Protein 7O9Q (pdb70)

Solvent-accessible surface area: 23296 Å² total; per-residue (Å²): 115,49,75,9,118,89,107,36,88,50,95,21,85,34,70,8,102,64,64,0,22,0,62,24,39,1,33,0,43,75,0,35,71,0,34,1,32,54,54,0,65,0,36,77,85,99,1,26,0,32,0,46,11,59,62,64,50,83,58,2,26,0,16,0,29,92,79,1,33,1,46,2,35,2,44,0,56,0,21,0,64,13,35,4,122,104,11,53,0,41,1,35,3,20,0,72,53,1,24,0,73,12,45,3,16,8,12,0,5,0,11,16,11,8,98,51,5,48,2,54,10,26,3,68,56,2,92,0,51,12,41,9,18,4,73,38,90,32,41,28,18,52,43,66,100,80,80,9,3,14,5,21,6,5,28,88,57,89,60,2,44,0,61,12,33,5,24,2,61,0,6,23,11,0,14,2,32,0,11,0,18,61,132,82,2,22,3,26,0,64,54,0,53,1,17,0,49,9,111,44,2,72,28,2,16,0,49,10,42,52,13,4,8,0,5,2,14,41,56,12,106,44,77,2,100,0,35,18,3,36,112,10,4,35,2,6,0,19,8,58,96,16,82,58,74,15,67,77,136,63,0,47,0,45,0,55,18,135,17,86,6,24,1,33,0,1,6,53,8,65,59,91,93,16,49,30,81,68,80,89,20,58,3,91,48,86,134,68,61,3,12,25,2,45,1,62,15,87,78,23,127,88,51,103,57,97,157,104,67,51,75,8,117,92,109,40,90,46,98,23,80,39,67,10,108,72,60,0,22,0,66,24,34,1,35,0,45,81,0,31,71,0,38,1,36,51,57,0,65,0,29,73,87,94,1,25,0,34,0,44,11,59,62,56,69,77,55,2,31,0,18,0,30,91,80,0,34,2,47,3,34,2,41,0,52,0,20,0,64,18,40,6,128,101,14,49,0,41,2,39,5,20,0,72,58,2,24,0,73,12,44,8,12,10,7,0,5,1,12,17,12,7,95,50,4,49,1,52,12,27,2,68,60,1,92,0,53,11,42,11,34,3,68,38,83,32,42,27,19,53,43,65,100,83,83,8,2,16,4,20,6,5,30,87,54,87,62,2,45,0,60,11,33,4,23,2,66,1,6,25,13,0,14,2,32,0,10,0,19,59,131,82,2,26,4,28,0,62,55,0,56,1,16,0,48,10,109,46,2,70,28,1,15,0,46,9,42,48,14,2,8,0,5,2,14,42,57,10,106,46,73,3,100,0,38,19,3,37,98,10,4,29,2,6,0,19,8,60,99,16,83,66,73,22,70,72,134,66,0,45,0,42,0,51,19,136,16,85,6,23,2,33,0,1,9,53,9,68,60,91,88,15,41,29,81,71,81,94,24,58,4,89,50,88,133,70,57,0,15,31,3,40,1,64,14,88,79,22,128,85,47,110,55,98,151

Foldseek 3Di:
DAEAPDEEEDEEAEAAPDAYAWAAEYEYEHYQHYHDQAEDHADDANYEYAYEHRPPDQEHEDDHAQNYEYHENYEYEYEYEYEDQRHAYEYAAAYQYAAYNYEYEYEYQHAAFHAHHAAEAEYQYAHYAYEYYYAYPHDDDDHPPYQHNAHEYYAEPGEHAALEEYEYYHYQEHEYHEEYEDQNYEYEDAHHEYEYEYAAYYRYEYEYHFQYEYEYADAYPDAHEYEQAAQRYKYKYFAPPKDWDADQQQCWIWIDHPDIHIYNHFHDQDQVQKDKDWDWDADNHDITIMIIIHSHHGGGPHRHHDD/DEAEAPEEEEAEEEEAAPHAYAWAAEYEYPQYQEYHDQAEDAADDQRYEYAYEHHPDDAEHEYDHDQNYEYHDNYEYEYEYAYEDQRHAYEYEAAYQYYAYNYEYEYEYQHQAFHAHHAAEHEYQEAHYAYEYEYYYPHDDDDRPPYQHNAHEYYAEPGEHEALEEYEYYHYQEHEYHEEYEDQNYEYEDAHHEYEYEYAAYYRYEYEYHFQYEYEYADAYPDAHEYEPAAQRYKYKYFAPPKDWDADQQQCWIWIDHPHIHIYNYFHDQDQVQKDKDWDWDDDSHDITTMIMIRSHHGHGPHRDHDD

Sequence (615 aa):
SLDILTPTTLTGDQTFNEDVSVVSSLTLNDGSQYLFNNLLQIAPSSASVTANALAAVSVFTFSLPPSSSLSNSGTLIISNSNTGPSSTEQHIVITPNVMMANTGTITLSLAHTNTDSSSTLIIDPVTFYNTGTINYEESIGSETNDPSLTGNILSIGSSGRTLQNLGTINLNAANSYYLLGTITENSGSINVQKGFLYVNALDFIGNTINLSTTTALAFISPVSQVVRVRGVFFFGNIIASVGSSGTFSYNTQTGILTVTTNGVYSYDIGCGYNPALMSGQQETLSFQGNLYDTFLVLVNQPIPSDLTCAAGSLDILTPTTLTGDQTFNEDVSVVSSLTLNDGSQYLFNNLLQIAPSSASVTANALAAVSVFTFSLPPSSSLSNSGTLIISNSNTGPSTEQHIVITPNVMANTGTITLSLAHTNTDSSSTLIIDPVTFYNTGTINYEESIGSETNDPSLTGNILSIGSSGRTLQNLGTINLNAANSYYLLGTITENSGSINVQKGFLYVNALDFIGNTINLSTTTALAFISPVSQVVRVRGVFFGNIIASVGSSGTFSYNTQTGILTVTTNGVYSYDIGCGYNPALMSGQQETLSFQGNLYDTFLVLVNQPIPSDLTCAA

Radius of gyration: 26.79 Å; Cα contacts (8 Å, |Δi|>4): 2055; chains: 2; bounding box: 49×60×66 Å

Structure (mmCIF, N/CA/C/O backbone):
data_7O9Q
#
_entry.id   7O9Q
#
_cell.length_a   83.280
_cell.length_b   83.280
_cell.length_c   274.240
_cell.angle_alpha   90.000
_cell.angle_beta   90.000
_cell.angle_gamma   90.000
#
_symmetry.space_group_name_H-M   'P 43 21 2'
#
loop_
_entity.id
_entity.type
_entity.pdbx_description
1 polymer Awp1A
2 non-polymer pentane-1,5-diol
3 water water
#
loop_
_atom_site.group_PDB
_atom_site.id
_atom_site.type_symbol
_atom_site.label_atom_id
_atom_site.label_alt_id
_atom_site.label_comp_id
_atom_site.label_asym_id
_atom_site.label_entity_id
_atom_site.label_seq_id
_atom_site.pdbx_PDB_ins_code
_atom_site.Cartn_x
_atom_site.Cartn_y
_atom_site.Cartn_z
_atom_site.occupancy
_atom_site.B_iso_or_equiv
_atom_site.auth_seq_id
_atom_site.auth_comp_id
_atom_site.auth_asym_id
_atom_site.auth_atom_id
_atom_site.pdbx_PDB_model_num
ATOM 1 N N . SER A 1 34 ? 15.34498 69.07972 28.33895 1.000 111.89392 18 SER A N 1
ATOM 2 C CA . SER A 1 34 ? 15.31626 70.44548 28.84786 1.000 114.61084 18 SER A CA 1
ATOM 3 C C . SER A 1 34 ? 15.97153 70.52640 30.22870 1.000 110.73231 18 SER A C 1
ATOM 4 O O . SER A 1 34 ? 16.97820 71.21331 30.40106 1.000 116.72255 18 SER A O 1
ATOM 11 N N . LEU A 1 35 ? 15.39929 69.82569 31.20796 1.000 100.51947 19 LEU A N 1
ATOM 12 C CA . LEU A 1 35 ? 15.96459 69.75970 32.55357 1.000 94.72612 19 LEU A CA 1
ATOM 13 C C . LEU A 1 35 ? 16.86760 68.53467 32.64683 1.000 93.39010 19 LEU A C 1
ATOM 14 O O . LEU A 1 35 ? 16.38977 67.39599 32.59462 1.000 87.94793 19 LEU A O 1
ATOM 30 N N . ASP A 1 36 ? 18.16656 68.76971 32.81084 1.000 100.33864 20 ASP A N 1
ATOM 31 C CA . ASP A 1 36 ? 19.16716 67.71240 32.84802 1.000 101.09171 20 ASP A CA 1
ATOM 32 C C . ASP A 1 36 ? 19.80356 67.65864 34.22942 1.000 95.13098 20 ASP A C 1
ATOM 33 O O . ASP A 1 36 ? 20.27753 68.67905 34.73940 1.000 99.11392 20 ASP A O 1
ATOM 42 N N . ILE A 1 37 ? 19.81649 66.46862 34.82351 1.000 86.89553 21 ILE A N 1
ATOM 43 C CA . ILE A 1 37 ? 20.39903 66.24044 36.14129 1.000 82.33711 21 ILE A CA 1
ATOM 4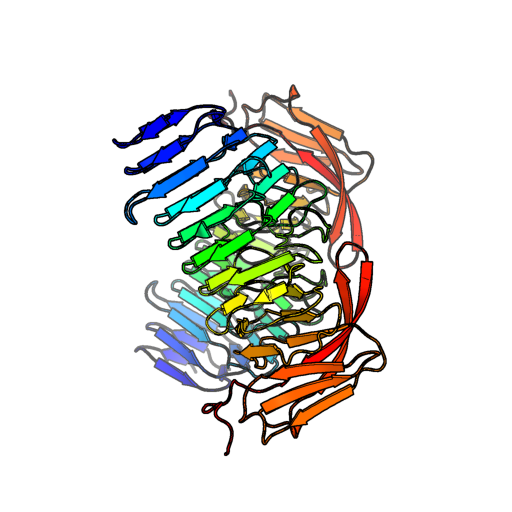4 C C . ILE A 1 37 ? 21.73006 65.53370 35.91220 1.000 82.89447 21 ILE A C 1
ATOM 45 O O . ILE A 1 37 ? 21.77393 64.31084 35.74346 1.000 80.70006 21 ILE A O 1
ATOM 61 N N . LEU A 1 38 ? 22.82149 66.30035 35.90656 1.000 86.87702 22 LEU A N 1
ATOM 62 C CA . LEU A 1 38 ? 24.14980 65.76000 35.64425 1.000 88.50657 22 LEU A CA 1
ATOM 63 C C . LEU A 1 38 ? 24.98169 65.57806 36.90562 1.000 93.75957 22 LEU A C 1
ATOM 64 O O . LEU A 1 38 ? 26.04556 64.95255 36.84144 1.000 93.45992 22 LEU A O 1
ATOM 80 N N . THR A 1 39 ? 24.53128 66.11020 38.03606 1.000 85.07442 23 THR A N 1
ATOM 81 C CA . THR A 1 39 ? 25.22472 65.99668 39.30741 1.000 89.78413 23 THR A CA 1
ATOM 82 C C . THR A 1 39 ? 24.22563 65.59841 40.38288 1.000 84.49106 23 THR A C 1
ATOM 83 O O . THR A 1 39 ? 23.04252 65.94235 40.28745 1.000 83.57404 23 THR A O 1
ATOM 94 N N . PRO A 1 40 ? 24.66694 64.85526 41.41555 1.000 85.08258 24 PRO A N 1
ATOM 95 C CA . PRO A 1 40 ? 23.73002 64.43412 42.46829 1.000 77.36203 24 PRO A CA 1
ATOM 96 C C . PRO A 1 40 ? 22.88876 65.58802 42.98611 1.000 74.38943 24 PRO A C 1
ATOM 97 O O . PRO A 1 40 ? 23.42167 66.56489 43.52187 1.000 75.78106 24 PRO A O 1
ATOM 108 N N . THR A 1 41 ? 21.57320 65.48548 42.82405 1.000 74.88346 25 THR A N 1
ATOM 109 C CA . THR A 1 41 ? 20.65690 66.56736 43.14777 1.000 75.25184 25 THR A CA 1
ATOM 110 C C . THR A 1 41 ? 19.60153 66.08594 44.13190 1.000 72.72584 25 THR A C 1
ATOM 111 O O . THR A 1 41 ? 19.14200 64.94127 44.05699 1.000 69.71835 25 THR A O 1
ATOM 122 N N . THR A 1 42 ? 19.22772 66.97179 45.05419 1.000 73.57549 26 THR A N 1
ATOM 123 C CA . THR A 1 42 ? 18.15018 66.72977 46.00656 1.000 68.62509 26 THR A CA 1
ATOM 124 C C . THR A 1 42 ? 17.21875 67.93052 45.97900 1.000 67.41241 26 THR A C 1
ATOM 125 O O . THR A 1 42 ? 17.65523 69.05972 46.22070 1.000 70.22235 26 THR A O 1
ATOM 136 N N . LEU A 1 43 ? 15.94557 67.68945 45.68232 1.000 67.55898 27 LEU A N 1
ATOM 137 C CA . LEU A 1 43 ? 14.94578 68.74323 45.61275 1.000 69.49297 27 LEU A CA 1
ATOM 138 C C . LEU A 1 43 ? 13.90422 68.54239 46.70446 1.000 71.76880 27 LEU A C 1
ATOM 139 O O . LEU A 1 43 ? 13.63068 67.41514 47.12501 1.000 67.59148 27 LEU A O 1
ATOM 155 N N . THR A 1 44 ? 13.31344 69.65155 47.14057 1.000 79.41692 28 THR A N 1
ATOM 156 C CA . THR A 1 44 ? 12.41543 69.68221 48.28510 1.000 79.58562 28 THR A CA 1
ATOM 157 C C . THR A 1 44 ? 11.06666 70.26378 47.88731 1.000 75.40562 28 THR A C 1
ATOM 158 O O . THR A 1 44 ? 10.99497 71.21011 47.09655 1.000 80.89193 28 THR A O 1
ATOM 169 N N . GLY A 1 45 ? 9.99963 69.69586 48.44924 1.000 64.47307 29 GLY A N 1
ATOM 170 C CA . GLY A 1 45 ? 8.65896 70.19306 48.21982 1.000 61.71538 29 GLY A CA 1
ATOM 171 C C . GLY A 1 45 ? 7.98462 69.52338 47.04170 1.000 58.83102 29 GLY A C 1
ATOM 172 O O . GLY A 1 45 ? 8.52717 68.63433 46.38002 1.000 56.45444 29 GLY A O 1
ATOM 176 N N . ASP A 1 46 ? 6.75686 69.96529 46.77944 1.000 64.74173 30 ASP A N 1
ATOM 177 C CA . ASP A 1 46 ? 6.02050 69.46345 45.62766 1.000 66.71483 30 ASP A CA 1
ATOM 178 C C . ASP A 1 46 ? 6.75841 69.81972 44.34321 1.000 66.58329 30 ASP A C 1
ATOM 179 O O . ASP A 1 46 ? 7.39524 70.87102 44.23616 1.000 69.16409 30 ASP A O 1
ATOM 188 N N . GLN A 1 47 ? 6.67461 68.92487 43.36217 1.000 64.95365 31 GLN A N 1
ATOM 189 C CA . GLN A 1 47 ? 7.36115 69.10131 42.09076 1.000 66.57374 31 GLN A CA 1
ATOM 190 C C . GLN A 1 47 ? 6.40483 68.77097 40.95470 1.000 67.85128 31 GLN A C 1
ATOM 191 O O . GLN A 1 47 ? 5.75407 67.72138 40.97263 1.000 66.63804 31 GLN A O 1
ATOM 205 N N . THR A 1 48 ? 6.31449 69.67301 39.97810 1.000 72.01846 32 THR A N 1
ATOM 206 C CA . THR A 1 48 ? 5.55022 69.44609 38.75520 1.000 69.03018 32 THR A CA 1
ATOM 207 C C . THR A 1 48 ? 6.47418 69.74326 37.58205 1.000 72.27934 32 THR A C 1
ATOM 208 O O . THR A 1 48 ? 6.85184 70.89871 37.36221 1.000 76.08832 32 THR A O 1
ATOM 219 N N . PHE A 1 49 ? 6.84022 68.70652 36.83620 1.000 70.41926 33 PHE A N 1
ATOM 220 C CA . PHE A 1 49 ? 7.78856 68.82832 35.73281 1.000 72.74616 33 PHE A CA 1
ATOM 221 C C . PHE A 1 49 ? 7.00556 68.87346 34.42595 1.000 73.87892 33 PHE A C 1
ATOM 222 O O . PHE A 1 49 ? 6.54746 67.84198 33.92787 1.000 72.23314 33 PHE A O 1
ATOM 239 N N . ASN A 1 50 ? 6.84056 70.07738 33.88101 1.000 81.59367 34 ASN A N 1
ATOM 240 C CA . ASN A 1 50 ? 6.30933 70.24599 32.53593 1.000 85.38254 34 ASN A CA 1
ATOM 241 C C . ASN A 1 50 ? 7.40003 70.22349 31.47714 1.000 87.02657 34 ASN A C 1
ATOM 242 O O . ASN A 1 50 ? 7.08855 70.26786 30.28218 1.000 90.69842 34 ASN A O 1
ATOM 253 N N . GLU A 1 51 ? 8.65914 70.17028 31.88881 1.000 85.55156 35 GLU A N 1
ATOM 254 C CA . GLU A 1 51 ? 9.78626 70.02520 30.98530 1.000 88.73511 35 GLU A CA 1
ATOM 255 C C . GLU A 1 51 ? 10.19130 68.55674 30.89277 1.000 82.66237 35 GLU A C 1
ATOM 256 O O . GLU A 1 51 ? 9.90207 67.74958 31.78041 1.000 77.43965 35 GLU A O 1
ATOM 268 N N . ASP A 1 52 ? 10.85700 68.21388 29.79263 1.000 86.32168 36 ASP A N 1
ATOM 269 C CA . ASP A 1 52 ? 11.48652 66.90522 29.68311 1.000 82.95279 36 ASP A CA 1
ATOM 270 C C . ASP A 1 52 ? 12.61170 66.80558 30.70588 1.000 82.31157 36 ASP A C 1
ATOM 271 O O . ASP A 1 52 ? 13.42088 67.72751 30.84356 1.000 87.27546 36 ASP A O 1
ATOM 280 N N . VAL A 1 53 ? 12.66385 65.69123 31.42745 1.000 79.63299 37 VAL A N 1
ATOM 281 C CA . VAL A 1 53 ? 13.63677 65.49656 32.49634 1.000 76.23884 37 VAL A CA 1
ATOM 282 C C . VAL A 1 53 ? 14.54045 64.33395 32.11642 1.000 77.34241 37 VAL A C 1
ATOM 283 O O . VAL A 1 53 ? 14.06427 63.21112 31.90677 1.000 74.91997 37 VAL A O 1
ATOM 296 N N . SER A 1 54 ? 15.83975 64.60637 32.02245 1.000 76.65602 38 SER A N 1
ATOM 297 C CA . SER A 1 54 ? 16.84760 63.58915 31.75410 1.000 78.01601 38 SER A CA 1
ATOM 298 C C . SER A 1 54 ? 17.77949 63.51606 32.95436 1.000 75.48261 38 SER A C 1
ATOM 299 O O . SER A 1 54 ? 18.39155 64.52177 33.33031 1.000 76.03834 38 SER A O 1
ATOM 307 N N . VAL A 1 55 ? 17.88240 62.33228 33.55147 1.000 72.60344 39 VAL A N 1
ATOM 308 C CA . VAL A 1 55 ? 18.68730 62.11229 34.74589 1.000 71.52689 39 VAL A CA 1
ATOM 309 C C . VAL A 1 55 ? 19.81239 61.15595 34.37705 1.000 73.63896 39 VAL A C 1
ATOM 310 O O . VAL A 1 55 ? 19.55929 59.98824 34.05309 1.000 72.28660 39 VAL A O 1
ATOM 323 N N . VAL A 1 56 ? 21.05195 61.64287 34.42512 1.000 80.64135 40 VAL A N 1
ATOM 324 C CA . VAL A 1 56 ? 22.21820 60.78349 34.26338 1.000 82.87106 40 VAL A CA 1
ATOM 325 C C . VAL A 1 56 ? 22.96201 60.57412 35.57818 1.000 83.04455 40 VAL A C 1
ATOM 326 O O . VAL A 1 56 ? 23.70500 59.58709 35.69808 1.000 83.02203 40 VAL A O 1
ATOM 339 N N . SER A 1 57 ? 22.78085 61.45200 36.56438 1.000 81.20311 41 SER A N 1
ATOM 340 C CA . SER A 1 57 ? 23.31373 61.23172 37.90276 1.000 83.09503 41 SER A CA 1
ATOM 341 C C . SER A 1 57 ? 22.19646 60.67217 38.77814 1.000 79.82229 41 SER A C 1
ATOM 342 O O . SER A 1 57 ? 21.41478 59.83248 38.31908 1.000 76.32089 41 SER A O 1
ATOM 350 N N . SER A 1 58 ? 22.10092 61.12768 40.02577 1.000 75.21470 42 SER A N 1
ATOM 351 C CA . SER A 1 58 ? 21.03854 60.71459 40.93368 1.000 74.26073 42 SER A CA 1
ATOM 352 C C . SER A 1 58 ? 20.19722 61.92508 41.30658 1.000 73.29499 42 SER A C 1
ATOM 353 O O . SER A 1 58 ? 20.73337 62.94803 41.74442 1.000 77.85044 42 SER A O 1
ATOM 361 N N . LEU A 1 59 ? 18.88654 61.80724 41.12589 1.000 70.95568 43 LEU A N 1
ATOM 362 C CA . LEU A 1 59 ? 17.93348 62.82188 41.55189 1.000 68.85257 43 LEU A CA 1
ATOM 363 C C . LEU A 1 59 ? 17.13899 62.27444 42.72823 1.000 67.72646 43 LEU A C 1
ATOM 364 O O . LEU A 1 59 ? 16.66316 61.13535 42.68277 1.000 64.49853 43 LEU A O 1
ATOM 380 N N . THR A 1 60 ? 17.00884 63.07809 43.77908 1.000 69.49922 44 THR A N 1
ATOM 381 C CA . THR A 1 60 ? 16.25089 62.70450 44.96437 1.000 67.63319 44 THR A CA 1
ATOM 382 C C . THR A 1 60 ? 15.19279 63.76361 45.23040 1.000 66.72198 44 THR A C 1
ATOM 383 O O . THR A 1 60 ? 15.50004 64.96037 45.26610 1.000 68.42916 44 THR A O 1
ATOM 394 N N . LEU A 1 61 ? 13.95176 63.31803 45.40150 1.000 63.41320 45 LEU A N 1
ATOM 395 C CA . LEU A 1 61 ? 12.82256 64.18405 45.71384 1.000 61.92503 45 LEU A CA 1
ATOM 396 C C . LEU A 1 61 ? 12.38617 63.91288 47.14493 1.000 62.99418 45 LEU A C 1
ATOM 397 O O . LEU A 1 61 ? 11.98325 62.79036 47.47013 1.000 59.86267 45 LEU A O 1
ATOM 413 N N . ASN A 1 62 ? 12.45842 64.93714 47.98904 1.000 65.28412 46 ASN A N 1
ATOM 414 C CA . ASN A 1 62 ? 12.10251 64.81857 49.39279 1.000 66.35606 46 ASN A CA 1
ATOM 415 C C . ASN A 1 62 ? 11.01668 65.82236 49.75331 1.000 66.89096 46 ASN A C 1
ATOM 416 O O . ASN A 1 62 ? 10.82005 66.83537 49.07540 1.000 67.71267 46 ASN A O 1
ATOM 427 N N . ASP A 1 63 ? 10.30456 65.50982 50.83651 1.000 64.97411 47 ASP A N 1
ATOM 428 C CA . ASP A 1 63 ? 9.42736 66.46126 51.51583 1.000 66.97232 47 ASP A CA 1
ATOM 429 C C . ASP A 1 63 ? 8.34005 67.01160 50.59680 1.000 66.71551 47 ASP A C 1
ATOM 430 O O . ASP A 1 63 ? 7.91549 68.15972 50.74456 1.000 68.94706 47 ASP A O 1
ATOM 439 N N . GLY A 1 64 ? 7.87660 66.20475 49.65502 1.000 66.77847 48 GLY A N 1
ATOM 440 C CA . GLY A 1 64 ? 6.79508 66.60725 48.76884 1.000 66.33238 48 GLY A CA 1
ATOM 441 C C . GLY A 1 64 ? 5.65352 65.61460 48.80271 1.000 65.08765 48 GLY A C 1
ATOM 442 O O . GLY A 1 64 ? 5.86975 64.40387 48.83583 1.000 63.66092 48 GLY A O 1
ATOM 446 N N . SER A 1 65 ? 4.42902 66.14435 48.80793 1.000 61.00461 49 SER A N 1
ATOM 447 C CA . SER A 1 65 ? 3.23073 65.31566 48.76722 1.000 59.25821 49 SER A CA 1
ATOM 448 C C . SER A 1 65 ? 2.75722 65.03570 47.34753 1.000 60.06705 49 SER A C 1
ATOM 449 O O . SER A 1 65 ? 1.82485 64.24575 47.16206 1.000 56.44308 49 SER A O 1
ATOM 457 N N . GLN A 1 66 ? 3.37322 65.65772 46.34932 1.000 64.15191 50 GLN A N 1
ATOM 458 C CA . GLN A 1 66 ? 2.92004 65.52155 44.97139 1.000 65.42059 50 GLN A CA 1
ATOM 459 C C . GLN A 1 66 ? 4.12252 65.65379 44.05339 1.000 62.31382 50 GLN A C 1
ATOM 460 O O . GLN A 1 66 ? 4.76367 66.70785 44.01827 1.000 62.33738 50 GLN A O 1
ATOM 474 N N . TYR A 1 67 ? 4.43012 64.58103 43.32836 1.000 58.81983 51 TYR A N 1
ATOM 475 C CA . TYR A 1 67 ? 5.48862 64.57012 42.32615 1.000 57.10002 51 TYR A CA 1
ATOM 476 C C . TYR A 1 67 ? 4.85644 64.24405 40.98146 1.000 59.80130 51 TYR A C 1
ATOM 477 O O . TYR A 1 67 ? 4.29717 63.15587 40.80715 1.000 59.11169 51 TYR A O 1
ATOM 495 N N . LEU A 1 68 ? 4.93956 65.18344 40.04005 1.000 63.53004 52 LEU A N 1
ATOM 496 C CA . LEU A 1 68 ? 4.31157 65.05005 38.73333 1.000 65.92017 52 LEU A CA 1
ATOM 497 C C . LEU A 1 68 ? 5.35940 65.18127 37.63934 1.000 63.78842 52 LEU A C 1
ATOM 498 O O . LEU A 1 68 ? 6.09137 66.17541 37.59061 1.000 64.30920 52 LEU A O 1
ATOM 514 N N . PHE A 1 69 ? 5.42447 64.18025 36.76865 1.000 65.00963 53 PHE A N 1
ATOM 515 C CA . PHE A 1 69 ? 6.21840 64.23725 35.54356 1.000 66.48053 53 PHE A CA 1
ATOM 516 C C . PHE A 1 69 ? 5.22121 64.17665 34.39107 1.000 67.33906 53 PHE A C 1
ATOM 517 O O . PHE A 1 69 ? 4.69408 63.10423 34.08115 1.000 67.17383 53 PHE A O 1
ATOM 534 N N . ASN A 1 70 ? 4.95170 65.32491 33.76753 1.000 64.52495 54 ASN A N 1
ATOM 535 C CA . ASN A 1 70 ? 3.93700 65.41414 32.72473 1.000 66.66592 54 ASN A CA 1
ATOM 536 C C . ASN A 1 70 ? 4.48009 65.14334 31.32843 1.000 67.44651 54 ASN A C 1
ATOM 537 O O . ASN A 1 70 ? 3.68560 64.96721 30.39747 1.000 67.35060 54 ASN A O 1
ATOM 548 N N . ASN A 1 71 ? 5.79985 65.10412 31.15756 1.000 73.47954 55 ASN A N 1
ATOM 549 C CA . ASN A 1 71 ? 6.38571 64.82878 29.85128 1.000 75.21774 55 ASN A CA 1
ATOM 550 C C . ASN A 1 71 ? 7.39214 63.69000 29.96056 1.000 72.27039 55 ASN A C 1
ATOM 551 O O . ASN A 1 71 ? 7.10583 62.67587 30.60136 1.000 69.37140 55 ASN A O 1
ATOM 562 N N . LEU A 1 72 ? 8.55984 63.82615 29.34089 1.000 74.60599 56 LEU A N 1
ATOM 563 C CA . LEU A 1 72 ? 9.54416 62.75598 29.37419 1.000 73.55274 56 LEU A CA 1
ATOM 564 C C . LEU A 1 72 ? 10.23997 62.70678 30.72779 1.000 71.42403 56 LEU A C 1
ATOM 565 O O . LEU A 1 72 ? 10.60819 63.73924 31.29646 1.000 72.00575 56 LEU A O 1
ATOM 581 N N . LEU A 1 73 ? 10.40630 61.49320 31.24405 1.000 64.64181 57 LEU A N 1
ATOM 582 C CA . LEU A 1 73 ? 11.29147 61.22374 32.37030 1.000 61.08040 57 LEU A CA 1
ATOM 583 C C . LEU A 1 73 ? 12.27619 60.15486 31.91942 1.000 61.50184 57 LEU A C 1
ATOM 584 O O . LEU A 1 73 ? 11.91367 58.97971 31.80153 1.000 58.70623 57 LEU A O 1
ATOM 600 N N . GLN A 1 74 ? 13.51067 60.56371 31.65223 1.000 67.19127 58 GLN A N 1
ATOM 601 C CA . GLN A 1 74 ? 14.54395 59.66989 31.15116 1.000 69.08153 58 GLN A CA 1
ATOM 602 C C . GLN A 1 74 ? 15.61143 59.48488 32.21811 1.000 68.61089 58 GLN A C 1
ATOM 603 O O . GLN A 1 74 ? 16.17142 60.46457 32.72105 1.000 70.68444 58 GLN A O 1
ATOM 617 N N . ILE A 1 75 ? 15.88617 58.23125 32.55943 1.000 66.57228 59 ILE A N 1
ATOM 618 C CA . ILE A 1 75 ? 16.87635 57.88289 33.57067 1.000 65.51726 59 ILE A CA 1
ATOM 619 C C . ILE A 1 75 ? 17.87720 56.95114 32.90275 1.000 66.51520 59 ILE A C 1
ATOM 620 O O . ILE A 1 75 ? 17.57102 55.77906 32.64649 1.000 64.65344 59 ILE A O 1
ATOM 636 N N . ALA A 1 76 ? 19.06576 57.47212 32.60526 1.000 71.11588 60 ALA A N 1
ATOM 637 C CA . ALA A 1 76 ? 20.08490 56.71570 31.89064 1.000 73.21065 60 ALA A CA 1
ATOM 638 C C . ALA A 1 76 ? 21.41663 57.41962 32.07598 1.000 74.12243 60 ALA A C 1
ATOM 639 O O . ALA A 1 76 ? 21.45145 58.65287 32.13844 1.000 73.62430 60 ALA A O 1
ATOM 646 N N . PRO A 1 77 ? 22.53374 56.67692 32.14068 1.000 74.15417 61 PRO A N 1
ATOM 647 C CA . PRO A 1 77 ? 22.67042 55.22799 31.94939 1.000 74.31937 61 PRO A CA 1
ATOM 648 C C . PRO A 1 77 ? 22.24030 54.40441 33.17023 1.000 72.51297 61 PRO A C 1
ATOM 649 O O . PRO A 1 77 ? 21.54119 54.91804 34.04269 1.000 70.58972 61 PRO A O 1
ATOM 660 N N . SER A 1 78 ? 22.66502 53.13868 33.22301 1.000 72.10848 62 SER A N 1
ATOM 661 C CA . SER A 1 78 ? 22.17769 52.22620 34.25218 1.000 71.63872 62 SER A CA 1
ATOM 662 C C . SER A 1 78 ? 22.49108 52.71910 35.65944 1.000 74.64023 62 SER A C 1
ATOM 663 O O . SER A 1 78 ? 21.74648 52.41639 36.59950 1.000 73.13821 62 SER A O 1
ATOM 671 N N . SER A 1 79 ? 23.57974 53.46767 35.83440 1.000 76.10428 63 SER A N 1
ATOM 672 C CA . SER A 1 79 ? 23.94893 53.93978 37.16362 1.000 72.08568 63 SER A CA 1
ATOM 673 C C . SER A 1 79 ? 23.11237 55.12354 37.63315 1.000 70.48672 63 SER A C 1
ATOM 674 O O . SER A 1 79 ? 23.17028 55.46565 38.81916 1.000 70.73699 63 SER A O 1
ATOM 682 N N . ALA A 1 80 ? 22.33905 55.74905 36.74915 1.000 69.74989 64 ALA A N 1
ATOM 683 C CA . ALA A 1 80 ? 21.48491 56.85780 37.14739 1.000 68.66781 64 ALA A CA 1
ATOM 684 C C . ALA A 1 80 ? 20.33724 56.35956 38.02444 1.000 66.09453 64 ALA A C 1
ATOM 685 O O . ALA A 1 80 ? 20.02347 55.16591 38.06934 1.000 64.22225 64 ALA A O 1
ATOM 692 N N . SER A 1 81 ? 19.69992 57.29418 38.72600 1.000 65.28740 65 SER A N 1
ATOM 693 C CA . SER A 1 81 ? 18.65446 56.91402 39.66401 1.000 65.10521 65 SER A CA 1
ATOM 694 C C . SER A 1 81 ? 17.76914 58.10869 39.98493 1.000 64.55456 65 SER A C 1
ATOM 695 O O . SER A 1 81 ? 18.23021 59.25227 40.02859 1.000 65.57109 65 SER A O 1
ATOM 703 N N . VAL A 1 82 ? 16.49044 57.81810 40.21473 1.000 62.47811 66 VAL A N 1
ATOM 704 C CA . VAL A 1 82 ? 15.53018 58.77873 40.74271 1.000 60.98419 66 VAL A CA 1
ATOM 705 C C . VAL A 1 82 ? 14.88045 58.15112 41.96736 1.000 58.00115 66 VAL A C 1
ATOM 706 O O . VAL A 1 82 ? 14.46117 56.98859 41.92541 1.000 55.71228 66 VAL A O 1
ATOM 719 N N . THR A 1 83 ? 14.80589 58.91228 43.05602 1.000 58.73746 67 THR A N 1
ATOM 720 C CA . THR A 1 83 ? 14.19537 58.44603 44.29644 1.000 56.39755 67 THR A CA 1
ATOM 721 C C . THR A 1 83 ? 13.18955 59.49240 44.75139 1.000 56.51641 67 THR A C 1
ATOM 722 O O . THR A 1 83 ? 13.57205 60.61214 45.10740 1.000 59.25229 67 THR A O 1
ATOM 733 N N . ALA A 1 84 ? 11.91035 59.12844 44.73732 1.000 54.87118 68 ALA A N 1
ATOM 734 C CA . ALA A 1 84 ? 10.83013 60.02060 45.14207 1.000 55.04823 68 ALA A CA 1
ATOM 735 C C . ALA A 1 84 ? 10.35822 59.59275 46.52317 1.000 53.44368 68 ALA A C 1
ATOM 736 O O . ALA A 1 84 ? 9.71952 58.54705 46.66756 1.000 53.48102 68 ALA A O 1
ATOM 743 N N . ASN A 1 85 ? 10.68029 60.39499 47.53328 1.000 56.38136 69 ASN A N 1
ATOM 744 C CA . ASN A 1 85 ? 10.28826 60.12213 48.91087 1.000 57.30875 69 ASN A CA 1
ATOM 745 C C . ASN A 1 85 ? 9.10086 61.00069 49.27668 1.000 55.52757 69 ASN A C 1
ATOM 746 O O . ASN A 1 85 ? 9.19913 62.23124 49.23784 1.000 57.93123 69 ASN A O 1
ATOM 757 N N . ALA A 1 86 ? 7.98916 60.36975 49.64135 1.000 56.62501 70 ALA A N 1
ATOM 758 C CA . ALA A 1 86 ? 6.81455 61.11973 50.05148 1.000 56.82454 70 ALA A CA 1
ATOM 759 C C . ALA A 1 86 ? 7.10443 61.90590 51.32437 1.000 60.34389 70 ALA A C 1
ATOM 760 O O . ALA A 1 86 ? 7.89566 61.49101 52.17642 1.000 61.14992 70 ALA A O 1
ATOM 767 N N . LEU A 1 87 ? 6.45677 63.06024 51.44539 1.000 62.51162 71 LEU A N 1
ATOM 768 C CA . LEU A 1 87 ? 6.52747 63.82704 52.68109 1.000 62.81423 71 LEU A CA 1
ATOM 769 C C . LEU A 1 87 ? 5.91738 63.01873 53.81758 1.000 62.61861 71 LEU A C 1
ATOM 770 O O . LEU A 1 87 ? 4.84113 62.43501 53.67065 1.000 61.33923 71 LEU A O 1
ATOM 786 N N . ALA A 1 88 ? 6.60953 62.98450 54.95181 1.000 62.49509 72 ALA A N 1
ATOM 787 C CA . ALA A 1 88 ? 6.19283 62.15531 56.07184 1.000 67.10581 72 ALA A CA 1
ATOM 788 C C . ALA A 1 88 ? 5.01175 62.77051 56.81323 1.000 72.38478 72 ALA A C 1
ATOM 789 O O . ALA A 1 88 ? 4.80287 63.98625 56.79962 1.000 69.54810 72 ALA A O 1
ATOM 796 N N . ALA A 1 89 ? 4.23703 61.90391 57.46521 1.000 96.25571 73 ALA A N 1
ATOM 797 C CA . ALA A 1 89 ? 3.15319 62.31237 58.35805 1.000 106.77260 73 ALA A CA 1
ATOM 798 C C . ALA A 1 89 ? 2.23928 63.34270 57.69822 1.000 106.94130 73 ALA A C 1
ATOM 799 O O . ALA A 1 89 ? 1.94521 64.40129 58.25743 1.000 115.30733 73 ALA A O 1
ATOM 806 N N . VAL A 1 90 ? 1.77877 63.01963 56.49011 1.000 88.32468 74 VAL A N 1
ATOM 807 C CA . VAL A 1 90 ? 0.81221 63.84254 55.77870 1.000 85.40718 74 VAL A CA 1
ATOM 808 C C . VAL A 1 90 ? -0.29606 62.94386 55.24547 1.000 85.90076 74 VAL A C 1
ATOM 809 O O . VAL A 1 90 ? -0.17729 61.71839 55.21271 1.000 83.06008 74 VAL A O 1
ATOM 822 N N . SER A 1 91 ? -1.38295 63.58360 54.81054 1.000 89.06306 75 SER A N 1
ATOM 823 C CA . SER A 1 91 ? -2.61208 62.86133 54.50557 1.000 92.86780 75 SER A CA 1
ATOM 824 C C . SER A 1 91 ? -2.54744 62.17472 53.14423 1.000 88.23745 75 SER A C 1
ATOM 825 O O . SER A 1 91 ? -2.85199 60.98200 53.03176 1.000 90.20662 75 SER A O 1
ATOM 833 N N . VAL A 1 92 ? -2.15315 62.90307 52.10160 1.000 75.50449 76 VAL A N 1
ATOM 834 C CA . VAL A 1 92 ? -2.21886 62.38928 50.73861 1.000 72.47488 76 VAL A CA 1
ATOM 835 C C . VAL A 1 92 ? -0.82932 62.39748 50.11851 1.000 68.27845 76 VAL A C 1
ATOM 836 O O . VAL A 1 92 ? 0.01826 63.23495 50.44421 1.000 73.29415 76 VAL A O 1
ATOM 849 N N . PHE A 1 93 ? -0.60031 61.44587 49.21618 1.000 59.67507 77 PHE A N 1
ATOM 850 C CA . PHE A 1 93 ? 0.62157 61.39897 48.42978 1.000 54.20788 77 PHE A CA 1
ATOM 851 C C . PHE A 1 93 ? 0.27342 60.99449 47.00786 1.000 55.60821 77 PHE A C 1
ATOM 852 O O . PHE A 1 93 ? -0.50907 60.06550 46.79533 1.000 57.31694 77 PHE A O 1
ATOM 869 N N . THR A 1 94 ? 0.86410 61.68977 46.04103 1.000 56.96293 78 THR A N 1
ATOM 870 C CA . THR A 1 94 ? 0.62879 61.41656 44.63009 1.000 52.03445 78 THR A CA 1
ATOM 871 C C . THR A 1 94 ? 1.96425 61.37515 43.90569 1.000 52.76708 78 THR A C 1
ATOM 872 O O . THR A 1 94 ? 2.74451 62.33022 43.98395 1.000 52.35138 78 THR A O 1
ATOM 883 N N . PHE A 1 95 ? 2.22930 60.26338 43.22278 1.000 52.08975 79 PHE A N 1
ATOM 884 C CA . PHE A 1 95 ? 3.28028 60.17473 42.21586 1.000 50.12420 79 PHE A CA 1
ATOM 885 C C . PHE A 1 95 ? 2.60701 59.82978 40.89714 1.000 48.43214 79 PHE A C 1
ATOM 886 O O . PHE A 1 95 ? 1.91005 58.81276 40.80796 1.000 45.30124 79 PHE A O 1
ATOM 903 N N . SER A 1 96 ? 2.81832 60.66502 39.87745 1.000 50.63360 80 SER A N 1
ATOM 904 C CA . SER A 1 96 ? 2.02188 60.60441 38.65891 1.000 53.16554 80 SER A CA 1
ATOM 905 C C . SER A 1 96 ? 2.89674 60.65737 37.41419 1.000 50.18740 80 SER A C 1
ATOM 906 O O . SER A 1 96 ? 3.74140 61.54671 37.27445 1.000 50.94546 80 SER A O 1
ATOM 914 N N . LEU A 1 97 ? 2.67670 59.70443 36.51094 1.000 48.58399 81 LEU A N 1
ATOM 915 C CA . LEU A 1 97 ? 3.15729 59.76765 35.13016 1.000 50.69410 81 LEU A CA 1
ATOM 916 C C . LEU A 1 97 ? 1.91090 59.66171 34.26167 1.000 50.33865 81 LEU A C 1
ATOM 917 O O . LEU A 1 97 ? 1.48433 58.55163 33.90963 1.000 50.00700 81 LEU A O 1
ATOM 933 N N . PRO A 1 98 ? 1.27210 60.78008 33.92786 1.000 55.31499 82 PRO A N 1
ATOM 934 C CA . PRO A 1 98 ? -0.02739 60.72217 33.24983 1.000 58.15811 82 PRO A CA 1
ATOM 935 C C . PRO A 1 98 ? 0.12741 60.39458 31.77551 1.000 56.16153 82 PRO A C 1
ATOM 936 O O . PRO A 1 98 ? 1.25161 60.29981 31.26248 1.000 54.16595 82 PRO A O 1
ATOM 947 N N . PRO A 1 99 ? -0.98363 60.21215 31.05900 1.000 54.84247 83 PRO A N 1
ATOM 948 C CA . PRO A 1 99 ? -0.88890 59.81003 29.64383 1.000 57.56772 83 PRO A CA 1
ATOM 949 C C . PRO A 1 99 ? -0.05884 60.75056 28.78732 1.000 63.26080 83 PRO A C 1
ATOM 950 O O . PRO A 1 99 ? 0.41499 60.33502 27.72076 1.000 64.80357 83 PRO A O 1
ATOM 961 N N . SER A 1 100 ? 0.12721 62.00278 29.20536 1.000 68.56797 84 SER A N 1
ATOM 962 C CA . SER A 1 100 ? 0.95371 62.93064 28.44426 1.000 69.33189 84 SER A CA 1
ATOM 963 C C . SER A 1 100 ? 2.44092 62.64799 28.59749 1.000 63.56644 84 SER A C 1
ATOM 964 O O . SER A 1 100 ? 3.23933 63.18125 27.81934 1.000 63.73785 84 SER A O 1
ATOM 972 N N . SER A 1 101 ? 2.82493 61.82446 29.56583 1.000 59.37777 85 SER A N 1
ATOM 973 C CA . SER A 1 101 ? 4.22283 61.60022 29.89681 1.000 59.14109 85 SER A CA 1
ATOM 974 C C . SER A 1 101 ? 4.75600 60.35148 29.20226 1.000 59.22712 85 SER A C 1
ATOM 975 O O . SER A 1 101 ? 4.02358 59.59073 28.56525 1.000 57.91843 85 SER A O 1
ATOM 983 N N . SER A 1 102 ? 6.06533 60.15743 29.33236 1.000 59.55761 86 SER A N 1
ATOM 984 C CA . SER A 1 102 ? 6.73806 58.97215 28.82694 1.000 61.42416 86 SER A CA 1
ATOM 985 C C . SER A 1 102 ? 7.86881 58.63207 29.78349 1.000 61.42453 86 SER A C 1
ATOM 986 O O . SER A 1 102 ? 8.55344 59.52616 30.28693 1.000 60.95078 86 SER A O 1
ATOM 994 N N . LEU A 1 103 ? 8.05471 57.34299 30.03900 1.000 57.19285 87 LEU A N 1
ATOM 995 C CA . LEU A 1 103 ? 9.08000 56.87887 30.96076 1.000 54.94750 87 LEU A CA 1
ATOM 996 C C . LEU A 1 103 ? 10.06333 56.00319 30.20518 1.000 55.70724 87 LEU A C 1
ATOM 997 O O . LEU A 1 103 ? 9.66311 55.04368 29.53923 1.000 55.71543 87 LEU A O 1
ATOM 1013 N N . SER A 1 104 ? 11.34366 56.34275 30.30884 1.000 58.58289 88 SER A N 1
ATOM 1014 C CA . SER A 1 104 ? 12.42679 55.57141 29.70403 1.000 61.70511 88 SER A CA 1
ATOM 1015 C C . SER A 1 104 ? 13.49226 55.39030 30.77893 1.000 62.40226 88 SER A C 1
ATOM 1016 O O . SER A 1 104 ? 14.29837 56.29549 31.01263 1.000 64.70165 88 SER A O 1
ATOM 1024 N N . ASN A 1 105 ? 13.49694 54.22926 31.43007 1.000 60.17697 89 ASN A N 1
ATOM 1025 C CA . ASN A 1 105 ? 14.37858 53.97320 32.56347 1.000 57.16709 89 ASN A CA 1
ATOM 1026 C C . ASN A 1 105 ? 15.31676 52.81885 32.24910 1.000 60.13436 89 ASN A C 1
ATOM 1027 O O . ASN A 1 105 ? 14.86413 51.68963 32.02210 1.000 59.05372 89 ASN A O 1
ATOM 1038 N N . SER A 1 106 ? 16.61877 53.10497 32.23646 1.000 63.00393 90 SER A N 1
ATOM 1039 C CA . SER A 1 106 ? 17.64134 52.07133 32.24694 1.000 63.89691 90 SER A CA 1
ATOM 1040 C C . SER A 1 106 ? 18.37399 52.00764 33.57844 1.000 60.65157 90 SER A C 1
ATOM 1041 O O . SER A 1 106 ? 19.19996 51.11017 33.77098 1.000 62.90783 90 SER A O 1
ATOM 1049 N N . GLY A 1 107 ? 18.08291 52.92593 34.50024 1.000 55.08260 91 GLY A N 1
ATOM 1050 C CA . GLY A 1 107 ? 18.67119 52.92091 35.82283 1.000 56.78300 91 GLY A CA 1
ATOM 1051 C C . GLY A 1 107 ? 17.69847 52.43311 36.87940 1.000 54.15017 91 GLY A C 1
ATOM 1052 O O . GLY A 1 107 ? 17.05839 51.39167 36.70446 1.000 50.50731 91 GLY A O 1
ATOM 1056 N N . THR A 1 108 ? 17.55545 53.18579 37.96840 1.000 63.33715 92 THR A N 1
ATOM 1057 C CA . THR A 1 108 ? 16.77556 52.74772 39.12118 1.000 62.98051 92 THR A CA 1
ATOM 1058 C C . THR A 1 108 ? 15.80659 53.84628 39.52843 1.000 60.27227 92 THR A C 1
ATOM 1059 O O . THR A 1 108 ? 16.22877 54.95166 39.88068 1.000 62.69678 92 THR A O 1
ATOM 1070 N N . LEU A 1 109 ? 14.51418 53.53779 39.49166 1.000 56.22193 93 LEU A N 1
ATOM 1071 C CA . LEU A 1 109 ? 13.46391 54.46433 39.89485 1.000 53.06603 93 LEU A CA 1
ATOM 1072 C C . LEU A 1 109 ? 12.79220 53.91178 41.14302 1.000 52.10180 93 LEU A C 1
ATOM 1073 O O . LEU A 1 109 ? 12.18447 52.83823 41.09458 1.000 51.92876 93 LEU A O 1
ATOM 1089 N N . ILE A 1 110 ? 12.89995 54.64216 42.25099 1.000 51.56510 94 ILE A N 1
ATOM 1090 C CA . ILE A 1 110 ? 12.31871 54.23555 43.52744 1.000 51.57786 94 ILE A CA 1
ATOM 1091 C C . ILE A 1 110 ? 11.20417 55.20577 43.88233 1.000 51.01830 94 ILE A C 1
ATOM 1092 O O . ILE A 1 110 ? 11.41768 56.42395 43.91260 1.000 53.45736 94 ILE A O 1
ATOM 1108 N N . ILE A 1 111 ? 10.02114 54.66462 44.15454 1.000 49.14332 95 ILE A N 1
ATOM 1109 C CA . ILE A 1 111 ? 8.88498 55.43475 44.64483 1.000 46.77957 95 ILE A CA 1
ATOM 1110 C C . ILE A 1 111 ? 8.59221 54.93138 46.05116 1.000 49.53196 95 ILE A C 1
ATOM 1111 O O . ILE A 1 111 ? 8.09556 53.81128 46.22450 1.000 49.80538 95 ILE A O 1
ATOM 1127 N N . SER A 1 112 ? 8.90371 55.74580 47.05799 1.000 51.62983 96 SER A N 1
ATOM 1128 C CA . SER A 1 112 ? 8.81286 55.33195 48.45241 1.000 50.02877 96 SER A CA 1
ATOM 1129 C C . SER A 1 112 ? 7.81806 56.21252 49.19123 1.000 49.14780 96 SER A C 1
ATOM 1130 O O . SER A 1 112 ? 7.86404 57.44079 49.07303 1.000 51.31076 96 SER A O 1
ATOM 1138 N N . ASN A 1 113 ? 6.92568 55.58452 49.95447 1.000 43.34580 97 ASN A N 1
ATOM 1139 C CA . ASN A 1 113 ? 5.99796 56.30363 50.82253 1.000 42.95580 97 ASN A CA 1
ATOM 1140 C C . ASN A 1 113 ? 6.04041 55.67451 52.20728 1.000 44.98790 97 ASN A C 1
ATOM 1141 O O . ASN A 1 113 ? 5.63199 54.52150 52.38082 1.000 43.12713 97 ASN A O 1
ATOM 1152 N N . SER A 1 114 ? 6.52191 56.43365 53.19264 1.000 45.24436 98 SER A N 1
ATOM 1153 C CA . SER A 1 114 ? 6.56069 55.94676 54.56628 1.000 44.76548 98 SER A CA 1
ATOM 1154 C C . SER A 1 114 ? 5.25058 56.15746 55.31333 1.000 44.63648 98 SER A C 1
ATOM 1155 O O . SER A 1 114 ? 5.12029 55.68090 56.45048 1.000 42.28371 98 SER A O 1
ATOM 1163 N N . ASN A 1 115 ? 4.29220 56.87504 54.73605 1.000 48.07257 99 ASN A N 1
ATOM 1164 C CA . ASN A 1 115 ? 3.02255 57.07830 55.42114 1.000 49.06820 99 ASN A CA 1
ATOM 1165 C C . ASN A 1 115 ? 2.26663 55.75943 55.50938 1.000 46.56288 99 ASN A C 1
ATOM 1166 O O . ASN A 1 115 ? 2.25439 54.96329 54.56712 1.000 47.19597 99 ASN A O 1
ATOM 1177 N N . THR A 1 116 ? 1.64303 55.52174 56.65829 1.000 42.14029 100 THR A N 1
ATOM 1178 C CA . THR A 1 116 ? 1.01543 54.23694 56.91648 1.000 41.21921 100 THR A CA 1
ATOM 1179 C C . THR A 1 116 ? -0.19190 54.45680 57.81196 1.000 43.93810 100 THR A C 1
ATOM 1180 O O . THR A 1 116 ? -0.32830 55.50307 58.45009 1.000 45.03586 100 THR A O 1
ATOM 1191 N N . GLY A 1 117 ? -1.07313 53.45935 57.84963 1.000 44.58541 101 GLY A N 1
ATOM 1192 C CA . GLY A 1 117 ? -2.26086 53.53661 58.66478 1.000 42.26244 101 GLY A CA 1
ATOM 1193 C C . GLY A 1 117 ? -3.54389 53.52365 57.86146 1.000 46.04129 101 GLY A C 1
ATOM 1194 O O . GLY A 1 117 ? -3.55664 53.79587 56.65307 1.000 44.78339 101 GLY A O 1
ATOM 1198 N N . PRO A 1 118 ? -4.66385 53.23179 58.53307 1.000 50.92311 102 PRO A N 1
ATOM 1199 C CA . PRO A 1 118 ? -5.93011 53.05761 57.80404 1.000 52.50872 102 PRO A CA 1
ATOM 1200 C C . PRO A 1 118 ? -6.43754 54.32236 57.13722 1.000 55.32899 102 PRO A C 1
ATOM 1201 O O . PRO A 1 118 ? -7.25035 54.22382 56.20959 1.000 59.33684 102 PRO A O 1
ATOM 1212 N N A SER A 1 119 ? -5.99123 55.49849 57.57144 0.303 55.03561 103 SER A N 1
ATOM 1213 N N B SER A 1 119 ? -5.99280 55.49901 57.56753 0.697 54.42182 103 SER A N 1
ATOM 1214 C CA A SER A 1 119 ? -6.40498 56.75802 56.96740 0.303 56.92982 103 SER A CA 1
ATOM 1215 C CA B SER A 1 119 ? -6.41480 56.75154 56.95428 0.697 56.54509 103 SER A CA 1
ATOM 1216 C C A SER A 1 119 ? -5.48232 57.20651 55.84022 0.303 56.75092 103 SER A C 1
ATOM 1217 C C B SER A 1 119 ? -5.50205 57.19036 55.81604 0.697 57.02087 103 SER A C 1
ATOM 1218 O O A SER A 1 119 ? -5.71242 58.27205 55.25901 0.303 58.37026 103 SER A O 1
ATOM 1219 O O B SER A 1 119 ? -5.76005 58.23094 55.20214 0.697 58.55876 103 SER A O 1
ATOM 1234 N N . THR A 1 120 ? -4.45657 56.42236 55.51392 1.000 52.74609 104 THR A N 1
ATOM 1235 C CA . THR A 1 120 ? -3.53299 56.79481 54.45288 1.000 47.39874 104 THR A CA 1
ATOM 1236 C C . THR A 1 120 ? -4.25880 56.86138 53.11443 1.000 51.22885 104 THR A C 1
ATOM 1237 O O . THR A 1 120 ? -5.08699 56.00542 52.79041 1.000 51.41975 104 THR A O 1
ATOM 1249 N N . GLU A 1 121 ? -3.94386 57.88901 52.33361 1.000 50.07774 105 GLU A N 1
ATOM 1250 C CA . GLU A 1 121 ? -4.40685 57.98637 50.95648 1.000 50.92601 105 GLU A CA 1
ATOM 1251 C C . GLU A 1 121 ? -3.19547 58.24369 50.07744 1.000 52.59715 105 GLU A C 1
ATOM 1252 O O . GLU A 1 121 ? -2.44764 59.19818 50.31136 1.000 53.58886 105 GLU A O 1
ATOM 1264 N N . GLN A 1 122 ? -2.99899 57.39133 49.07738 1.000 51.18161 106 GLN A N 1
ATOM 1265 C CA . GLN A 1 122 ? -1.89882 57.54617 48.14221 1.000 46.22163 106 GLN A CA 1
ATOM 1266 C C . GLN A 1 122 ? -2.40881 57.24743 46.74559 1.000 48.42309 106 GLN A C 1
ATOM 1267 O O . GLN A 1 122 ? -3.34924 56.46948 46.56046 1.000 45.16518 106 GLN A O 1
ATOM 1281 N N . HIS A 1 123 ? -1.77760 57.88697 45.76644 1.000 50.93205 107 HIS A N 1
ATOM 1282 C CA . HIS A 1 123 ? -2.13294 57.71624 44.36278 1.000 51.40370 107 HIS A CA 1
ATOM 1283 C C . HIS A 1 123 ? -0.82173 57.59755 43.59827 1.000 52.12263 107 HIS A C 1
ATOM 1284 O O . HIS A 1 123 ? -0.16844 58.60328 43.31026 1.000 56.33956 107 HIS A O 1
ATOM 1298 N N . ILE A 1 124 ? -0.42453 56.36636 43.32203 1.000 45.89847 108 ILE A N 1
ATOM 1299 C CA . ILE A 1 124 ? 0.73145 56.07411 42.49119 1.000 47.46954 108 ILE A CA 1
ATOM 1300 C C . ILE A 1 124 ? 0.16125 55.60993 41.16021 1.000 48.41729 108 ILE A C 1
ATOM 1301 O O . ILE A 1 124 ? -0.28474 54.46579 41.02909 1.000 47.68285 108 ILE A O 1
ATOM 1317 N N . VAL A 1 125 ? 0.15592 56.50065 40.17585 1.000 52.47147 109 VAL A N 1
ATOM 1318 C CA . VAL A 1 125 ? -0.55549 56.28183 38.92529 1.000 53.19907 109 VAL A CA 1
ATOM 1319 C C . VAL A 1 125 ? 0.46389 56.41297 37.80118 1.000 52.91122 109 VAL A C 1
ATOM 1320 O O . VAL A 1 125 ? 0.80237 57.52423 37.37735 1.000 52.30607 109 VAL A O 1
ATOM 1333 N N . ILE A 1 126 ? 0.94754 55.27526 37.31607 1.000 50.53734 110 ILE A N 1
ATOM 1334 C CA . ILE A 1 126 ? 1.97803 55.22250 36.28325 1.000 49.16201 110 ILE A CA 1
ATOM 1335 C C . ILE A 1 126 ? 1.26285 54.84459 34.99111 1.000 47.09017 110 ILE A C 1
ATOM 1336 O O . ILE A 1 126 ? 1.12013 53.66771 34.65427 1.000 46.85769 110 ILE A O 1
ATOM 1352 N N . THR A 1 127 ? 0.80468 55.86427 34.25787 1.000 47.36877 111 THR A N 1
ATOM 1353 C CA . THR A 1 127 ? 0.03464 55.66227 33.02937 1.000 50.70543 111 THR A CA 1
ATOM 1354 C C . THR A 1 127 ? 0.61376 56.49594 31.88735 1.000 51.23527 111 THR A C 1
ATOM 1355 O O . THR A 1 127 ? -0.10926 57.22077 31.20532 1.000 52.10940 111 THR A O 1
ATOM 1366 N N . PRO A 1 128 ? 1.92286 56.42267 31.65586 1.000 57.14208 112 PRO A N 1
ATOM 1367 C CA . PRO A 1 128 ? 2.51038 57.18826 30.55330 1.000 58.29185 112 PRO A CA 1
ATOM 1368 C C . PRO A 1 128 ? 2.08567 56.62128 29.21186 1.000 57.02988 112 PRO A C 1
ATOM 1369 O O . PRO A 1 128 ? 1.60365 55.49298 29.10615 1.000 54.77195 112 PRO A O 1
ATOM 1380 N N . ASN A 1 129 ? 2.26907 57.43357 28.16957 1.000 57.10419 113 ASN A N 1
ATOM 1381 C CA . ASN A 1 129 ? 2.05023 56.93439 26.82074 1.000 55.85146 113 ASN A CA 1
ATOM 1382 C C . ASN A 1 129 ? 2.92800 55.72271 26.54945 1.000 55.95461 113 ASN A C 1
ATOM 1383 O O . ASN A 1 129 ? 2.48665 54.74877 25.92808 1.000 60.50238 113 ASN A O 1
ATOM 1394 N N . VAL A 1 130 ? 4.17257 55.76238 27.01226 1.000 52.99814 114 VAL A N 1
ATOM 1395 C CA . VAL A 1 130 ? 5.08803 54.63840 26.89526 1.000 53.95891 114 VAL A CA 1
ATOM 1396 C C . VAL A 1 130 ? 5.79530 54.43555 28.22707 1.000 58.00221 114 VAL A C 1
ATOM 1397 O O . VAL A 1 130 ? 6.24359 55.40004 28.85874 1.000 55.84379 114 VAL A O 1
ATOM 1410 N N A MET A 1 131 ? 5.86096 53.18552 28.67464 0.470 55.14073 115 MET A N 1
ATOM 1411 N N B MET A 1 131 ? 5.92932 53.17358 28.62091 0.530 55.16195 115 MET A N 1
ATOM 1412 C CA A MET A 1 131 ? 6.60724 52.80985 29.87322 0.470 55.15883 115 MET A CA 1
ATOM 1413 C CA B MET A 1 131 ? 6.57841 52.77476 29.86564 0.530 54.93742 115 MET A CA 1
ATOM 1414 C C A MET A 1 131 ? 7.67022 51.80836 29.43792 0.470 56.00140 115 MET A C 1
ATOM 1415 C C B MET A 1 131 ? 7.67823 51.78381 29.49089 0.530 55.90479 115 MET A C 1
ATOM 1416 O O A MET A 1 131 ? 7.36352 50.64477 29.15882 0.470 56.19119 115 MET A O 1
ATOM 1417 O O B MET A 1 131 ? 7.40788 50.59335 29.30625 0.530 56.41718 115 MET A O 1
ATOM 1444 N N . ALA A 1 132 ? 8.91333 52.26986 29.36451 1.000 57.75506 116 ALA A N 1
ATOM 1445 C CA . ALA A 1 132 ? 10.03762 51.45364 28.92073 1.000 57.77098 116 ALA A CA 1
ATOM 1446 C C . ALA A 1 132 ? 11.04440 51.32898 30.05187 1.000 56.08558 116 ALA A C 1
ATOM 1447 O O . ALA A 1 132 ? 11.65369 52.32500 30.45681 1.000 57.44183 116 ALA A O 1
ATOM 1454 N N . ASN A 1 133 ? 11.22448 50.10562 30.54787 1.000 53.69414 117 ASN A N 1
ATOM 1455 C CA . ASN A 1 133 ? 12.12478 49.83111 31.66016 1.000 51.35882 117 ASN A CA 1
ATOM 1456 C C . ASN A 1 133 ? 13.09320 48.72055 31.28792 1.000 52.47810 117 ASN A C 1
ATOM 1457 O O . ASN A 1 133 ? 12.67525 47.58319 31.04544 1.000 51.54021 117 ASN A O 1
ATOM 1468 N N . THR A 1 134 ? 14.38112 49.05250 31.24644 1.000 54.60094 118 THR A N 1
ATOM 1469 C CA . THR A 1 134 ? 15.44317 48.06329 31.17788 1.000 54.46028 118 THR A CA 1
ATOM 1470 C C . THR A 1 134 ? 16.24318 48.01380 32.46988 1.000 56.39180 118 THR A C 1
ATOM 1471 O O . THR A 1 134 ? 17.21180 47.25298 32.55837 1.000 59.42050 118 THR A O 1
ATOM 1482 N N . GLY A 1 135 ? 15.86174 48.80796 33.46936 1.000 55.11981 119 GLY A N 1
ATOM 1483 C CA . GLY A 1 135 ? 16.53232 48.81671 34.75216 1.000 56.04489 119 GLY A CA 1
ATOM 1484 C C . GLY A 1 135 ? 15.62131 48.33331 35.86112 1.000 53.17439 119 GLY A C 1
ATOM 1485 O O . GLY A 1 135 ? 14.92318 47.32848 35.70236 1.000 52.79287 119 GLY A O 1
ATOM 1489 N N . THR A 1 136 ? 15.60377 49.04217 36.98462 1.000 53.36739 120 THR A N 1
ATOM 1490 C CA . THR A 1 136 ? 14.83104 48.62977 38.14973 1.000 53.34973 120 THR A CA 1
ATOM 1491 C C . THR A 1 136 ? 13.81815 49.70562 38.51189 1.000 52.17646 120 THR A C 1
ATOM 1492 O O . THR A 1 136 ? 14.16454 50.88757 38.60246 1.000 53.35405 120 THR A O 1
ATOM 1503 N N . ILE A 1 137 ? 12.57167 49.29280 38.71732 1.000 46.85456 121 ILE A N 1
ATOM 1504 C CA . ILE A 1 137 ? 11.53552 50.14876 39.27947 1.000 45.55661 121 ILE A CA 1
ATOM 1505 C C . ILE A 1 137 ? 11.03101 49.46999 40.54175 1.000 46.74957 121 ILE A C 1
ATOM 1506 O O . ILE A 1 137 ? 10.61040 48.30763 40.50127 1.000 44.77336 121 ILE A O 1
ATOM 1522 N N . THR A 1 138 ? 11.07060 50.18798 41.65736 1.000 48.73394 122 THR A N 1
ATOM 1523 C CA . THR A 1 138 ? 10.67235 49.62522 42.93854 1.000 46.30197 122 THR A CA 1
ATOM 1524 C C . THR A 1 138 ? 9.64555 50.53239 43.58814 1.000 47.34064 122 THR A C 1
ATOM 1525 O O . THR A 1 138 ? 9.91034 51.71609 43.82120 1.000 46.66162 122 THR A O 1
ATOM 1536 N N . LEU A 1 139 ? 8.47605 49.97235 43.85741 1.000 48.69851 123 LEU A N 1
ATOM 1537 C CA . LEU A 1 139 ? 7.41765 50.63383 44.60076 1.000 48.41336 123 LEU A CA 1
ATOM 1538 C C . LEU A 1 139 ? 7.52795 50.15617 46.04463 1.000 46.00392 123 LEU A C 1
ATOM 1539 O O . LEU A 1 139 ? 7.36275 48.96523 46.31920 1.000 42.77463 123 LEU A O 1
ATOM 1555 N N . SER A 1 140 ? 7.83373 51.07388 46.95847 1.000 43.78461 124 SER A N 1
ATOM 1556 C CA . SER A 1 140 ? 8.18459 50.72101 48.33439 1.000 46.45354 124 SER A CA 1
ATOM 1557 C C . SER A 1 140 ? 7.25318 51.49188 49.26382 1.000 46.90719 124 SER A C 1
ATOM 1558 O O . SER A 1 140 ? 7.47988 52.67449 49.52874 1.000 48.10151 124 SER A O 1
ATOM 1566 N N . LEU A 1 141 ? 6.21423 50.82575 49.76366 1.000 42.43665 125 LEU A N 1
ATOM 1567 C CA . LEU A 1 141 ? 5.13075 51.49194 50.47081 1.000 38.14075 125 LEU A CA 1
ATOM 1568 C C . LEU A 1 141 ? 4.98355 50.92865 51.87502 1.000 39.97431 125 LEU A C 1
ATOM 1569 O O . LEU A 1 141 ? 5.16121 49.72716 52.09670 1.000 38.05176 125 LEU A O 1
ATOM 1585 N N . ALA A 1 142 ? 4.64900 51.80576 52.81623 1.000 40.52822 126 ALA A N 1
ATOM 1586 C CA . ALA A 1 142 ? 4.32551 51.37526 54.17159 1.000 45.95037 126 ALA A CA 1
ATOM 1587 C C . ALA A 1 142 ? 2.83626 51.12508 54.36155 1.000 42.60114 126 ALA A C 1
ATOM 1588 O O . ALA A 1 142 ? 2.44998 50.46925 55.33623 1.000 39.45868 126 ALA A O 1
ATOM 1595 N N . HIS A 1 143 ? 1.99883 51.62598 53.45416 1.000 40.45327 127 HIS A N 1
ATOM 1596 C CA . HIS A 1 143 ? 0.55716 51.38714 53.46552 1.000 41.59366 127 HIS A CA 1
ATOM 1597 C C . HIS A 1 143 ? 0.26739 50.39426 52.34659 1.000 40.56405 127 HIS A C 1
ATOM 1598 O O . HIS A 1 143 ? 0.20096 50.77404 51.17605 1.000 39.06705 127 HIS A O 1
ATOM 1613 N N . THR A 1 144 ? 0.11007 49.12175 52.71380 1.000 41.41972 128 THR A N 1
ATOM 1614 C CA . THR A 1 144 ? -0.12768 48.04610 51.76013 1.000 37.70573 128 THR A CA 1
ATOM 1615 C C . THR A 1 144 ? -1.50055 47.41035 51.90694 1.000 38.92790 128 THR A C 1
ATOM 1616 O O . THR A 1 144 ? -1.92820 46.67698 51.00662 1.000 39.89375 128 THR A O 1
ATOM 1627 N N . ASN A 1 145 ? -2.18488 47.65912 53.02154 1.000 36.99380 129 ASN A N 1
ATOM 1628 C CA . ASN A 1 145 ? -3.53594 47.16828 53.22112 1.000 37.79026 129 ASN A CA 1
ATOM 1629 C C . ASN A 1 145 ? -4.48027 47.81096 52.21304 1.000 37.49402 129 ASN A C 1
ATOM 1630 O O . ASN A 1 145 ? -4.24986 48.92260 51.73150 1.000 38.83895 129 ASN A O 1
ATOM 1641 N N . THR A 1 146 ? -5.58262 47.12393 51.93260 1.000 40.64877 130 THR A N 1
ATOM 1642 C CA . THR A 1 146 ? -6.62976 47.75072 51.14144 1.000 41.10915 130 THR A CA 1
ATOM 1643 C C . THR A 1 146 ? -7.27288 48.87995 51.94161 1.000 41.79471 130 THR A C 1
ATOM 1644 O O . THR A 1 146 ? -7.20821 48.92202 53.17642 1.000 40.40955 130 THR A O 1
ATOM 1655 N N . ASP A 1 147 ? -7.86737 49.82268 51.22020 1.000 41.26435 131 ASP A N 1
ATOM 1656 C CA . ASP A 1 147 ? -8.54919 50.95499 51.83040 1.000 43.80194 131 ASP A CA 1
ATOM 1657 C C . ASP A 1 147 ? -9.66617 51.39883 50.89235 1.000 46.29043 131 ASP A C 1
ATOM 1658 O O . ASP A 1 147 ? -9.95224 50.74809 49.88113 1.000 46.53347 131 ASP A O 1
ATOM 1667 N N . SER A 1 148 ? -10.29283 52.52055 51.21944 1.000 49.64518 132 SER A N 1
ATOM 1668 C CA . SER A 1 148 ? -11.44871 52.97025 50.46420 1.000 54.95619 132 SER A CA 1
ATOM 1669 C C . SER A 1 148 ? -11.11114 53.94151 49.34133 1.000 53.47240 132 SER A C 1
ATOM 1670 O O . SER A 1 148 ? -11.97856 54.19548 48.50119 1.000 59.85557 132 SER A O 1
ATOM 1678 N N . SER A 1 149 ? -9.89034 54.48552 49.28673 1.000 53.13878 133 SER A N 1
ATOM 1679 C CA . SER A 1 149 ? -9.64604 55.61802 48.39503 1.000 56.84874 133 SER A CA 1
ATOM 1680 C C . SER A 1 149 ? -8.29854 55.64498 47.68339 1.000 54.62505 133 SER A C 1
ATOM 1681 O O . SER A 1 149 ? -8.11621 56.51230 46.82568 1.000 57.05898 133 SER A O 1
ATOM 1689 N N . SER A 1 150 ? -7.35240 54.76625 47.99193 1.000 45.76806 134 SER A N 1
ATOM 1690 C CA . SER A 1 150 ? -6.04890 54.83305 47.34734 1.000 45.76529 134 SER A CA 1
ATOM 1691 C C . SER A 1 150 ? -6.09848 54.15657 45.97863 1.000 47.46699 134 SER A C 1
ATOM 1692 O O . SER A 1 150 ? -6.93109 53.28349 45.72383 1.000 46.78474 134 SER A O 1
ATOM 1700 N N . THR A 1 151 ? -5.20669 54.58163 45.08620 1.000 49.83557 135 THR A N 1
ATOM 1701 C CA . THR A 1 151 ? -5.04532 53.92600 43.79519 1.000 46.92244 135 THR A CA 1
ATOM 1702 C C . THR A 1 151 ? -3.57595 53.60578 43.57820 1.000 46.74834 135 THR A C 1
ATOM 1703 O O . THR A 1 151 ? -2.70781 54.45270 43.81291 1.000 46.45272 135 THR A O 1
ATOM 1714 N N . LEU A 1 152 ? -3.30840 52.37037 43.16097 1.000 41.23814 136 LEU A N 1
ATOM 1715 C CA . LEU A 1 152 ? -1.98962 51.93178 42.71479 1.000 38.38547 136 LEU A CA 1
ATOM 1716 C C . LEU A 1 152 ? -2.18119 51.35380 41.31815 1.000 42.47737 136 LEU A C 1
ATOM 1717 O O . LEU A 1 152 ? -2.73693 50.26016 41.16866 1.000 42.61810 136 LEU A O 1
ATOM 1733 N N . ILE A 1 153 ? -1.72728 52.08204 40.30402 1.000 45.47261 137 ILE A N 1
ATOM 1734 C CA . ILE A 1 153 ? -2.05005 51.77135 38.91580 1.000 43.91532 137 ILE A CA 1
ATOM 1735 C C . ILE A 1 153 ? -0.77186 51.78319 38.09553 1.000 44.04077 137 ILE A C 1
ATOM 1736 O O . ILE A 1 153 ? -0.00314 52.75081 38.14482 1.000 44.84575 137 ILE A O 1
ATOM 1752 N N . ILE A 1 154 ? -0.55066 50.71357 37.34243 1.000 45.30129 138 ILE A N 1
ATOM 1753 C CA . ILE A 1 154 ? 0.42054 50.69731 36.25780 1.000 43.88726 138 ILE A CA 1
ATOM 1754 C C . ILE A 1 154 ? -0.37234 50.36542 34.99827 1.000 45.35472 138 ILE A C 1
ATOM 1755 O O . ILE A 1 154 ? -0.69175 49.19669 34.74775 1.000 46.40010 138 ILE A O 1
ATOM 1771 N N . ASP A 1 155 ? -0.71243 51.39202 34.20836 1.000 46.16819 139 ASP A N 1
ATOM 1772 C CA . ASP A 1 155 ? -1.53847 51.19448 33.01961 1.000 47.78655 139 ASP A CA 1
ATOM 1773 C C . ASP A 1 155 ? -1.18714 52.19166 31.91937 1.000 47.69865 139 ASP A C 1
ATOM 1774 O O . ASP A 1 155 ? -2.02584 53.01715 31.54098 1.000 46.65926 139 ASP A O 1
ATOM 1783 N N . PRO A 1 156 ? 0.03376 52.15830 31.39352 1.000 49.16694 140 PRO A N 1
ATOM 1784 C CA . PRO A 1 156 ? 0.36632 52.98235 30.22123 1.000 46.10647 140 PRO A CA 1
ATOM 1785 C C . PRO A 1 156 ? -0.35865 52.48023 28.98456 1.000 48.12851 140 PRO A C 1
ATOM 1786 O O . PRO A 1 156 ? -1.01002 51.43662 28.99760 1.000 50.85864 140 PRO A O 1
ATOM 1797 N N . VAL A 1 157 ? -0.23439 53.23956 27.88970 1.000 51.11889 141 VAL A N 1
ATOM 1798 C CA . VAL A 1 157 ? -0.65665 52.71509 26.59353 1.000 51.77828 141 VAL A CA 1
ATOM 1799 C C . VAL A 1 157 ? 0.23732 51.54836 26.19240 1.000 50.59703 141 VAL A C 1
ATOM 1800 O O . VAL A 1 157 ? -0.24300 50.46049 25.85718 1.000 52.56714 141 VAL A O 1
ATOM 1813 N N . THR A 1 158 ? 1.55116 51.74841 26.25447 1.000 49.70853 142 THR A N 1
ATOM 1814 C CA . THR A 1 158 ? 2.52364 50.74128 25.85556 1.000 50.24543 142 THR A CA 1
ATOM 1815 C C . THR A 1 158 ? 3.45001 50.43550 27.02324 1.000 48.91160 142 THR A C 1
ATOM 1816 O O . THR A 1 158 ? 3.97127 51.35246 27.66326 1.000 51.73981 142 THR A O 1
ATOM 1827 N N . PHE A 1 159 ? 3.66912 49.14593 27.27066 1.000 48.14554 143 PHE A N 1
ATOM 1828 C CA . PHE A 1 159 ? 4.42204 48.65748 28.42372 1.000 47.50246 143 PHE A CA 1
ATOM 1829 C C . PHE A 1 159 ? 5.53583 47.74560 27.92609 1.000 46.97601 143 PHE A C 1
ATOM 1830 O O . PHE A 1 159 ? 5.26458 46.72258 27.29096 1.000 47.78523 143 PHE A O 1
ATOM 1847 N N . TYR A 1 160 ? 6.78026 48.12079 28.21477 1.000 45.12965 144 TYR A N 1
ATOM 1848 C CA . TYR A 1 160 ? 7.96863 47.38186 27.79991 1.000 47.66833 144 TYR A CA 1
ATOM 1849 C C . TYR A 1 160 ? 8.87940 47.23350 29.01130 1.000 51.21443 144 TYR A C 1
ATOM 1850 O O . TYR A 1 160 ? 9.35989 48.23713 29.54605 1.000 50.60857 144 TYR A O 1
ATOM 1868 N N . ASN A 1 161 ? 9.11606 45.99084 29.44154 1.000 51.71533 145 ASN A N 1
ATOM 1869 C CA . ASN A 1 161 ? 9.95509 45.71015 30.60620 1.000 50.03417 145 ASN A CA 1
ATOM 1870 C C . ASN A 1 161 ? 10.91198 44.56623 30.29248 1.000 49.61198 145 ASN A C 1
ATOM 1871 O O . ASN A 1 161 ? 10.48175 43.41887 30.13144 1.000 46.30482 145 ASN A O 1
ATOM 1882 N N . THR A 1 162 ? 12.20849 44.87463 30.21352 1.000 50.86797 146 THR A N 1
ATOM 1883 C CA . THR A 1 162 ? 13.24857 43.85581 30.19338 1.000 49.85593 146 THR A CA 1
ATOM 1884 C C . THR A 1 162 ? 14.00943 43.77966 31.50770 1.000 51.25980 146 THR A C 1
ATOM 1885 O O . THR A 1 162 ? 14.83806 42.87824 31.67221 1.000 52.59117 146 THR A O 1
ATOM 1896 N N . GLY A 1 163 ? 13.74622 44.68892 32.43580 1.000 51.92544 147 GLY A N 1
ATOM 1897 C CA . GLY A 1 163 ? 14.38042 44.72570 33.74219 1.000 48.69477 147 GLY A CA 1
ATOM 1898 C C . GLY A 1 163 ? 13.48395 44.16037 34.82407 1.000 50.82628 147 GLY A C 1
ATOM 1899 O O . GLY A 1 163 ? 12.78491 43.16042 34.62245 1.000 47.77799 147 GLY A O 1
ATOM 1903 N N . THR A 1 164 ? 13.49489 44.81000 35.98873 1.000 50.66648 148 THR A N 1
ATOM 1904 C CA . THR A 1 164 ? 12.76599 44.32068 37.15207 1.000 48.61829 148 THR A CA 1
ATOM 1905 C C . THR A 1 164 ? 11.85221 45.41090 37.68928 1.000 47.48354 148 THR A C 1
ATOM 1906 O O . THR A 1 164 ? 12.28041 46.55600 37.86129 1.000 48.32928 148 THR A O 1
ATOM 1917 N N . ILE A 1 165 ? 10.60323 45.04866 37.96555 1.000 45.62405 149 ILE A N 1
ATOM 1918 C CA . ILE A 1 165 ? 9.63944 45.94070 38.60146 1.000 44.49840 149 ILE A CA 1
ATOM 1919 C C . ILE A 1 165 ? 9.21594 45.28157 39.90730 1.000 45.64532 149 ILE A C 1
ATOM 1920 O O . ILE A 1 165 ? 8.73430 44.14161 39.90334 1.000 43.11995 149 ILE A O 1
ATOM 1936 N N . ASN A 1 166 ? 9.41506 45.98871 41.02118 1.000 44.26554 150 ASN A N 1
ATOM 1937 C CA . ASN A 1 166 ? 9.16503 45.45718 42.35344 1.000 41.46073 150 ASN A CA 1
ATOM 1938 C C . ASN A 1 166 ? 8.05598 46.23512 43.04092 1.000 40.00063 150 ASN A C 1
ATOM 1939 O O . ASN A 1 166 ? 7.96806 47.46039 42.90796 1.000 42.81564 150 ASN A O 1
ATOM 1950 N N . TYR A 1 167 ? 7.23121 45.52234 43.79879 1.000 39.79293 151 TYR A N 1
ATOM 1951 C CA . TYR A 1 167 ? 6.34403 46.13229 44.78269 1.000 38.52283 151 TYR A CA 1
ATOM 1952 C C . TYR A 1 167 ? 6.72217 45.51210 46.12346 1.000 42.11271 151 TYR A C 1
ATOM 1953 O O . TYR A 1 167 ? 6.51809 44.31140 46.33809 1.000 39.60446 151 TYR A O 1
ATOM 1971 N N A GLU A 1 168 ? 7.28430 46.32756 47.01161 0.464 42.00370 152 GLU A N 1
ATOM 1972 N N B GLU A 1 168 ? 7.28999 46.32332 47.00957 0.536 42.05916 152 GLU A N 1
ATOM 1973 C CA A GLU A 1 168 ? 7.78499 45.87610 48.29963 0.464 41.91524 152 GLU A CA 1
ATOM 1974 C CA B GLU A 1 168 ? 7.77529 45.86403 48.29989 0.536 41.75458 152 GLU A CA 1
ATOM 1975 C C A GLU A 1 168 ? 7.11117 46.66302 49.41573 0.464 41.90168 152 GLU A C 1
ATOM 1976 C C B GLU A 1 168 ? 7.08489 46.64613 49.40830 0.536 41.84530 152 GLU A C 1
ATOM 1977 O O A GLU A 1 168 ? 6.63117 47.78176 49.21462 0.464 41.24994 152 GLU A O 1
ATOM 1978 O O B GLU A 1 168 ? 6.57026 47.74693 49.19472 0.536 41.01355 152 GLU A O 1
ATOM 2001 N N . SER A 1 169 ? 7.07717 46.05950 50.60032 1.000 40.37763 153 SER A N 1
ATOM 2002 C CA . SER A 1 169 ? 6.47376 46.67548 51.77552 1.000 40.63256 153 SER A CA 1
ATOM 2003 C C . SER A 1 169 ? 7.56305 47.16636 52.71287 1.000 42.55057 153 SER A C 1
ATOM 2004 O O . SER A 1 169 ? 8.51224 46.43207 53.00452 1.000 43.86069 153 SER A O 1
ATOM 2013 N N . ILE A 1 170 ? 7.41347 48.39708 53.19476 1.000 46.01832 154 ILE A N 1
ATOM 2014 C CA . ILE A 1 170 ? 8.24124 48.90821 54.27633 1.000 44.75169 154 ILE A CA 1
ATOM 2015 C C . ILE A 1 170 ? 7.39604 49.21522 55.50661 1.000 43.86968 154 ILE A C 1
ATOM 2016 O O . ILE A 1 170 ? 7.79905 50.00107 56.35449 1.000 46.96914 154 ILE A O 1
ATOM 2032 N N . GLY A 1 171 ? 6.22362 48.59382 55.60124 1.000 41.62074 155 GLY A N 1
ATOM 2033 C CA . GLY A 1 171 ? 5.33632 48.78927 56.72600 1.000 43.10551 155 GLY A CA 1
ATOM 2034 C C . GLY A 1 171 ? 5.07900 47.50595 57.48379 1.000 43.01426 155 GLY A C 1
ATOM 2035 O O . GLY A 1 171 ? 5.67226 46.46274 57.18748 1.000 45.73282 155 GLY A O 1
ATOM 2039 N N . SER A 1 172 ? 4.17729 47.57864 58.46375 1.000 39.29776 156 SER A N 1
ATOM 2040 C CA . SER A 1 172 ? 3.85231 46.45104 59.32479 1.000 39.97064 156 SER A CA 1
ATOM 2041 C C . SER A 1 172 ? 2.35059 46.36363 59.56933 1.000 40.68001 156 SER A C 1
ATOM 2042 O O . SER A 1 172 ? 1.91625 45.91384 60.63544 1.000 35.44325 156 SER A O 1
ATOM 2050 N N . GLU A 1 173 ? 1.54590 46.80210 58.60482 1.000 40.48045 157 GLU A N 1
ATOM 2051 C CA . GLU A 1 173 ? 0.10827 46.88334 58.80581 1.000 43.19599 157 GLU A CA 1
ATOM 2052 C C . GLU A 1 173 ? -0.50475 45.49931 58.96815 1.000 41.09179 157 GLU A C 1
ATOM 2053 O O . GLU A 1 173 ? -0.01604 44.50726 58.42834 1.000 40.93784 157 GLU A O 1
ATOM 2065 N N . THR A 1 174 ? -1.60655 45.45149 59.71113 1.000 39.32599 158 THR A N 1
ATOM 2066 C CA . THR A 1 174 ? -2.35670 44.22874 59.94032 1.000 35.63269 158 THR A CA 1
ATOM 2067 C C . THR A 1 174 ? -3.83997 44.54885 59.81910 1.000 35.96832 158 THR A C 1
ATOM 2068 O O . THR A 1 174 ? -4.22655 45.68266 59.52056 1.000 40.39038 158 THR A O 1
ATOM 2079 N N . ASN A 1 175 ? -4.67506 43.53987 60.05343 1.000 35.94152 159 ASN A N 1
ATOM 2080 C CA . ASN A 1 175 ? -6.12119 43.71173 60.14092 1.000 36.60895 159 ASN A CA 1
ATOM 2081 C C . ASN A 1 175 ? -6.67724 44.40603 58.90207 1.000 36.67487 159 ASN A C 1
ATOM 2082 O O . ASN A 1 175 ? -7.35564 45.43298 58.97585 1.000 37.21505 159 ASN A O 1
ATOM 2093 N N . ASP A 1 176 ? -6.39136 43.80454 57.75662 1.000 37.92805 160 ASP A N 1
ATOM 2094 C CA . ASP A 1 176 ? -6.82942 44.37897 56.49647 1.000 40.84819 160 ASP A CA 1
ATOM 2095 C C . ASP A 1 176 ? -8.35437 44.46203 56.46396 1.000 43.03918 160 ASP A C 1
ATOM 2096 O O . ASP A 1 176 ? -9.03860 43.52987 56.90842 1.000 43.78974 160 ASP A O 1
ATOM 2105 N N . PRO A 1 177 ? -8.92451 45.55777 55.96433 1.000 41.91559 161 PRO A N 1
ATOM 2106 C CA . PRO A 1 177 ? -10.38806 45.69546 55.94496 1.000 44.47371 161 PRO A CA 1
ATOM 2107 C C . PRO A 1 177 ? -11.07800 45.10275 54.72358 1.000 43.61888 161 PRO A C 1
ATOM 2108 O O . PRO A 1 177 ? -12.29381 45.26749 54.59577 1.000 43.80869 161 PRO A O 1
ATOM 2119 N N . SER A 1 178 ? -10.34732 44.42802 53.83384 1.000 43.99887 162 SER A N 1
ATOM 2120 C CA . SER A 1 178 ? -10.94247 43.74291 52.68569 1.000 48.72039 162 SER A CA 1
ATOM 2121 C C . SER A 1 178 ? -11.77310 44.71039 51.84381 1.000 49.85121 162 SER A C 1
ATOM 2122 O O . SER A 1 178 ? -12.92020 44.43395 51.48789 1.000 49.99336 162 SER A O 1
ATOM 2130 N N . LEU A 1 179 ? -11.17690 45.85607 51.52416 1.000 51.14504 163 LEU A N 1
ATOM 2131 C CA . LEU A 1 179 ? -11.79919 46.86044 50.67428 1.000 49.77815 163 LEU A CA 1
ATOM 2132 C C . LEU A 1 179 ? -11.17383 46.81154 49.28067 1.000 48.24338 163 LEU A C 1
ATOM 2133 O O . LEU A 1 179 ? -10.30787 45.98454 48.99510 1.000 47.71725 163 LEU A O 1
ATOM 2149 N N . THR A 1 180 ? -11.62293 47.71059 48.39587 1.000 50.59908 164 THR A N 1
ATOM 2150 C CA . THR A 1 180 ? -11.21478 47.67405 46.99494 1.000 53.51811 164 THR A CA 1
ATOM 2151 C C . THR A 1 180 ? -10.11116 48.66699 46.64904 1.000 49.67728 164 THR A C 1
ATOM 2152 O O . THR A 1 180 ? -9.52198 48.55752 45.56693 1.000 47.78767 164 THR A O 1
ATOM 2163 N N . GLY A 1 181 ? -9.81324 49.62354 47.52351 1.000 46.44935 165 GLY A N 1
ATOM 2164 C CA . GLY A 1 181 ? -8.75136 50.56386 47.24570 1.000 42.84213 165 GLY A CA 1
ATOM 2165 C C . GLY A 1 181 ? -7.37395 50.02289 47.59281 1.000 41.48874 165 GLY A C 1
ATOM 2166 O O . GLY A 1 181 ? -7.21286 49.05845 48.33758 1.000 41.51706 165 GLY A O 1
ATOM 2170 N N . ASN A 1 182 ? -6.36071 50.67325 47.02258 1.000 38.61540 166 ASN A N 1
ATOM 2171 C CA . ASN A 1 182 ? -4.95724 50.37632 47.30888 1.000 41.28497 166 ASN A CA 1
ATOM 2172 C C . ASN A 1 182 ? -4.56192 48.97086 46.87127 1.000 40.10907 166 ASN A C 1
ATOM 2173 O O . ASN A 1 182 ? -3.71668 48.33309 47.50025 1.000 45.17627 166 ASN A O 1
ATOM 2184 N N . ILE A 1 183 ? -5.15033 48.48132 45.78097 1.000 42.18140 167 ILE A N 1
ATOM 2185 C CA . ILE A 1 183 ? -4.76883 47.20628 45.18444 1.000 41.19077 167 ILE A CA 1
ATOM 2186 C C . ILE A 1 183 ? -4.01034 47.51776 43.90539 1.000 39.85906 167 ILE A C 1
ATOM 2187 O O . ILE A 1 183 ? -4.57499 48.09654 42.97236 1.000 39.29934 167 ILE A O 1
ATOM 2203 N N . LEU A 1 184 ? -2.73430 47.15498 43.86786 1.000 39.42451 168 LEU A N 1
ATOM 2204 C CA . LEU A 1 184 ? -1.94149 47.36539 42.66589 1.000 40.20884 168 LEU A CA 1
ATOM 2205 C C . LEU A 1 184 ? -2.61476 46.67863 41.48802 1.000 40.40942 168 LEU A C 1
ATOM 2206 O O . LEU A 1 184 ? -2.81926 45.46268 41.50209 1.000 38.59217 168 LEU A O 1
ATOM 2222 N N . SER A 1 185 ? -2.96089 47.46057 40.46714 1.000 42.19758 169 SER A N 1
ATOM 2223 C CA . SER A 1 185 ? -3.67711 46.95871 39.30137 1.000 43.06873 169 SER A CA 1
ATOM 2224 C C . SER A 1 185 ? -2.83257 47.23009 38.06705 1.000 43.16351 169 SER A C 1
ATOM 2225 O O . SER A 1 185 ? -2.52264 48.38758 37.76558 1.000 42.02259 169 SER A O 1
ATOM 2233 N N . ILE A 1 186 ? -2.46873 46.16557 37.35873 1.000 45.03949 170 ILE A N 1
ATOM 2234 C CA . ILE A 1 186 ? -1.49302 46.22553 36.27836 1.000 43.17291 170 ILE A CA 1
ATOM 2235 C C . ILE A 1 186 ? -2.22944 46.03266 34.95918 1.000 43.39142 170 ILE A C 1
ATOM 2236 O O . ILE A 1 186 ? -2.86976 44.99543 34.73792 1.000 39.24416 170 ILE A O 1
ATOM 2252 N N . GLY A 1 187 ? -2.13746 47.02797 34.09105 1.000 44.37767 171 GLY A N 1
ATOM 2253 C CA . GLY A 1 187 ? -2.70995 46.92703 32.76786 1.000 44.95952 171 GLY A CA 1
ATOM 2254 C C . GLY A 1 187 ? -4.18699 47.26541 32.75382 1.000 46.05172 171 GLY A C 1
ATOM 2255 O O . GLY A 1 187 ? -4.76995 47.73712 33.73281 1.000 46.65176 171 GLY A O 1
ATOM 2259 N N . SER A 1 188 ? -4.80008 47.02079 31.59906 1.000 47.41710 172 SER A N 1
ATOM 2260 C CA . SER A 1 188 ? -6.22550 47.25994 31.45070 1.000 47.20657 172 SER A CA 1
ATOM 2261 C C . SER A 1 188 ? -6.73253 46.46197 30.25939 1.000 47.87097 172 SER A C 1
ATOM 2262 O O . SER A 1 188 ? -5.96865 46.09306 29.36161 1.000 48.84338 172 SER A O 1
ATOM 2270 N N . SER A 1 189 ? -8.03723 46.20036 30.27258 1.000 48.51237 173 SER A N 1
ATOM 2271 C CA . SER A 1 189 ? -8.66235 45.38346 29.24293 1.000 51.27861 173 SER A CA 1
ATOM 2272 C C . SER A 1 189 ? -8.40280 45.97800 27.86956 1.000 55.15467 173 SER A C 1
ATOM 2273 O O . SER A 1 189 ? -8.77875 47.12292 27.59516 1.000 56.37907 173 SER A O 1
ATOM 2281 N N . GLY A 1 190 ? -7.76236 45.19698 27.00538 1.000 62.59871 174 GLY A N 1
ATOM 2282 C CA . GLY A 1 190 ? -7.48987 45.60235 25.64849 1.000 66.07342 174 GLY A CA 1
ATOM 2283 C C . GLY A 1 190 ? -6.06087 46.03094 25.39722 1.000 65.70899 174 GLY A C 1
ATOM 2284 O O . GLY A 1 190 ? -5.62568 46.04127 24.23939 1.000 66.40373 174 GLY A O 1
ATOM 2288 N N . ARG A 1 191 ? -5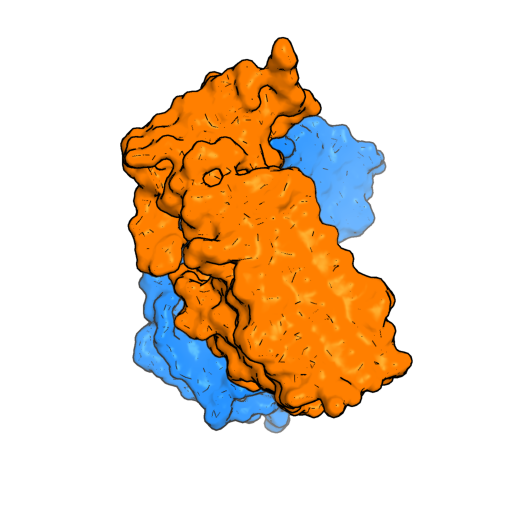.32495 46.39246 26.44029 1.000 52.75926 175 ARG A N 1
ATOM 2289 C CA . ARG A 1 191 ? -3.92551 46.75548 26.29828 1.000 50.41882 175 ARG A CA 1
ATOM 2290 C C . ARG A 1 191 ? -3.04418 45.56736 26.65480 1.000 50.85975 175 ARG A C 1
ATOM 2291 O O . ARG A 1 191 ? -3.44296 44.67046 27.40511 1.000 53.00117 175 ARG A O 1
ATOM 2312 N N . THR A 1 192 ? -1.83385 45.57068 26.10291 1.000 51.75897 176 THR A N 1
ATOM 2313 C CA . THR A 1 192 ? -0.87869 44.49204 26.30413 1.000 49.05713 176 THR A CA 1
ATOM 2314 C C . THR A 1 192 ? 0.29395 44.97429 27.14481 1.000 47.31578 176 THR A C 1
ATOM 2315 O O . THR A 1 192 ? 0.52632 46.17640 27.30177 1.000 46.30646 176 THR A O 1
ATOM 2326 N N . LEU A 1 193 ? 1.04542 44.00532 27.66433 1.000 47.96603 177 LEU A N 1
ATOM 2327 C CA . LEU A 1 193 ? 2.19690 44.25685 28.52550 1.000 48.45333 177 LEU A CA 1
ATOM 2328 C C . LEU A 1 193 ? 3.34363 43.37253 28.05568 1.000 48.36636 177 LEU A C 1
ATOM 2329 O O . LEU A 1 193 ? 3.32383 42.15987 28.28472 1.000 48.26098 177 LEU A O 1
ATOM 2345 N N . GLN A 1 194 ? 4.33860 43.96906 27.39888 1.000 49.43135 178 GLN A N 1
ATOM 2346 C CA . GLN A 1 194 ? 5.52326 43.22762 26.96323 1.000 50.32041 178 GLN A CA 1
ATOM 2347 C C . GLN A 1 194 ? 6.45635 43.07594 28.15963 1.000 50.80909 178 GLN A C 1
ATOM 2348 O O . GLN A 1 194 ? 7.31063 43.92296 28.42252 1.000 50.77359 178 GLN A O 1
ATOM 2362 N N . ASN A 1 195 ? 6.29830 41.97140 28.88490 1.000 46.12762 179 ASN A N 1
ATOM 2363 C CA . ASN A 1 195 ? 7.12033 41.68060 30.06333 1.000 43.39281 179 ASN A CA 1
ATOM 2364 C C . ASN A 1 195 ? 8.17312 40.65596 29.66190 1.000 45.77529 179 ASN A C 1
ATOM 2365 O O . ASN A 1 195 ? 7.95553 39.45031 29.75930 1.000 44.72678 179 ASN A O 1
ATOM 2376 N N . LEU A 1 196 ? 9.32192 41.14121 29.18914 1.000 50.11769 180 LEU A N 1
ATOM 2377 C CA . LEU A 1 196 ? 10.44125 40.24993 28.92421 1.000 50.11322 180 LEU A CA 1
ATOM 2378 C C . LEU A 1 196 ? 11.22140 39.92939 30.18664 1.000 47.60717 180 LEU A C 1
ATOM 2379 O O . LEU A 1 196 ? 11.90587 38.90003 30.22869 1.000 47.53704 180 LEU A O 1
ATOM 2395 N N . GLY A 1 197 ? 11.12371 40.78642 31.20326 1.000 49.55634 181 GLY A N 1
ATOM 2396 C CA . GLY A 1 197 ? 11.86948 40.64587 32.43918 1.000 49.19185 181 GLY A CA 1
ATOM 2397 C C . GLY A 1 197 ? 11.02402 40.14806 33.59536 1.000 45.82723 181 GLY A C 1
ATOM 2398 O O . GLY A 1 197 ? 10.25019 39.20022 33.43356 1.000 44.05005 181 GLY A O 1
ATOM 2402 N N . THR A 1 198 ? 11.15024 40.77855 34.76408 1.000 45.64821 182 THR A N 1
ATOM 2403 C CA . THR A 1 198 ? 10.55416 40.26785 35.99158 1.000 48.64972 182 THR A CA 1
ATOM 2404 C C . THR A 1 198 ? 9.64469 41.30663 36.63441 1.000 45.97189 182 THR A C 1
ATOM 2405 O O . THR A 1 198 ? 9.96957 42.49699 36.67065 1.000 46.91070 182 THR A O 1
ATOM 2416 N N . ILE A 1 199 ? 8.50780 40.84169 37.14464 1.000 46.75478 183 ILE A N 1
ATOM 2417 C CA . ILE A 1 199 ? 7.63899 41.62292 38.02168 1.000 43.57969 183 ILE A CA 1
ATOM 2418 C C . ILE A 1 199 ? 7.56914 40.87797 39.35125 1.000 42.03519 183 ILE A C 1
ATOM 2419 O O . ILE A 1 199 ? 7.17080 39.70718 39.38984 1.000 41.21519 183 ILE A O 1
ATOM 2435 N N . ASN A 1 200 ? 7.97086 41.54228 40.43331 1.000 40.82966 184 ASN A N 1
ATOM 2436 C CA . ASN A 1 200 ? 8.01276 40.93117 41.75978 1.000 44.82937 184 ASN A CA 1
ATOM 2437 C C . ASN A 1 200 ? 6.92129 41.55122 42.62345 1.000 40.31443 184 ASN A C 1
ATOM 2438 O O . ASN A 1 200 ? 6.92487 42.76426 42.85054 1.000 40.82909 184 ASN A O 1
ATOM 2449 N N . LEU A 1 201 ? 5.99632 40.72035 43.10512 1.000 37.11862 185 LEU A N 1
ATOM 2450 C CA . LEU A 1 201 ? 4.86003 41.16780 43.91092 1.000 39.15389 185 LEU A CA 1
ATOM 2451 C C . LEU A 1 201 ? 5.05119 40.63874 45.32668 1.000 38.85652 185 LEU A C 1
ATOM 2452 O O . LEU A 1 201 ? 4.87493 39.44111 45.57379 1.000 40.19143 185 LEU A O 1
ATOM 2468 N N . ASN A 1 202 ? 5.38762 41.52829 46.25562 1.000 37.24182 186 ASN A N 1
ATOM 2469 C CA . ASN A 1 202 ? 5.85852 41.09326 47.56127 1.000 38.84670 186 ASN A CA 1
ATOM 2470 C C . ASN A 1 202 ? 5.53710 42.15563 48.60981 1.000 43.38655 186 ASN A C 1
ATOM 2471 O O . ASN A 1 202 ? 6.41449 42.63925 49.32637 1.000 42.66744 186 ASN A O 1
ATOM 2482 N N . ALA A 1 203 ? 4.25815 42.52386 48.72952 1.000 40.86616 187 ALA A N 1
ATOM 2483 C CA . ALA A 1 203 ? 3.90103 43.63902 49.59766 1.000 40.16209 187 ALA A CA 1
ATOM 2484 C C . ALA A 1 203 ? 2.53259 43.54309 50.26227 1.000 38.90386 187 ALA A C 1
ATOM 2485 O O . ALA A 1 203 ? 2.33604 44.12672 51.33215 1.000 41.51522 187 ALA A O 1
ATOM 2492 N N . ALA A 1 204 ? 1.56947 42.85056 49.65336 1.000 39.92380 188 ALA A N 1
ATOM 2493 C CA . ALA A 1 204 ? 0.17067 43.09860 49.98197 1.000 40.54616 188 ALA A CA 1
ATOM 2494 C C . ALA A 1 204 ? -0.62595 41.80330 49.95376 1.000 40.14980 188 ALA A C 1
ATOM 2495 O O . ALA A 1 204 ? -0.12011 40.74060 49.58638 1.000 35.41756 188 ALA A O 1
ATOM 2502 N N . ASN A 1 205 ? -1.90130 41.91360 50.34608 1.000 36.25430 189 ASN A N 1
ATOM 2503 C CA . ASN A 1 205 ? -2.80350 40.76714 50.32767 1.000 35.81508 189 ASN A CA 1
ATOM 2504 C C . ASN A 1 205 ? -3.20088 40.37296 48.91234 1.000 38.06942 189 ASN A C 1
ATOM 2505 O O . ASN A 1 205 ? -3.50171 39.19886 48.65937 1.000 36.94471 189 ASN A O 1
ATOM 2516 N N . SER A 1 206 ? -3.24204 41.33167 47.99186 1.000 39.91452 190 SER A N 1
ATOM 2517 C CA . SER A 1 206 ? -3.74502 41.03887 46.65887 1.000 39.67631 190 SER A CA 1
ATOM 2518 C C . SER A 1 206 ? -3.17416 42.01402 45.64086 1.000 40.63483 190 SER A C 1
ATOM 2519 O O . SER A 1 206 ? -2.74078 43.12306 45.97142 1.000 37.14845 190 SER A O 1
ATOM 2527 N N . TYR A 1 207 ? -3.18636 41.56155 44.38456 1.000 40.04829 191 TYR A N 1
ATOM 2528 C CA . TYR A 1 207 ? -2.82396 42.35672 43.22362 1.000 35.89471 191 TYR A CA 1
ATOM 2529 C C . TYR A 1 207 ? -3.72128 41.93300 42.06910 1.000 38.73398 191 TYR A C 1
ATOM 2530 O O . TYR A 1 207 ? -4.16786 40.78536 42.00898 1.000 39.04066 191 TYR A O 1
ATOM 2548 N N . TYR A 1 208 ? -3.97365 42.86115 41.14909 1.000 38.79106 192 TYR A N 1
ATOM 2549 C CA . TYR A 1 208 ? -4.84729 42.61641 40.00741 1.000 41.80809 192 TYR A CA 1
ATOM 2550 C C . TYR A 1 208 ? -4.04771 42.74625 38.71928 1.000 41.67806 192 TYR A C 1
ATOM 2551 O O . TYR A 1 208 ? -3.33420 43.73711 38.52899 1.000 40.15376 192 TYR A O 1
ATOM 2569 N N . LEU A 1 209 ? -4.18321 41.75546 37.83820 1.000 42.31041 193 LEU A N 1
ATOM 2570 C CA . LEU A 1 209 ? -3.62364 41.80012 36.49064 1.000 38.47735 193 LEU A CA 1
ATOM 2571 C C . LEU A 1 209 ? -4.78533 41.89191 35.50822 1.000 41.19620 193 LEU A C 1
ATOM 2572 O O . LEU A 1 209 ? -5.53416 40.92382 35.33362 1.000 41.96199 193 LEU A O 1
ATOM 2588 N N . LEU A 1 210 ? -4.93714 43.06081 34.87926 1.000 40.00833 194 LEU A N 1
ATOM 2589 C CA . LEU A 1 210 ? -6.06440 43.33845 34.00048 1.000 41.41744 194 LEU A CA 1
ATOM 2590 C C . LEU A 1 210 ? -5.67921 43.44183 32.53587 1.000 43.16151 194 LEU A C 1
ATOM 2591 O O . LEU A 1 210 ? -6.56505 43.37017 31.67629 1.000 46.75854 194 LEU A O 1
ATOM 2607 N N . GLY A 1 211 ? -4.39488 43.61952 32.23026 1.000 42.72205 195 GLY A N 1
ATOM 2608 C CA . GLY A 1 211 ? -3.94366 43.66058 30.85485 1.000 41.97717 195 GLY A CA 1
ATOM 2609 C C . GLY A 1 211 ? -3.50524 42.30248 30.34215 1.000 44.24810 195 GLY A C 1
ATOM 2610 O O . GLY A 1 211 ? -3.47230 41.31245 31.06489 1.000 43.18826 195 GLY A O 1
ATOM 2614 N N . THR A 1 212 ? -3.17041 42.26476 29.04923 1.000 46.37826 196 THR A N 1
ATOM 2615 C CA . THR A 1 212 ? -2.70442 41.04125 28.40261 1.000 47.11320 196 THR A CA 1
ATOM 2616 C C . THR A 1 212 ? -1.18118 40.99376 28.47817 1.000 47.19828 196 THR A C 1
ATOM 2617 O O . THR A 1 212 ? -0.49369 41.76691 27.80184 1.000 48.52794 196 THR A O 1
ATOM 2628 N N . ILE A 1 213 ? -0.65465 40.08521 29.30240 1.000 46.31946 197 ILE A N 1
ATOM 2629 C CA . ILE A 1 213 ? 0.78334 39.84973 29.35380 1.000 47.53947 197 ILE A CA 1
ATOM 2630 C C . ILE A 1 213 ? 1.23447 39.10452 28.10332 1.000 46.13864 197 ILE A C 1
ATOM 2631 O O . ILE A 1 213 ? 0.55755 38.18160 27.63243 1.000 45.82826 197 ILE A O 1
ATOM 2647 N N . THR A 1 214 ? 2.40772 39.47630 27.58808 1.000 45.74879 198 THR A N 1
ATOM 2648 C CA . THR A 1 214 ? 3.04235 38.76032 26.48971 1.000 48.35734 198 THR A CA 1
ATOM 2649 C C . THR A 1 214 ? 4.53675 38.61479 26.76214 1.000 47.98316 198 THR A C 1
ATOM 2650 O O . THR A 1 214 ? 5.07602 39.19048 27.71413 1.000 46.69674 198 THR A O 1
ATOM 2661 N N . GLU A 1 215 ? 5.18652 37.81630 25.89912 1.000 50.47421 199 GLU A N 1
ATOM 2662 C CA . GLU A 1 215 ? 6.62969 37.57423 25.81523 1.000 53.04427 199 GLU A CA 1
ATOM 2663 C C . GLU A 1 215 ? 7.02115 36.30267 26.56776 1.000 55.89916 199 GLU A C 1
ATOM 2664 O O . GLU A 1 215 ? 6.64771 36.11940 27.73128 1.000 54.06921 199 GLU A O 1
ATOM 2676 N N . ASN A 1 216 ? 7.78373 35.41778 25.91121 1.000 53.05337 200 ASN A N 1
ATOM 2677 C CA . ASN A 1 216 ? 8.04308 34.09218 26.47138 1.000 54.76929 200 ASN A CA 1
ATOM 2678 C C . ASN A 1 216 ? 9.03902 34.10324 27.62851 1.000 54.16182 200 ASN A C 1
ATOM 2679 O O . ASN A 1 216 ? 9.06359 33.14401 28.40782 1.000 54.95689 200 ASN A O 1
ATOM 2690 N N . SER A 1 217 ? 9.86548 35.14070 27.75540 1.000 54.60117 201 SER A N 1
ATOM 2691 C CA . SER A 1 217 ? 10.92915 35.13997 28.75401 1.000 53.98318 201 SER A CA 1
ATOM 2692 C C . SER A 1 217 ? 10.51114 35.75026 30.08413 1.000 48.41705 201 SER A C 1
ATOM 2693 O O . SER A 1 217 ? 11.26093 35.64034 31.05879 1.000 49.44110 201 SER A O 1
ATOM 2701 N N . GLY A 1 218 ? 9.35129 36.39172 30.15042 1.000 46.54883 202 GLY A N 1
ATOM 2702 C CA . GLY A 1 218 ? 8.97539 37.10851 31.34954 1.000 45.77816 202 GLY A CA 1
ATOM 2703 C C . GLY A 1 218 ? 8.53272 36.19746 32.47842 1.000 46.32062 202 GLY A C 1
ATOM 2704 O O . GLY A 1 218 ? 8.16880 35.03696 32.29832 1.000 46.04897 202 GLY A O 1
ATOM 2708 N N . SER A 1 219 ? 8.56395 36.75277 33.68432 1.000 47.70707 203 SER A N 1
ATOM 2709 C CA . SER A 1 219 ? 8.06784 36.05201 34.85580 1.000 46.46299 203 SER A CA 1
ATOM 2710 C C . SER A 1 219 ? 7.34585 37.04382 35.74920 1.000 43.02952 203 SER A C 1
ATOM 2711 O O . SER A 1 219 ? 7.74042 38.21017 35.84028 1.000 42.33163 203 SER A O 1
ATOM 2719 N N . ILE A 1 220 ? 6.26113 36.57836 36.36214 1.000 43.06067 204 ILE A N 1
ATOM 2720 C CA . ILE A 1 220 ? 5.57618 37.28428 37.43933 1.000 40.75496 204 ILE A CA 1
ATOM 2721 C C . ILE A 1 220 ? 5.74074 36.44413 38.69636 1.000 41.56277 204 ILE A C 1
ATOM 2722 O O . ILE A 1 220 ? 5.25851 35.30646 38.76087 1.000 41.53325 204 ILE A O 1
ATOM 2738 N N . ASN A 1 221 ? 6.41543 37.00005 39.69339 1.000 42.39729 205 ASN A N 1
ATOM 2739 C CA . ASN A 1 221 ? 6.72405 36.27660 40.91944 1.000 40.81880 205 ASN A CA 1
ATOM 2740 C C . ASN A 1 221 ? 5.77171 36.77095 41.99653 1.000 40.53741 205 ASN A C 1
ATOM 2741 O O . ASN A 1 221 ? 5.85986 37.92431 42.42489 1.000 39.44923 205 ASN A O 1
ATOM 2752 N N . VAL A 1 222 ? 4.83759 35.90837 42.39542 1.000 41.08684 206 VAL A N 1
ATOM 2753 C CA . VAL A 1 222 ? 3.89573 36.20464 43.46887 1.000 38.22644 206 VAL A CA 1
ATOM 2754 C C . VAL A 1 222 ? 4.56135 35.70575 44.74854 1.000 36.46568 206 VAL A C 1
ATOM 2755 O O . VAL A 1 222 ? 4.49907 34.52511 45.09545 1.000 35.74079 206 VAL A O 1
ATOM 2768 N N . GLN A 1 223 ? 5.23171 36.61469 45.44001 1.000 35.85821 207 GLN A N 1
ATOM 2769 C CA . GLN A 1 223 ? 6.01319 36.24832 46.61268 1.000 37.82631 207 GLN A CA 1
ATOM 2770 C C . GLN A 1 223 ? 5.24016 36.40980 47.90985 1.000 41.31002 207 GLN A C 1
ATOM 2771 O O . GLN A 1 223 ? 5.62799 35.81342 48.92315 1.000 41.02147 207 GLN A O 1
ATOM 2785 N N . LYS A 1 224 ? 4.15070 37.17004 47.88484 1.000 40.20540 208 LYS A N 1
ATOM 2786 C CA . LYS A 1 224 ? 3.30637 37.41761 49.04401 1.000 41.40036 208 LYS A CA 1
ATOM 2787 C C . LYS A 1 224 ? 1.91478 37.72744 48.51245 1.000 43.50518 208 LYS A C 1
ATOM 2788 O O . LYS A 1 224 ? 1.78401 38.47602 47.53723 1.000 41.18567 208 LYS A O 1
ATOM 2807 N N . GLY A 1 225 ? 0.89105 37.11941 49.10341 1.000 37.82398 209 GLY A N 1
ATOM 2808 C CA . GLY A 1 225 ? -0.48190 37.46064 48.75341 1.000 38.68721 209 GLY A CA 1
ATOM 2809 C C . GLY A 1 225 ? -1.02086 36.71125 47.54677 1.000 39.43053 209 GLY A C 1
ATOM 2810 O O . GLY A 1 225 ? -0.46229 35.70979 47.09039 1.000 39.07283 209 GLY A O 1
ATOM 2814 N N . PHE A 1 226 ? -2.13812 37.22408 47.01846 1.000 39.97429 210 PHE A N 1
ATOM 2815 C CA . PHE A 1 226 ? -2.87697 36.57776 45.93835 1.000 37.97765 210 PHE A CA 1
ATOM 2816 C C . PHE A 1 226 ? -2.83936 37.43149 44.67415 1.000 40.82542 210 PHE A C 1
ATOM 2817 O O . PHE A 1 226 ? -3.04827 38.64767 44.72951 1.000 40.76731 210 PHE A O 1
ATOM 2834 N N . LEU A 1 227 ? -2.60999 36.78656 43.53474 1.000 38.34107 211 LEU A N 1
ATOM 2835 C CA . LEU A 1 227 ? -2.71467 37.44052 42.23344 1.000 38.59971 211 LEU A CA 1
ATOM 2836 C C . LEU A 1 227 ? -4.03019 37.04290 41.57849 1.000 40.10468 211 LEU A C 1
ATOM 2837 O O . LEU A 1 227 ? -4.29218 35.85154 41.37797 1.000 42.08788 211 LEU A O 1
ATOM 2853 N N . TYR A 1 228 ? -4.83833 38.03982 41.22427 1.000 38.75099 212 TYR A N 1
ATOM 2854 C CA . TYR A 1 228 ? -6.08896 37.83717 40.51131 1.000 42.16167 212 TYR A CA 1
ATOM 2855 C C . TYR A 1 228 ? -5.87842 38.29625 39.07595 1.000 42.01932 212 TYR A C 1
ATOM 2856 O O . TYR A 1 228 ? -5.37763 39.40297 38.84950 1.000 38.75371 212 TYR A O 1
ATOM 2874 N N . VAL A 1 229 ? -6.25225 37.45351 38.11925 1.000 37.97013 213 VAL A N 1
ATOM 2875 C CA . VAL A 1 229 ? -6.08691 37.75924 36.69753 1.000 39.53440 213 VAL A CA 1
ATOM 2876 C C . VAL A 1 229 ? -7.46302 37.79855 36.05055 1.000 42.31247 213 VAL A C 1
ATOM 2877 O O . VAL A 1 229 ? -8.19439 36.80137 36.06825 1.000 45.67825 213 VAL A O 1
ATOM 2890 N N . ASN A 1 230 ? -7.80805 38.94397 35.46223 1.000 41.54698 214 ASN A N 1
ATOM 2891 C CA . ASN A 1 230 ? -9.04532 39.09970 34.69884 1.000 43.30570 214 ASN A CA 1
ATOM 2892 C C . ASN A 1 230 ? -8.64763 39.81817 33.41685 1.000 47.42114 214 ASN A C 1
ATOM 2893 O O . ASN A 1 230 ? -8.77599 41.03959 33.31196 1.000 47.30386 214 ASN A O 1
ATOM 2904 N N . ALA A 1 231 ? -8.16285 39.04946 32.44373 1.000 46.10821 215 ALA A N 1
ATOM 2905 C CA . ALA A 1 231 ? -7.60285 39.61255 31.22548 1.000 46.65027 215 ALA A CA 1
ATOM 2906 C C . ALA A 1 231 ? -8.12246 38.85185 30.01395 1.000 48.40786 215 ALA A C 1
ATOM 2907 O O . ALA A 1 231 ? -8.64127 37.73881 30.12277 1.000 49.95497 215 ALA A O 1
ATOM 2914 N N . LEU A 1 232 ? -7.98540 39.48111 28.84461 1.000 48.89235 216 LEU A N 1
ATOM 2915 C CA . LEU A 1 232 ? -8.48739 38.87027 27.61919 1.000 53.04707 216 LEU A CA 1
ATOM 2916 C C . LEU A 1 232 ? -7.63096 37.68274 27.20050 1.000 53.89020 216 LEU A C 1
ATOM 2917 O O . LEU A 1 232 ? -8.15508 36.66680 26.72590 1.000 54.93694 216 LEU A O 1
ATOM 2933 N N . ASP A 1 233 ? -6.31509 37.80207 27.34692 1.000 51.95727 217 ASP A N 1
ATOM 2934 C CA . ASP A 1 233 ? -5.39552 36.71075 27.07083 1.000 53.49525 217 ASP A CA 1
ATOM 2935 C C . ASP A 1 233 ? -4.24205 36.79046 28.05715 1.000 52.00602 217 ASP A C 1
ATOM 2936 O O . ASP A 1 233 ? -4.05051 37.80377 28.73547 1.000 48.45286 217 ASP A O 1
ATOM 2945 N N . PHE A 1 234 ? -3.4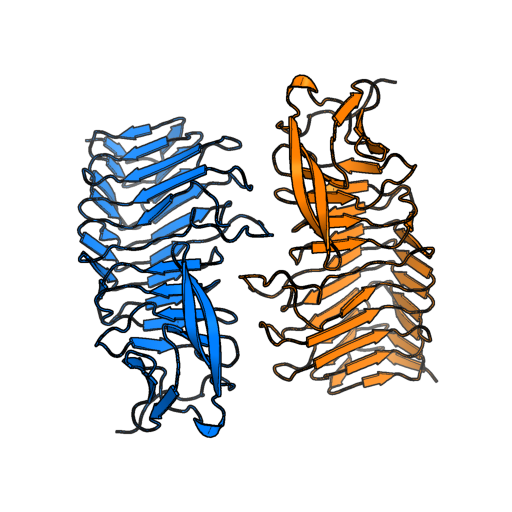6920 35.70519 28.12095 1.000 53.86402 218 PHE A N 1
ATOM 2946 C CA . PHE A 1 234 ? -2.24155 35.64865 28.91613 1.000 50.13051 218 PHE A CA 1
ATOM 2947 C C . PHE A 1 234 ? -1.23839 34.79714 28.15367 1.000 50.08433 218 PHE A C 1
ATOM 2948 O O . PHE A 1 234 ? -1.43732 33.58565 28.00938 1.000 50.07551 218 PHE A O 1
ATOM 2965 N N . ILE A 1 235 ? -0.15067 35.41764 27.70585 1.000 47.94068 219 ILE A N 1
ATOM 2966 C CA . ILE A 1 235 ? 0.75674 34.81332 26.73754 1.000 47.38424 219 ILE A CA 1
ATOM 2967 C C . ILE A 1 235 ? 2.17658 34.83966 27.28084 1.000 47.85608 219 ILE A C 1
ATOM 2968 O O . ILE A 1 235 ? 2.61113 35.84287 27.85489 1.000 48.46035 219 ILE A O 1
ATOM 2984 N N . GLY A 1 236 ? 2.89494 33.73826 27.09402 1.000 46.89745 220 GLY A N 1
ATOM 2985 C CA . GLY A 1 236 ? 4.35416 33.71760 27.22175 1.000 48.99556 220 GLY A CA 1
ATOM 2986 C C . GLY A 1 236 ? 4.94246 33.64049 28.61956 1.000 48.00384 220 GLY A C 1
ATOM 2987 O O . GLY A 1 236 ? 5.81804 32.80891 28.87486 1.000 51.03592 220 GLY A O 1
ATOM 2991 N N . ASN A 1 237 ? 4.48707 34.49744 29.52766 1.000 45.75409 221 ASN A N 1
ATOM 2992 C CA . ASN A 1 237 ? 5.10732 34.60019 30.84252 1.000 44.52890 221 ASN A CA 1
ATOM 2993 C C . ASN A 1 237 ? 4.89618 33.33710 31.66860 1.000 46.51851 221 ASN A C 1
ATOM 2994 O O . ASN A 1 237 ? 3.98217 32.53979 31.43510 1.000 45.83002 221 ASN A O 1
ATOM 3005 N N . THR A 1 238 ? 5.74684 33.19168 32.68118 1.000 46.55828 222 THR A N 1
ATOM 3006 C CA . THR A 1 238 ? 5.60513 32.17265 33.70615 1.000 42.11441 222 THR A CA 1
ATOM 3007 C C . THR A 1 238 ? 5.21097 32.86773 34.99834 1.000 40.35794 222 THR A C 1
ATOM 3008 O O . THR A 1 238 ? 5.78552 33.90651 35.34205 1.000 40.56814 222 THR A O 1
ATOM 3019 N N . ILE A 1 239 ? 4.22384 32.31107 35.69103 1.000 40.80928 223 ILE A N 1
ATOM 3020 C CA . ILE A 1 239 ? 3.80768 32.80045 37.00080 1.000 41.84300 223 ILE A CA 1
ATOM 3021 C C . ILE A 1 239 ? 4.42937 31.88691 38.04702 1.000 41.09869 223 ILE A C 1
ATOM 3022 O O . ILE A 1 239 ? 4.15012 30.68323 38.07383 1.000 42.37738 223 ILE A O 1
ATOM 3038 N N . ASN A 1 240 ? 5.28150 32.45216 38.90000 1.000 43.87052 224 ASN A N 1
ATOM 3039 C CA . ASN A 1 240 ? 5.97672 31.70023 39.93755 1.000 42.78264 224 ASN A CA 1
ATOM 3040 C C . ASN A 1 240 ? 5.31674 32.01165 41.27245 1.000 41.88994 224 ASN A C 1
ATOM 3041 O O . ASN A 1 240 ? 5.29040 33.17063 41.69426 1.000 41.71013 224 ASN A O 1
ATOM 3052 N N . LEU A 1 241 ? 4.77568 30.98708 41.92114 1.000 39.92954 225 LEU A N 1
ATOM 3053 C CA . LEU A 1 241 ? 4.06393 31.15109 43.18379 1.000 43.06171 225 LEU A CA 1
ATOM 3054 C C . LEU A 1 241 ? 4.97603 30.75227 44.33616 1.000 41.40427 225 LEU A C 1
ATOM 3055 O O . LEU A 1 241 ? 5.58038 29.67607 44.30831 1.000 42.21778 225 LEU A O 1
ATOM 3071 N N . SER A 1 242 ? 5.07658 31.61952 45.34332 1.000 41.25056 226 SER A N 1
ATOM 3072 C CA . SER A 1 242 ? 5.79949 31.28045 46.55656 1.000 38.54297 226 SER A CA 1
ATOM 3073 C C . SER A 1 242 ? 4.84978 30.56488 47.51020 1.000 41.18327 226 SER A C 1
ATOM 3074 O O . SER A 1 242 ? 3.68104 30.32794 47.20101 1.000 43.69523 226 SER A O 1
ATOM 3082 N N . THR A 1 243 ? 5.34295 30.21506 48.69160 1.000 44.81511 227 THR A N 1
ATOM 3083 C CA . THR A 1 243 ? 4.48419 29.52925 49.63904 1.000 45.91593 227 THR A CA 1
ATOM 3084 C C . THR A 1 243 ? 3.41860 30.48284 50.17555 1.000 45.21544 227 THR A C 1
ATOM 3085 O O . THR A 1 243 ? 3.62478 31.69597 50.27339 1.000 42.60153 227 THR A O 1
ATOM 3096 N N . THR A 1 244 ? 2.26194 29.90698 50.50931 1.000 43.08300 228 THR A N 1
ATOM 3097 C CA . THR A 1 244 ? 1.08371 30.64313 50.96967 1.000 43.22025 228 THR A CA 1
ATOM 3098 C C . THR A 1 244 ? 0.77820 31.83458 50.06667 1.000 41.78734 228 THR A C 1
ATOM 3099 O O . THR A 1 244 ? 0.46683 32.93573 50.52392 1.000 42.26155 228 THR A O 1
ATOM 3110 N N . THR A 1 245 ? 0.84515 31.60084 48.75926 1.000 36.33587 229 THR A N 1
ATOM 3111 C CA . THR A 1 245 ? 0.28745 32.51843 47.78394 1.000 39.58067 229 THR A CA 1
ATOM 3112 C C . THR A 1 245 ? -0.77814 31.78793 46.98140 1.000 39.92240 229 THR A C 1
ATOM 3113 O O . THR A 1 245 ? -0.98337 30.58253 47.12477 1.000 41.33839 229 THR A O 1
ATOM 3124 N N . ALA A 1 246 ? -1.47180 32.53716 46.13329 1.000 40.96523 230 ALA A N 1
ATOM 3125 C CA . ALA A 1 246 ? -2.48058 31.93411 45.28219 1.000 42.67885 230 ALA A CA 1
ATOM 3126 C C . ALA A 1 246 ? -2.53362 32.68419 43.96600 1.000 39.61261 230 ALA A C 1
ATOM 3127 O O . ALA A 1 246 ? -2.23072 33.87660 43.89572 1.000 38.06128 230 ALA A O 1
ATOM 3134 N N . LEU A 1 247 ? -2.90289 31.95223 42.92341 1.000 40.95883 231 LEU A N 1
ATOM 3135 C CA . LEU A 1 247 ? -3.23651 32.51515 41.62645 1.000 39.31904 231 LEU A CA 1
ATOM 3136 C C . LEU A 1 247 ? -4.70645 32.23215 41.37693 1.000 42.00712 231 LEU A C 1
ATOM 3137 O O . LEU A 1 247 ? -5.14917 31.08561 41.50839 1.000 45.23456 231 LEU A O 1
ATOM 3153 N N . ALA A 1 248 ? -5.45925 33.27296 41.03299 1.000 39.57880 232 ALA A N 1
ATOM 3154 C CA . ALA A 1 248 ? -6.88162 33.14915 40.74779 1.000 40.59080 232 ALA A CA 1
ATOM 3155 C C . ALA A 1 248 ? -7.16834 33.78270 39.39828 1.000 43.58312 232 ALA A C 1
ATOM 3156 O O . ALA A 1 248 ? -6.92773 34.97870 39.21181 1.000 44.61930 232 ALA A O 1
ATOM 3163 N N . PHE A 1 249 ? -7.69581 32.99345 38.47168 1.000 41.38416 233 PHE A N 1
ATOM 3164 C CA . PHE A 1 249 ? -8.14637 33.50812 37.18700 1.000 43.65887 233 PHE A CA 1
ATOM 3165 C C . PHE A 1 249 ? -9.63987 33.78315 37.26673 1.000 44.31161 233 PHE A C 1
ATOM 3166 O O . PHE A 1 249 ? -10.43227 32.86793 37.51614 1.000 43.37048 233 PHE A O 1
ATOM 3183 N N . ILE A 1 250 ? -10.01419 35.04582 37.06104 1.000 45.32899 234 ILE A N 1
ATOM 3184 C CA . ILE A 1 250 ? -11.41296 35.44345 37.13452 1.000 45.61377 234 ILE A CA 1
ATOM 3185 C C . ILE A 1 250 ? -12.15486 35.00116 35.88790 1.000 47.71279 234 ILE A C 1
ATOM 3186 O O . ILE A 1 250 ? -13.33239 34.63306 35.95114 1.000 48.98031 234 ILE A O 1
ATOM 3202 N N . SER A 1 251 ? -11.47690 35.03956 34.74277 1.000 47.60569 235 SER A N 1
ATOM 3203 C CA . SER A 1 251 ? -12.00285 34.58154 33.47104 1.000 50.66805 235 SER A CA 1
ATOM 3204 C C . SER A 1 251 ? -10.99475 33.64780 32.81643 1.000 46.65065 235 SER A C 1
ATOM 3205 O O . SER A 1 251 ? -9.78588 33.89785 32.88367 1.000 44.98801 235 SER A O 1
ATOM 3213 N N . PRO A 1 252 ? -11.44969 32.58086 32.16545 1.000 49.54687 236 PRO A N 1
ATOM 3214 C CA . PRO A 1 252 ? -10.51051 31.71259 31.45264 1.000 50.76832 236 PRO A CA 1
ATOM 3215 C C . PRO A 1 252 ? -9.94215 32.39946 30.22262 1.000 51.43717 236 PRO A C 1
ATOM 3216 O O . PRO A 1 252 ? -10.61704 33.17893 29.54549 1.000 56.55397 236 PRO A O 1
ATOM 3227 N N . VAL A 1 253 ? -8.67958 32.10039 29.94214 1.000 47.76626 237 VAL A N 1
ATOM 3228 C CA . VAL A 1 253 ? -8.04222 32.51313 28.70301 1.000 50.16246 237 VAL A CA 1
ATOM 3229 C C . VAL A 1 253 ? -7.84994 31.27355 27.84057 1.000 49.27897 237 VAL A C 1
ATOM 3230 O O . VAL A 1 253 ? -7.82291 30.14021 28.32817 1.000 48.23245 237 VAL A O 1
ATOM 3243 N N . SER A 1 254 ? -7.73869 31.49415 26.52900 1.000 54.56751 238 SER A N 1
ATOM 3244 C CA . SER A 1 254 ? -7.54747 30.37160 25.61977 1.000 56.09586 238 SER A CA 1
ATOM 3245 C C . SER A 1 254 ? -6.12926 29.81673 25.67926 1.000 55.94682 238 SER A C 1
ATOM 3246 O O . SER A 1 254 ? -5.90759 28.67170 25.27358 1.000 59.38607 238 SER A O 1
ATOM 3254 N N . GLN A 1 255 ? -5.16919 30.58708 26.17838 1.000 54.85553 239 GLN A N 1
ATOM 3255 C CA . GLN A 1 255 ? -3.79378 30.12120 26.24068 1.000 55.26899 239 GLN A CA 1
ATOM 3256 C C . GLN A 1 255 ? -3.59993 29.15862 27.40371 1.000 54.29529 239 GLN A C 1
ATOM 3257 O O . GLN A 1 255 ? -4.28202 29.24110 28.42811 1.000 50.73465 239 GLN A O 1
ATOM 3271 N N . VAL A 1 256 ? -2.65717 28.23290 27.23622 1.000 51.16338 240 VAL A N 1
ATOM 3272 C CA . VAL A 1 256 ? -2.14881 27.49111 28.38545 1.000 50.53834 240 VAL A CA 1
ATOM 3273 C C . VAL A 1 256 ? -1.26766 28.42917 29.19659 1.000 48.24310 240 VAL A C 1
ATOM 3274 O O . VAL A 1 256 ? -0.39098 29.10909 28.64675 1.000 50.18772 240 VAL A O 1
ATOM 3287 N N . VAL A 1 257 ? -1.51184 28.49362 30.50353 1.000 49.17240 241 VAL A N 1
ATOM 3288 C CA . VAL A 1 257 ? -0.83111 29.43356 31.38476 1.000 48.07793 241 VAL A CA 1
ATOM 3289 C C . VAL A 1 257 ? 0.23671 28.67805 32.16538 1.000 47.92534 241 VAL A C 1
ATOM 3290 O O . VAL A 1 257 ? -0.06190 27.69460 32.85276 1.000 46.71119 241 VAL A O 1
ATOM 3303 N N . ARG A 1 258 ? 1.47833 29.13985 32.06156 1.000 47.14673 242 ARG A N 1
ATOM 3304 C CA . ARG A 1 258 ? 2.60869 28.46880 32.68148 1.000 49.09299 242 ARG A CA 1
ATOM 3305 C C . ARG A 1 258 ? 2.71041 28.95476 34.11746 1.000 45.35283 242 ARG A C 1
ATOM 3306 O O . ARG A 1 258 ? 2.84299 30.15821 34.35953 1.000 46.62546 242 ARG A O 1
ATOM 3327 N N . VAL A 1 259 ? 2.60341 28.02751 35.05862 1.000 46.44108 243 VAL A N 1
ATOM 3328 C CA . VAL A 1 259 ? 2.70001 28.32884 36.48319 1.000 42.11829 243 VAL A CA 1
ATOM 3329 C C . VAL A 1 259 ? 3.71925 27.37523 37.07987 1.000 42.45405 243 VAL A C 1
ATOM 3330 O O . VAL A 1 259 ? 3.72075 26.18228 36.76268 1.000 46.90597 243 VAL A O 1
ATOM 3343 N N . ARG A 1 260 ? 4.59835 27.89658 37.92636 1.000 39.72449 244 ARG A N 1
ATOM 3344 C CA . ARG A 1 260 ? 5.61360 27.07412 38.55889 1.000 42.16975 244 ARG A CA 1
ATOM 3345 C C . ARG A 1 260 ? 5.62090 27.38222 40.04533 1.000 44.01339 244 ARG A C 1
ATOM 3346 O O . ARG A 1 260 ? 5.07606 28.39481 40.48955 1.000 42.98704 244 ARG A O 1
ATOM 3367 N N . GLY A 1 261 ? 6.23350 26.48180 40.80768 1.000 50.26751 245 GLY A N 1
ATOM 3368 C CA . GLY A 1 261 ? 6.21010 26.57089 42.25101 1.000 49.65719 245 GLY A CA 1
ATOM 3369 C C . GLY A 1 261 ? 4.98957 25.96636 42.90443 1.000 50.54476 245 GLY A C 1
ATOM 3370 O O . GLY A 1 261 ? 4.78875 26.16908 44.10976 1.000 52.81626 245 GLY A O 1
ATOM 3374 N N . VAL A 1 262 ? 4.17858 25.21590 42.16140 1.000 46.54739 246 VAL A N 1
ATOM 3375 C CA . VAL A 1 262 ? 2.92098 24.69304 42.68910 1.000 45.91142 246 VAL A CA 1
ATOM 3376 C C . VAL A 1 262 ? 3.20536 23.52368 43.62559 1.000 46.77596 246 VAL A C 1
ATOM 3377 O O . VAL A 1 262 ? 3.86839 22.55008 43.24609 1.000 48.02575 246 VAL A O 1
ATOM 3390 N N . PHE A 1 263 ? 2.69857 23.60988 44.85214 1.000 46.59118 247 PHE A N 1
ATOM 3391 C CA . PHE A 1 263 ? 2.87443 22.53603 45.82712 1.000 48.59004 247 PHE A CA 1
ATOM 3392 C C . PHE A 1 263 ? 1.88057 22.75675 46.96343 1.000 46.55899 247 PHE A C 1
ATOM 3393 O O . PHE A 1 263 ? 0.99850 23.61655 46.87434 1.000 44.86073 247 PHE A O 1
ATOM 3410 N N A PHE A 1 264 ? 2.02242 21.99614 48.04803 0.518 49.87044 248 PHE A N 1
ATOM 3411 N N B PHE A 1 264 ? 2.01376 21.94122 48.01986 0.482 49.81352 248 PHE A N 1
ATOM 3412 C CA A PHE A 1 264 ? 1.00894 22.06957 49.09373 0.518 50.31649 248 PHE A CA 1
ATOM 3413 C CA B PHE A 1 264 ? 1.23612 22.04915 49.25139 0.482 50.48734 248 PHE A CA 1
ATOM 3414 C C A PHE A 1 264 ? 0.91680 23.44742 49.74447 0.518 49.20312 248 PHE A C 1
ATOM 3415 C C B PHE A 1 264 ? 0.86611 23.48509 49.57893 0.482 49.01573 248 PHE A C 1
ATOM 3416 O O A PHE A 1 264 ? -0.04417 23.69138 50.48405 0.518 47.80734 248 PHE A O 1
ATOM 3417 O O B PHE A 1 264 ? -0.27188 23.78977 49.95571 0.482 47.14535 248 PHE A O 1
ATOM 3450 N N . GLY A 1 265 ? 1.85897 24.36015 49.47635 1.000 48.15276 249 GLY A N 1
ATOM 3451 C CA . GLY A 1 265 ? 1.80669 25.67628 50.08032 1.000 48.63276 249 GLY A CA 1
ATOM 3452 C C . GLY A 1 265 ? 1.02916 26.72256 49.32729 1.000 45.76330 249 GLY A C 1
ATOM 3453 O O . GLY A 1 265 ? 0.86267 27.82553 49.84708 1.000 48.09908 249 GLY A O 1
ATOM 3458 N N . ASN A 1 266 ? 0.55618 26.42392 48.11889 1.000 43.27415 250 ASN A N 1
ATOM 3459 C CA . ASN A 1 266 ? -0.15831 27.42066 47.33375 1.000 43.60858 250 ASN A CA 1
ATOM 3460 C C . ASN A 1 266 ? -1.24166 26.72300 46.52668 1.000 45.50170 250 ASN A C 1
ATOM 3461 O O . ASN A 1 266 ? -1.36649 25.49756 46.54722 1.000 48.87101 250 ASN A O 1
ATOM 3472 N N . ILE A 1 267 ? -2.06265 27.51616 45.83530 1.000 41.72332 251 ILE A N 1
ATOM 3473 C CA . ILE A 1 267 ? -3.19672 26.96073 45.11133 1.000 49.99339 251 ILE A CA 1
ATOM 3474 C C . ILE A 1 267 ? -3.45501 27.76668 43.84586 1.000 47.83412 251 ILE A C 1
ATOM 3475 O O . ILE A 1 267 ? -3.08211 28.93682 43.73329 1.000 43.65189 251 ILE A O 1
ATOM 3491 N N . ILE A 1 268 ? -4.11938 27.12366 42.89535 1.000 44.17839 252 ILE A N 1
ATOM 3492 C CA . ILE A 1 268 ? -4.60494 27.76877 41.68315 1.000 44.21858 252 ILE A CA 1
ATOM 3493 C C . ILE A 1 268 ? -6.12641 27.73487 41.73670 1.000 46.66711 252 ILE A C 1
ATOM 3494 O O . ILE A 1 268 ? -6.72521 26.65887 41.85528 1.000 49.53483 252 ILE A O 1
ATOM 3510 N N . ALA A 1 269 ? -6.74814 28.90895 41.67311 1.000 44.46306 253 ALA A N 1
ATOM 3511 C CA . ALA A 1 269 ? -8.19541 29.04363 41.73682 1.000 41.32779 253 ALA A CA 1
ATOM 3512 C C . ALA A 1 269 ? -8.74138 29.45689 40.37638 1.000 44.46929 253 ALA A C 1
ATOM 3513 O O . ALA A 1 269 ? -8.11580 30.24063 39.65658 1.000 44.25638 253 ALA A O 1
ATOM 3520 N N . SER A 1 270 ? -9.91922 28.93741 40.04404 1.000 45.71867 254 SER A N 1
ATOM 3521 C CA . SER A 1 270 ? -10.58103 29.21001 38.77634 1.000 48.48575 254 SER A CA 1
ATOM 3522 C C . SER A 1 270 ? -12.04476 29.51867 39.05331 1.000 50.94288 254 SER A C 1
ATOM 3523 O O . SER A 1 270 ? -12.73130 28.73319 39.71387 1.000 53.77418 254 SER A O 1
ATOM 3531 N N . VAL A 1 271 ? -12.52180 30.66142 38.55796 1.000 48.54552 255 VAL A N 1
ATOM 3532 C CA . VAL A 1 271 ? -13.87216 31.10321 38.88690 1.000 51.40087 255 VAL A CA 1
ATOM 3533 C C . VAL A 1 271 ? -14.90029 30.20473 38.21284 1.000 53.18165 255 VAL A C 1
ATOM 3534 O O . VAL A 1 271 ? -14.73141 29.78113 37.05862 1.000 53.51173 255 VAL A O 1
ATOM 3547 N N . GLY A 1 272 ? -15.97853 29.91094 38.94075 1.000 54.95254 256 GLY A N 1
ATOM 3548 C CA . GLY A 1 272 ? -17.07865 29.12524 38.41887 1.000 59.19322 256 GLY A CA 1
ATOM 3549 C C . GLY A 1 272 ? -17.54689 28.03670 39.36538 1.000 62.55497 256 GLY A C 1
ATOM 3550 O O . GLY A 1 272 ? -16.81817 27.63727 40.27957 1.000 60.34407 256 GLY A O 1
ATOM 3554 N N . SER A 1 273 ? -18.76332 27.54623 39.14958 1.000 70.99803 257 SER A N 1
ATOM 3555 C CA . SER A 1 273 ? -19.35424 26.50258 39.97333 1.000 73.86245 257 SER A CA 1
ATOM 3556 C C . SER A 1 273 ? -19.18263 25.13537 39.31723 1.000 73.78694 257 SER A C 1
ATOM 3557 O O . SER A 1 273 ? -18.71992 25.01085 38.18090 1.000 75.04506 257 SER A O 1
ATOM 3565 N N . SER A 1 274 ? -19.57052 24.09843 40.06039 1.000 72.95706 258 SER A N 1
ATOM 3566 C CA . SER A 1 274 ? -19.55664 22.72511 39.55843 1.000 73.47154 258 SER A CA 1
ATOM 3567 C C . SER A 1 274 ? -18.17470 22.34900 39.03583 1.000 71.02318 258 SER A C 1
ATOM 3568 O O . SER A 1 274 ? -18.03205 21.69561 38.00025 1.000 73.23556 258 SER A O 1
ATOM 3576 N N . GLY A 1 275 ? -17.14489 22.75621 39.77157 1.000 64.35691 259 GLY A N 1
ATOM 3577 C CA . GLY A 1 275 ? -15.78904 22.61368 39.27733 1.000 61.44719 259 GLY A CA 1
ATOM 3578 C C . GLY A 1 275 ? -15.33272 21.16402 39.25023 1.000 62.39746 259 GLY A C 1
ATOM 3579 O O . GLY A 1 275 ? -15.62788 20.37436 40.14913 1.000 63.87052 259 GLY A O 1
ATOM 3583 N N . THR A 1 276 ? -14.60460 20.82004 38.18965 1.000 61.52216 260 THR A N 1
ATOM 3584 C CA . THR A 1 276 ? -13.88866 19.55813 38.07539 1.000 63.19771 260 THR A CA 1
ATOM 3585 C C . THR A 1 276 ? -12.49664 19.85654 37.53212 1.000 62.02641 260 THR A C 1
ATOM 3586 O O . THR A 1 276 ? -12.22166 20.96024 37.05225 1.000 59.21237 260 THR A O 1
ATOM 3597 N N . PHE A 1 277 ? -11.60733 18.86750 37.59493 1.000 62.78894 261 PHE A N 1
ATOM 3598 C CA . PHE A 1 277 ? -10.26292 19.08199 37.08123 1.000 63.49405 261 PHE A CA 1
ATOM 3599 C C . PHE A 1 277 ? -9.63493 17.76077 36.66936 1.000 64.72058 261 PHE A C 1
ATOM 3600 O O . PHE A 1 277 ? -10.04023 16.68398 37.11406 1.000 66.35960 261 PHE A O 1
ATOM 3617 N N . SER A 1 278 ? -8.62607 17.87201 35.80784 1.000 68.19349 262 SER A N 1
ATOM 3618 C CA . SER A 1 278 ? -7.84986 16.73691 35.33621 1.000 70.00842 262 SER A CA 1
ATOM 3619 C C . SER A 1 278 ? -6.41739 17.20102 35.11911 1.000 67.61759 262 SER A C 1
ATOM 3620 O O . SER A 1 278 ? -6.17607 18.34385 34.72149 1.000 66.50184 262 SER A O 1
ATOM 3628 N N . TYR A 1 279 ? -5.46949 16.30763 35.39096 1.000 66.77041 263 TYR A N 1
ATOM 3629 C CA . TYR A 1 279 ? -4.04908 16.58862 35.21898 1.000 63.09714 263 TYR A CA 1
ATOM 3630 C C . TYR A 1 279 ? -3.44011 15.54892 34.29284 1.000 65.10312 263 TYR A C 1
ATOM 3631 O O . TYR A 1 279 ? -3.53594 14.34558 34.55636 1.000 65.88364 263 TYR A O 1
ATOM 3649 N N . ASN A 1 280 ? -2.80106 16.01625 33.22467 1.000 68.21255 264 ASN A N 1
ATOM 3650 C CA . ASN A 1 280 ? -2.21610 15.14000 32.21893 1.000 68.20381 264 ASN A CA 1
ATOM 3651 C C . ASN A 1 280 ? -0.74891 14.89805 32.54917 1.000 69.96066 264 ASN A C 1
ATOM 3652 O O . ASN A 1 280 ? 0.06266 15.82823 32.51104 1.000 70.99473 264 ASN A O 1
ATOM 3663 N N . THR A 1 281 ? -0.40687 13.64328 32.84535 1.000 77.03043 265 THR A N 1
ATOM 3664 C CA . THR A 1 281 ? 0.95612 13.31291 33.24350 1.000 76.31300 265 THR A CA 1
ATOM 3665 C C . THR A 1 281 ? 1.94767 13.41510 32.09074 1.000 76.40827 265 THR A C 1
ATOM 3666 O O . THR A 1 281 ? 3.15173 13.53966 32.33841 1.000 75.19254 265 THR A O 1
ATOM 3677 N N . GLN A 1 282 ? 1.47799 13.36842 30.84216 1.000 72.25049 266 GLN A N 1
ATOM 3678 C CA . GLN A 1 282 ? 2.39388 13.42663 29.70824 1.000 76.16851 266 GLN A CA 1
ATOM 3679 C C . GLN A 1 282 ? 2.77072 14.86188 29.36007 1.000 70.06917 266 GLN A C 1
ATOM 3680 O O . GLN A 1 282 ? 3.93076 15.13983 29.03612 1.000 68.85586 266 GLN A O 1
ATOM 3694 N N . THR A 1 283 ? 1.80954 15.78255 29.42495 1.000 65.94769 267 THR A N 1
ATOM 3695 C CA . THR A 1 283 ? 2.03404 17.17534 29.06806 1.000 62.68044 267 THR A CA 1
ATOM 3696 C C . THR A 1 283 ? 2.24525 18.07823 30.27677 1.000 61.08656 267 THR A C 1
ATOM 3697 O O . THR A 1 283 ? 2.68215 19.22141 30.10710 1.000 61.03572 267 THR A O 1
ATOM 3708 N N . GLY A 1 284 ? 1.93789 17.60492 31.48081 1.000 55.82870 268 GLY A N 1
ATOM 3709 C CA . GLY A 1 284 ? 2.07477 18.43910 32.65863 1.000 53.63625 268 GLY A CA 1
ATOM 3710 C C . GLY A 1 284 ? 1.04159 19.53209 32.76609 1.000 52.33631 268 GLY A C 1
ATOM 3711 O O . GLY A 1 284 ? 1.23901 20.48948 33.51630 1.000 50.07392 268 GLY A O 1
ATOM 3715 N N . ILE A 1 285 ? -0.06665 19.41705 32.04303 1.000 57.19066 269 ILE A N 1
ATOM 3716 C CA . ILE A 1 285 ? -1.06766 20.47420 31.97912 1.000 57.32729 269 ILE A CA 1
ATOM 3717 C C . ILE A 1 285 ? -2.22199 20.13767 32.91162 1.000 56.95171 269 ILE A C 1
ATOM 3718 O O . ILE A 1 285 ? -2.74069 19.01392 32.90020 1.000 57.40716 269 ILE A O 1
ATOM 3734 N N . LEU A 1 286 ? -2.61960 21.11669 33.71907 1.000 53.65523 270 LEU A N 1
ATOM 3735 C CA . LEU A 1 286 ? -3.76104 21.00492 34.61484 1.000 53.52033 270 LEU A CA 1
ATOM 3736 C C . LEU A 1 286 ? -4.95211 21.70645 33.97575 1.000 54.74836 270 LEU A C 1
ATOM 3737 O O . LEU A 1 286 ? -4.89964 22.91391 33.71753 1.000 52.78704 270 LEU A O 1
ATOM 3753 N N . THR A 1 287 ? -6.02215 20.95659 33.73688 1.000 58.01459 271 THR A N 1
ATOM 3754 C CA . THR A 1 287 ? -7.22901 21.48393 33.11605 1.000 57.70504 271 THR A CA 1
ATOM 3755 C C . THR A 1 287 ? -8.33965 21.55807 34.15439 1.000 57.51237 271 THR A C 1
ATOM 3756 O O . THR A 1 287 ? -8.70358 20.54211 34.75590 1.000 59.90729 271 THR A O 1
ATOM 3767 N N . VAL A 1 288 ? -8.87806 22.75625 34.35274 1.000 53.52424 272 VAL A N 1
ATOM 3768 C CA . VAL A 1 288 ? -9.96559 22.99582 35.29194 1.000 53.19189 272 VAL A CA 1
ATOM 3769 C C . VAL A 1 288 ? -11.19377 23.41055 34.49940 1.000 55.64325 272 VAL A C 1
ATOM 3770 O O . VAL A 1 288 ? -11.11032 24.28075 33.62298 1.000 54.88773 272 VAL A O 1
ATOM 3783 N N . THR A 1 289 ? -12.33277 22.80174 34.81857 1.000 57.72032 273 THR A N 1
ATOM 3784 C CA . THR A 1 289 ? -13.57911 23.06165 34.11213 1.000 61.71501 273 THR A CA 1
ATOM 3785 C C . THR A 1 289 ? -14.64817 23.45576 35.11577 1.000 62.13395 273 THR A C 1
ATOM 3786 O O . THR A 1 289 ? -14.99846 22.66571 35.99659 1.000 64.88248 273 THR A O 1
ATOM 3797 N N . THR A 1 290 ? -15.15216 24.67877 34.98272 1.000 61.15678 274 THR A N 1
ATOM 3798 C CA . THR A 1 290 ? -16.32538 25.13284 35.71546 1.000 61.48472 274 THR A CA 1
ATOM 3799 C C . THR A 1 290 ? -17.41596 25.43964 34.69408 1.000 64.48568 274 THR A C 1
ATOM 3800 O O . THR A 1 290 ? -17.94509 24.52025 34.06206 1.000 68.18080 274 THR A O 1
ATOM 3811 N N . ASN A 1 291 ? -17.75606 26.71553 34.51102 1.000 63.25605 275 ASN A N 1
ATOM 3812 C CA . ASN A 1 291 ? -18.50540 27.12485 33.32983 1.000 65.46434 275 ASN A CA 1
ATOM 3813 C C . ASN A 1 291 ? -17.58447 27.51475 32.18106 1.000 64.24494 275 ASN A C 1
ATOM 3814 O O . ASN A 1 291 ? -18.06889 27.78602 31.07761 1.000 67.23748 275 ASN A O 1
ATOM 3825 N N . GLY A 1 292 ? -16.27090 27.54705 32.42285 1.000 67.40727 276 GLY A N 1
ATOM 3826 C CA . GLY A 1 292 ? -15.29825 27.71384 31.36593 1.000 65.44835 276 GLY A CA 1
ATOM 3827 C C . GLY A 1 292 ? -14.11139 26.80372 31.61394 1.000 65.03319 276 GLY A C 1
ATOM 3828 O O . GLY A 1 292 ? -14.00477 26.16553 32.66440 1.000 65.98161 276 GLY A O 1
ATOM 3832 N N . VAL A 1 293 ? -13.21696 26.75297 30.63056 1.000 59.65707 277 VAL A N 1
ATOM 3833 C CA . VAL A 1 293 ? -12.06935 25.85204 30.66128 1.000 56.44435 277 VAL A CA 1
ATOM 3834 C C . VAL A 1 293 ? -10.81727 26.67171 30.92995 1.000 53.99048 277 VAL A C 1
ATOM 3835 O O . VAL A 1 293 ? -10.49541 27.59837 30.17665 1.000 54.63321 277 VAL A O 1
ATOM 3848 N N . TYR A 1 294 ? -10.12335 26.33374 32.01107 1.000 48.58368 278 TYR A N 1
ATOM 3849 C CA . TYR A 1 294 ? -8.85748 26.94763 32.38626 1.000 46.80641 278 TYR A CA 1
ATOM 3850 C C . TYR A 1 294 ? -7.76210 25.90067 32.26188 1.000 48.89049 278 TYR A C 1
ATOM 3851 O O . TYR A 1 294 ? -7.90575 24.79037 32.78344 1.000 53.07392 278 TYR A O 1
ATOM 3869 N N . SER A 1 295 ? -6.66497 26.25447 31.60086 1.000 48.87071 279 SER A N 1
ATOM 3870 C CA . SER A 1 295 ? -5.56488 25.32487 31.37991 1.000 50.10631 279 SER A CA 1
ATOM 3871 C C . SER A 1 295 ? -4.28262 25.93159 31.92227 1.000 50.69440 279 SER A C 1
ATOM 3872 O O . SER A 1 295 ? -3.89619 27.03615 31.52241 1.000 47.44852 279 SER A O 1
ATOM 3880 N N . TYR A 1 296 ? -3.62907 25.20491 32.82803 1.000 53.64258 280 TYR A N 1
ATOM 3881 C CA . TYR A 1 296 ? -2.39114 25.63901 33.45684 1.000 49.36659 280 TYR A CA 1
ATOM 3882 C C . TYR A 1 296 ? -1.29874 24.61244 33.20081 1.000 52.65783 280 TYR A C 1
ATOM 3883 O O . TYR A 1 296 ? -1.46843 23.42721 33.50620 1.000 54.65366 280 TYR A O 1
ATOM 3901 N N . ASP A 1 297 ? -0.18323 25.07013 32.64296 1.000 53.70006 281 ASP A N 1
ATOM 3902 C CA . ASP A 1 297 ? 1.02091 24.25328 32.51752 1.000 52.88480 281 ASP A CA 1
ATOM 3903 C C . ASP A 1 297 ? 1.78032 24.37386 33.83257 1.000 50.63221 281 ASP A C 1
ATOM 3904 O O . ASP A 1 297 ? 2.46172 25.37000 34.07661 1.000 49.24210 281 ASP A O 1
ATOM 3913 N N . ILE A 1 298 ? 1.66029 23.35740 34.69019 1.000 51.47567 282 ILE A N 1
ATOM 3914 C CA . ILE A 1 298 ? 2.34834 23.36587 35.97914 1.000 49.32276 282 ILE A CA 1
ATOM 3915 C C . ILE A 1 298 ? 3.61017 22.51649 35.97231 1.000 50.17704 282 ILE A C 1
ATOM 3916 O O . ILE A 1 298 ? 4.39828 22.59442 36.92991 1.000 45.98467 282 ILE A O 1
ATOM 3932 N N . GLY A 1 299 ? 3.83486 21.73038 34.93013 1.000 50.76437 283 GLY A N 1
ATOM 3933 C CA . GLY A 1 299 ? 4.98108 20.85481 34.82445 1.000 54.70784 283 GLY A CA 1
ATOM 3934 C C . GLY A 1 299 ? 4.59491 19.39294 34.99891 1.000 57.84940 283 GLY A C 1
ATOM 3935 O O . GLY A 1 299 ? 3.53588 19.05195 35.53284 1.000 59.46746 283 GLY A O 1
ATOM 3939 N N . CYS A 1 300 ? 5.47258 18.51847 34.51327 1.000 59.98573 284 CYS A N 1
ATOM 3940 C CA . CYS A 1 300 ? 5.30269 17.08687 34.69940 1.000 63.84584 284 CYS A CA 1
ATOM 3941 C C . CYS A 1 300 ? 5.87399 16.66065 36.05316 1.000 64.04175 284 CYS A C 1
ATOM 3942 O O . CYS A 1 300 ? 6.56185 17.42205 36.73478 1.000 60.77804 284 CYS A O 1
ATOM 3949 N N . GLY A 1 301 ? 5.57050 15.42337 36.44476 1.000 65.05550 285 GLY A N 1
ATOM 3950 C CA . GLY A 1 301 ? 6.10457 14.83975 37.65677 1.000 66.60266 285 GLY A CA 1
ATOM 3951 C C . GLY A 1 301 ? 5.14192 14.79186 38.82533 1.000 65.04467 285 GLY A C 1
ATOM 3952 O O . GLY A 1 301 ? 5.44825 14.13494 39.82860 1.000 66.73773 285 GLY A O 1
ATOM 3956 N N . TYR A 1 302 ? 3.99661 15.45933 38.72831 1.000 61.67853 286 TYR A N 1
ATOM 3957 C CA . TYR A 1 302 ? 3.02413 15.46163 39.80975 1.000 60.05386 286 TYR A CA 1
ATOM 3958 C C . TYR A 1 302 ? 2.20841 14.17404 39.80342 1.000 60.71828 286 TYR A C 1
ATOM 3959 O O . TYR A 1 302 ? 1.93768 13.58883 38.75207 1.000 62.28849 286 TYR A O 1
ATOM 3977 N N . ASN A 1 303 ? 1.81912 13.73151 40.99814 1.000 62.65470 287 ASN A N 1
ATOM 3978 C CA . ASN A 1 303 ? 0.92935 12.58365 41.13117 1.000 63.13483 287 ASN A CA 1
ATOM 3979 C C . ASN A 1 303 ? -0.51525 13.06718 41.13741 1.000 63.28874 287 ASN A C 1
ATOM 3980 O O . ASN A 1 303 ? -0.90766 13.79228 42.06277 1.000 62.14753 287 ASN A O 1
ATOM 3991 N N . PRO A 1 304 ? -1.33459 12.70750 40.14320 1.000 62.30703 288 PRO A N 1
ATOM 3992 C CA . PRO A 1 304 ? -2.71589 13.21274 40.12271 1.000 60.51583 288 PRO A CA 1
ATOM 3993 C C . PRO A 1 304 ? -3.61053 12.57612 41.16648 1.000 64.86056 288 PRO A C 1
ATOM 3994 O O . PRO A 1 304 ? -4.63404 13.17122 41.52463 1.000 63.68659 288 PRO A O 1
ATOM 4005 N N . ALA A 1 305 ? -3.26730 11.38551 41.65854 1.000 67.89910 289 ALA A N 1
ATOM 4006 C CA . ALA A 1 305 ? -4.09301 10.72443 42.66024 1.000 71.81348 289 ALA A CA 1
ATOM 4007 C C . ALA A 1 305 ? -4.08246 11.45699 43.99453 1.000 69.79814 289 ALA A C 1
ATOM 4008 O O . ALA A 1 305 ? -4.99923 11.26073 44.79898 1.000 72.35404 289 ALA A O 1
ATOM 4015 N N . LEU A 1 306 ? -3.06985 12.28724 44.24963 1.000 71.09372 290 LEU A N 1
ATOM 4016 C CA . LEU A 1 306 ? -2.98829 13.03742 45.49672 1.000 67.82749 290 LEU A CA 1
ATOM 4017 C C . LEU A 1 306 ? -3.71146 14.37446 45.43182 1.000 65.97354 290 LEU A C 1
ATOM 4018 O O . LEU A 1 306 ? -3.97201 14.97230 46.48138 1.000 65.26067 290 LEU A O 1
ATOM 4034 N N . MET A 1 307 ? -4.04091 14.85148 44.23374 1.000 57.55217 291 MET A N 1
ATOM 4035 C CA . MET A 1 307 ? -4.66034 16.15763 44.07536 1.000 57.73936 291 MET A CA 1
ATOM 4036 C C . MET A 1 307 ? -6.12383 16.12620 44.49481 1.000 59.07456 291 MET A C 1
ATOM 4037 O O . MET A 1 307 ? -6.79376 15.09212 44.42639 1.000 60.81361 291 MET A O 1
ATOM 4051 N N . SER A 1 308 ? -6.62216 17.28754 44.91342 1.000 59.43095 292 SER A N 1
ATOM 4052 C CA . SER A 1 308 ? -8.02755 17.44190 45.25308 1.000 61.75690 292 SER A CA 1
ATOM 4053 C C . SER A 1 308 ? -8.45658 18.86237 44.92360 1.000 62.61027 292 SER A C 1
ATOM 4054 O O . SER A 1 308 ? -7.62740 19.75367 44.72376 1.000 63.10509 292 SER A O 1
ATOM 4062 N N . GLY A 1 309 ? -9.77040 19.06271 44.86719 1.000 64.30202 293 GLY A N 1
ATOM 4063 C CA . GLY A 1 309 ? -10.31936 20.37465 44.60551 1.000 62.16738 293 GLY A CA 1
ATOM 4064 C C . GLY A 1 309 ? -11.52070 20.63356 45.49014 1.000 61.96706 293 GLY A C 1
ATOM 4065 O O . GLY A 1 309 ? -12.12923 19.71019 46.03612 1.000 65.22177 293 GLY A O 1
ATOM 4069 N N . GLN A 1 310 ? -11.85335 21.91432 45.62548 1.000 60.71633 294 GLN A N 1
ATOM 4070 C CA . GLN A 1 310 ? -12.97704 22.30095 46.46515 1.000 64.27019 294 GLN A CA 1
ATOM 4071 C C . GLN A 1 310 ? -13.47248 23.67760 46.05081 1.000 61.61204 294 GLN A C 1
ATOM 4072 O O . GLN A 1 310 ? -12.70024 24.51749 45.58128 1.000 56.97842 294 GLN A O 1
ATOM 4086 N N . GLN A 1 311 ? -14.77415 23.89004 46.23043 1.000 61.03464 295 GLN A N 1
ATOM 4087 C CA . GLN A 1 311 ? -15.39383 25.17209 45.93327 1.000 60.36562 295 GLN A CA 1
ATOM 4088 C C . GLN A 1 311 ? -15.20987 26.11636 47.11144 1.000 59.33406 295 GLN A C 1
ATOM 4089 O O . GLN A 1 311 ? -15.43702 25.73629 48.26534 1.000 59.38242 295 GLN A O 1
ATOM 4103 N N . GLU A 1 312 ? -14.79301 27.34427 46.82061 1.000 61.09270 296 GLU A N 1
ATOM 4104 C CA . GLU A 1 312 ? -14.75155 28.40548 47.81198 1.000 63.00900 296 GLU A CA 1
ATOM 4105 C C . GLU A 1 312 ? -15.29896 29.67135 47.16824 1.000 63.01737 296 GLU A C 1
ATOM 4106 O O . GLU A 1 312 ? -15.73141 29.66947 46.01133 1.000 60.17745 296 GLU A O 1
ATOM 4118 N N . THR A 1 313 ? -15.28470 30.75838 47.93048 1.000 66.18216 297 THR A N 1
ATOM 4119 C CA . THR A 1 313 ? -15.76298 32.05304 47.47102 1.000 65.97480 297 THR A CA 1
ATOM 4120 C C . THR A 1 313 ? -14.62224 33.05276 47.56863 1.000 63.33383 297 THR A C 1
ATOM 4121 O O . THR A 1 313 ? -13.98855 33.17171 48.62048 1.000 66.02039 297 THR A O 1
ATOM 4132 N N . LEU A 1 314 ? -14.35232 33.75641 46.47409 1.000 57.73323 298 LEU A N 1
ATOM 4133 C CA . LEU A 1 314 ? -13.35334 34.81201 46.47043 1.000 54.70936 298 LEU A CA 1
ATOM 4134 C C . LEU A 1 314 ? -14.03402 36.15008 46.23039 1.000 50.73560 298 LEU A C 1
ATOM 4135 O O . LEU A 1 314 ? -15.19085 36.21555 45.80854 1.000 51.25991 298 LEU A O 1
ATOM 4151 N N . SER A 1 315 ? -13.30663 37.22275 46.52493 1.000 50.03342 299 SER A N 1
ATOM 4152 C CA . SER A 1 315 ? -13.78277 38.58042 46.29845 1.000 49.24918 299 SER A CA 1
ATOM 4153 C C . SER A 1 315 ? -12.85926 39.25508 45.29968 1.000 47.82743 299 SER A C 1
ATOM 4154 O O . SER A 1 315 ? -11.63424 39.20036 45.44755 1.000 43.27540 299 SER A O 1
ATOM 4162 N N . PHE A 1 316 ? -13.44777 39.88187 44.28293 1.000 48.98524 300 PHE A N 1
ATOM 4163 C CA . PHE A 1 316 ? -12.68266 40.54758 43.23672 1.000 46.00290 300 PHE A CA 1
ATOM 4164 C C . PHE A 1 316 ? -13.42283 41.80890 42.82586 1.000 47.87692 300 PHE A C 1
ATOM 4165 O O . PHE A 1 316 ? -14.60289 41.74890 42.46687 1.000 48.54118 300 PHE A O 1
ATOM 4182 N N . GLN A 1 317 ? -12.72962 42.94619 42.89395 1.000 48.80735 301 GLN A N 1
ATOM 4183 C CA . GLN A 1 317 ? -13.30766 44.24561 42.55775 1.000 47.98179 301 GLN A CA 1
ATOM 4184 C C . GLN A 1 317 ? -14.67280 44.42874 43.21681 1.000 50.08438 301 GLN A C 1
ATOM 4185 O O . GLN A 1 317 ? -15.63155 44.89846 42.60236 1.000 52.49172 301 GLN A O 1
ATOM 4199 N N . GLY A 1 318 ? -14.75981 44.04802 44.48868 1.000 56.03533 302 GLY A N 1
ATOM 4200 C CA . GLY A 1 318 ? -15.94202 44.31401 45.28220 1.000 60.67215 302 GLY A CA 1
ATOM 4201 C C . GLY A 1 318 ? -17.10299 43.37363 45.06281 1.000 63.47205 302 GLY A C 1
ATOM 4202 O O . GLY A 1 318 ? -18.20650 43.66558 45.53556 1.000 68.01726 302 GLY A O 1
ATOM 4206 N N . ASN A 1 319 ? -16.89881 42.25685 44.36704 1.000 60.81213 303 ASN A N 1
ATOM 4207 C CA . ASN A 1 319 ? -17.95894 41.29147 44.11998 1.000 61.21047 303 ASN A CA 1
ATOM 4208 C C . ASN A 1 319 ? -17.47917 39.89342 44.47983 1.000 58.62069 303 ASN A C 1
ATOM 4209 O O . ASN A 1 319 ? -16.30325 39.56052 44.31909 1.000 57.04161 303 ASN A O 1
ATOM 4220 N N . LEU A 1 320 ? -18.40681 39.07444 44.96251 1.000 57.76639 304 LEU A N 1
ATOM 4221 C CA . LEU A 1 320 ? -18.09981 37.70394 45.34109 1.000 58.76848 304 LEU A CA 1
ATOM 4222 C C . LEU A 1 320 ? -18.32836 36.75750 44.17051 1.000 59.92191 304 LEU A C 1
ATOM 4223 O O . LEU A 1 320 ? -19.30865 36.88379 43.43078 1.000 60.65604 304 LEU A O 1
ATOM 4239 N N . TYR A 1 321 ? -17.41627 35.80286 44.01556 1.000 59.30817 305 TYR A N 1
ATOM 4240 C CA . TYR A 1 321 ? -17.47567 34.82261 42.94283 1.000 58.70725 305 TYR A CA 1
ATOM 4241 C C . TYR A 1 321 ? -17.28048 33.42885 43.51337 1.000 60.52229 305 TYR A C 1
ATOM 4242 O O . TYR A 1 321 ? -16.39270 33.20788 44.34071 1.000 61.74907 305 TYR A O 1
ATOM 4260 N N . ASP A 1 322 ? -18.10234 32.48904 43.06110 1.000 63.09081 306 ASP A N 1
ATOM 4261 C CA . ASP A 1 322 ? -17.83720 31.08653 43.33951 1.000 64.52947 306 ASP A CA 1
ATOM 4262 C C . ASP A 1 322 ? -16.59569 30.66508 42.56502 1.000 58.99359 306 ASP A C 1
ATOM 4263 O O . ASP A 1 322 ? -16.44859 30.99373 41.38379 1.000 59.98527 306 ASP A O 1
ATOM 4272 N N . THR A 1 323 ? -15.68898 29.96012 43.23307 1.000 55.38156 307 THR A N 1
ATOM 4273 C CA . THR A 1 323 ? -14.39881 29.63589 42.64550 1.000 53.32232 307 THR A CA 1
ATOM 4274 C C . THR A 1 323 ? -14.02167 28.20760 43.00290 1.000 53.42038 307 THR A C 1
ATOM 4275 O O . THR A 1 323 ? -14.30051 27.74172 44.11236 1.000 54.56265 307 THR A O 1
ATOM 4286 N N . PHE A 1 324 ? -13.39693 27.51349 42.05354 1.000 52.75378 308 PHE A N 1
ATOM 4287 C CA . PHE A 1 324 ? -12.94101 26.14523 42.25800 1.000 53.52174 308 PHE A CA 1
ATOM 4288 C C . PHE A 1 324 ? -11.43191 26.14871 42.45754 1.000 52.69080 308 PHE A C 1
ATOM 4289 O O . PHE A 1 324 ? -10.68852 26.62651 41.59489 1.000 49.01735 308 PHE A O 1
ATOM 4306 N N . LEU A 1 325 ? -10.98906 25.60624 43.58792 1.000 53.76081 309 LEU A N 1
ATOM 4307 C CA . LEU A 1 325 ? -9.58553 25.58860 43.96879 1.000 52.73075 309 LEU A CA 1
ATOM 4308 C C . LEU A 1 325 ? -8.99848 24.20660 43.71800 1.000 53.21047 309 LEU A C 1
ATOM 4309 O O . LEU A 1 325 ? -9.66130 23.19250 43.95067 1.000 54.96035 309 LEU A O 1
ATOM 4325 N N . VAL A 1 326 ? -7.75076 24.16901 43.25372 1.000 51.23468 310 VAL A N 1
ATOM 4326 C CA . VAL A 1 326 ? -7.01954 22.92011 43.06252 1.000 52.12403 310 VAL A CA 1
ATOM 4327 C C . VAL A 1 326 ? -5.86591 22.87575 44.05803 1.000 52.28203 310 VAL A C 1
ATOM 4328 O O . VAL A 1 326 ? -5.00317 23.76293 44.06433 1.000 49.41255 310 VAL A O 1
ATOM 4341 N N . LEU A 1 327 ? -5.85168 21.83812 44.89017 1.000 54.50291 311 LEU A N 1
ATOM 4342 C CA . LEU A 1 327 ? -4.77171 21.57743 45.83539 1.000 52.42609 311 LEU A CA 1
ATOM 4343 C C . LEU A 1 327 ? -4.02519 20.33388 45.37661 1.000 53.68115 311 LEU A C 1
ATOM 4344 O O . LEU A 1 327 ? -4.58954 19.23369 45.37805 1.000 58.27916 311 LEU A O 1
ATOM 4360 N N . VAL A 1 328 ? -2.75741 20.49976 44.99996 1.000 51.14618 312 VAL A N 1
ATOM 4361 C CA . VAL A 1 328 ? -1.99806 19.35143 44.51498 1.000 54.29002 312 VAL A CA 1
ATOM 4362 C C . VAL A 1 328 ? -1.58866 18.43743 45.66607 1.000 54.92958 312 VAL A C 1
ATOM 4363 O O . VAL A 1 328 ? -1.39889 17.23212 45.46384 1.000 57.29661 312 VAL A O 1
ATOM 4376 N N . ASN A 1 329 ? -1.45172 18.97967 46.87870 1.000 56.70754 313 ASN A N 1
ATOM 4377 C CA . ASN A 1 329 ? -1.22696 18.17693 48.08436 1.000 57.06454 313 ASN A CA 1
ATOM 4378 C C . ASN A 1 329 ? 0.04505 17.34001 47.97580 1.000 56.01177 313 ASN A C 1
ATOM 4379 O O . ASN A 1 329 ? 0.06013 16.14988 48.29399 1.000 56.24562 313 ASN A O 1
ATOM 4390 N N . GLN A 1 330 ? 1.12484 17.97169 47.53711 1.000 55.01256 314 GLN A N 1
ATOM 4391 C CA . GLN A 1 330 ? 2.39648 17.27963 47.38610 1.000 55.91422 314 GLN A CA 1
ATOM 4392 C C . GLN A 1 330 ? 3.48574 18.31748 47.15032 1.000 53.65665 314 GLN A C 1
ATOM 4393 O O . GLN A 1 330 ? 3.18480 19.46552 46.81896 1.000 52.37586 314 GLN A O 1
ATOM 4407 N N . PRO A 1 331 ? 4.74992 17.92963 47.29661 1.000 56.18855 315 PRO A N 1
ATOM 4408 C CA . PRO A 1 331 ? 5.84551 18.86450 47.02858 1.000 54.52783 315 PRO A CA 1
ATOM 4409 C C . PRO A 1 331 ? 6.02843 19.07656 45.53486 1.000 54.70538 315 PRO A C 1
ATOM 4410 O O . PRO A 1 331 ? 5.46403 18.37080 44.69732 1.000 55.44991 315 PRO A O 1
ATOM 4421 N N . ILE A 1 332 ? 6.86280 20.05858 45.21255 1.000 56.60251 316 ILE A N 1
ATOM 4422 C CA . ILE A 1 332 ? 7.28819 20.29524 43.83488 1.000 56.59620 316 ILE A CA 1
ATOM 4423 C C . ILE A 1 332 ? 8.09158 19.08249 43.37752 1.000 58.90944 316 ILE A C 1
ATOM 4424 O O . ILE A 1 332 ? 9.07577 18.71640 44.03530 1.000 60.97042 316 ILE A O 1
ATOM 4440 N N . PRO A 1 333 ? 7.71835 18.42117 42.27961 1.000 57.09146 317 PRO A N 1
ATOM 4441 C CA . PRO A 1 333 ? 8.52318 17.29242 41.80265 1.000 60.45264 317 PRO A CA 1
ATOM 4442 C C . PRO A 1 333 ? 9.97150 17.69198 41.56733 1.000 63.14491 317 PRO A C 1
ATOM 4443 O O . PRO A 1 333 ? 10.27992 18.83625 41.22733 1.000 57.98228 317 PRO A O 1
ATOM 4454 N N . SER A 1 334 ? 10.86588 16.72156 41.75736 1.000 73.99506 318 SER A N 1
ATOM 4455 C CA . SER A 1 334 ? 12.28675 16.96729 41.54410 1.000 80.93903 318 SER A CA 1
ATOM 4456 C C . SER A 1 334 ? 12.59540 17.27190 40.08448 1.000 79.98538 318 SER A C 1
ATOM 4457 O O . SER A 1 334 ? 13.51515 18.04623 39.79608 1.000 83.26604 318 SER A O 1
ATOM 4465 N N . ASP A 1 335 ? 11.85078 16.67207 39.15704 1.000 75.23477 319 ASP A N 1
ATOM 4466 C CA . ASP A 1 335 ? 12.05782 16.86880 37.72643 1.000 71.15072 319 ASP A CA 1
ATOM 4467 C C . ASP A 1 335 ? 10.72296 17.22906 37.09413 1.000 66.19581 319 ASP A C 1
ATOM 4468 O O . ASP A 1 335 ? 9.79672 16.41222 37.08975 1.000 65.18503 319 ASP A O 1
ATOM 4477 N N . LEU A 1 336 ? 10.62487 18.44547 36.56412 1.000 62.42003 320 LEU A N 1
ATOM 4478 C CA . LEU A 1 336 ? 9.39319 18.93631 35.96225 1.000 61.72637 320 LEU A CA 1
ATOM 4479 C C . LEU A 1 336 ? 9.34509 18.73857 34.44980 1.000 66.08482 320 LEU A C 1
ATOM 4480 O O . LEU A 1 336 ? 8.35945 19.13383 33.81770 1.000 60.96985 320 LEU A O 1
ATOM 4496 N N . THR A 1 337 ? 10.37281 18.13115 33.86296 1.000 69.58108 321 THR A N 1
ATOM 4497 C CA . THR A 1 337 ? 10.41990 17.93151 32.42069 1.000 73.16683 321 THR A CA 1
ATOM 4498 C C . THR A 1 337 ? 9.44557 16.84117 31.98642 1.000 75.25277 321 THR A C 1
ATOM 4499 O O . THR A 1 337 ? 9.24659 15.84075 32.68380 1.000 77.66567 321 THR A O 1
ATOM 4510 N N . CYS A 1 338 ? 8.85711 17.02672 30.80822 1.000 81.20616 322 CYS A N 1
ATOM 4511 C CA . CYS A 1 338 ? 7.89153 16.08337 30.26594 1.000 83.47728 322 CYS A CA 1
ATOM 4512 C C . CYS A 1 338 ? 8.54308 15.17203 29.23229 1.000 88.96027 322 CYS A C 1
ATOM 4513 O O . CYS A 1 338 ? 9.48084 15.56166 28.53097 1.000 91.57690 322 CYS A O 1
ATOM 4520 N N . ALA A 1 339 ? 8.02868 13.94744 29.14509 1.000 91.72057 323 ALA A N 1
ATOM 4521 C CA . ALA A 1 339 ? 8.55737 12.97488 28.19984 1.000 95.54627 323 ALA A CA 1
ATOM 4522 C C . ALA A 1 339 ? 8.21328 13.37198 26.76948 1.000 94.41080 323 ALA A C 1
ATOM 4523 O O . ALA A 1 339 ? 7.12930 13.89313 26.49341 1.000 90.19462 323 ALA A O 1
ATOM 4530 N N . ALA A 1 340 ? 9.14570 13.12056 25.85757 1.000 107.42659 324 ALA A N 1
ATOM 4531 C CA . ALA A 1 340 ? 8.93768 13.41932 24.44525 1.000 109.65878 324 ALA A CA 1
ATOM 4532 C C . ALA A 1 340 ? 8.19803 12.27557 23.75621 1.000 111.20804 324 ALA A C 1
ATOM 4533 O O . ALA A 1 340 ? 7.13708 12.47592 23.16278 1.000 110.15203 324 ALA A O 1
ATOM 4540 N N . GLY B 1 33 ? 15.41200 10.39324 88.87449 1.000 110.07971 17 GLY B N 1
ATOM 4541 C CA . GLY B 1 33 ? 15.28943 10.33512 87.42969 1.000 107.29189 17 GLY B CA 1
ATOM 4542 C C . GLY B 1 33 ? 15.34245 11.70762 86.78948 1.000 101.41049 17 GLY B C 1
ATOM 4543 O O . GLY B 1 33 ? 14.34422 12.42903 86.76460 1.000 101.78325 17 GLY B O 1
ATOM 4546 N N . SER B 1 34 ? 16.51393 12.07139 86.27116 1.000 87.42425 18 SER B N 1
ATOM 4547 C CA . SER B 1 34 ? 16.71167 13.36975 85.64678 1.000 78.87942 18 SER B CA 1
ATOM 4548 C C . SER B 1 34 ? 17.51507 13.19844 84.36797 1.000 68.70580 18 SER B C 1
ATOM 4549 O O . SER B 1 34 ? 18.48455 12.43695 84.32891 1.000 70.76794 18 SER B O 1
ATOM 4557 N N . LEU B 1 35 ? 17.10249 13.90910 83.32567 1.000 62.56876 19 LEU B N 1
ATOM 4558 C CA . LEU B 1 35 ? 17.82696 13.94918 82.06328 1.000 58.65349 19 LEU B CA 1
ATOM 4559 C C . LEU B 1 35 ? 18.66189 15.22442 82.02737 1.000 55.91715 19 LEU B C 1
ATOM 4560 O O . LEU B 1 35 ? 18.11052 16.33051 82.05096 1.000 52.45669 19 LEU B O 1
ATOM 4576 N N . ASP B 1 36 ? 19.98497 15.06783 81.98413 1.000 51.25483 20 ASP B N 1
ATOM 4577 C CA . ASP B 1 36 ? 20.92027 16.18752 82.00407 1.000 49.87203 20 ASP B CA 1
ATOM 4578 C C . ASP B 1 36 ? 21.57013 16.33644 80.63602 1.000 48.74719 20 ASP B C 1
ATOM 4579 O O . ASP B 1 36 ? 22.26651 15.42526 80.17471 1.000 51.11137 20 ASP B O 1
ATOM 4588 N N . ILE B 1 37 ? 21.38049 17.49568 80.01957 1.000 49.45520 21 ILE B N 1
ATOM 4589 C CA . ILE B 1 37 ? 21.95707 17.80630 78.71706 1.000 47.31423 21 ILE B CA 1
ATOM 4590 C C . ILE B 1 37 ? 23.19444 18.65667 78.97721 1.000 45.33836 21 ILE B C 1
ATOM 4591 O O . ILE B 1 37 ? 23.09145 19.86049 79.22166 1.000 44.66483 21 ILE B O 1
ATOM 4607 N N . LEU B 1 38 ? 24.36957 18.03421 78.90389 1.000 48.52221 22 LEU B N 1
ATOM 4608 C CA . LEU B 1 38 ? 25.62037 18.68810 79.26064 1.000 49.94546 22 LEU B CA 1
ATOM 4609 C C . LEU B 1 38 ? 26.50152 19.00322 78.06128 1.000 49.18418 22 LEU B C 1
ATOM 4610 O O . LEU B 1 38 ? 27.47657 19.74874 78.21160 1.000 49.48802 22 LEU B O 1
ATOM 4626 N N . THR B 1 39 ? 26.19074 18.46495 76.88962 1.000 45.46976 23 THR B N 1
ATOM 4627 C CA . THR B 1 39 ? 26.82565 18.84003 75.63775 1.000 46.11033 23 THR B CA 1
ATOM 4628 C C . THR B 1 39 ? 25.73725 19.01504 74.59024 1.000 46.03643 23 THR B C 1
ATOM 4629 O O . THR B 1 39 ? 24.60015 18.56593 74.78147 1.000 44.03361 23 THR B O 1
ATOM 4640 N N . PRO B 1 40 ? 26.03884 19.69385 73.48580 1.000 47.46130 24 PRO B N 1
ATOM 4641 C CA . PRO B 1 40 ? 25.00247 19.92093 72.46524 1.000 47.14947 24 PRO B CA 1
ATOM 4642 C C . PRO B 1 40 ? 24.42011 18.60143 71.98316 1.000 47.20517 24 PRO B C 1
ATOM 4643 O O . PRO B 1 40 ? 25.13145 17.73924 71.47053 1.000 43.99177 24 PRO B O 1
ATOM 4654 N N . THR B 1 41 ? 23.10767 18.45519 72.15135 1.000 44.36728 25 THR B N 1
ATOM 4655 C CA . THR B 1 41 ? 22.41526 17.19753 71.91655 1.000 43.29755 25 THR B CA 1
ATOM 4656 C C . THR B 1 41 ? 21.23949 17.41955 70.98112 1.000 40.80963 25 THR B C 1
ATOM 4657 O O . THR B 1 41 ? 20.53109 18.42030 71.09654 1.000 42.08957 25 THR B O 1
ATOM 4668 N N . THR B 1 42 ? 21.02916 16.47085 70.06885 1.000 37.96848 26 THR B N 1
ATOM 4669 C CA . THR B 1 42 ? 19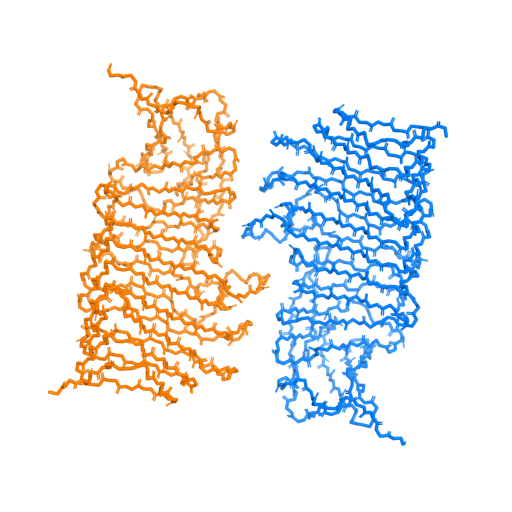.92337 16.51233 69.12147 1.000 37.57304 26 THR B CA 1
ATOM 4670 C C . THR B 1 42 ? 19.09184 15.24181 69.24578 1.000 39.36619 26 THR B C 1
ATOM 4671 O O . THR B 1 42 ? 19.62977 14.13319 69.17617 1.000 39.60470 26 THR B O 1
ATOM 4682 N N . LEU B 1 43 ? 17.78621 15.40777 69.43263 1.000 39.98584 27 LEU B N 1
ATOM 4683 C CA . LEU B 1 43 ? 16.83454 14.30908 69.43796 1.000 43.65900 27 LEU B CA 1
ATOM 4684 C C . LEU B 1 43 ? 15.94643 14.41944 68.20658 1.000 43.11963 27 LEU B C 1
ATOM 4685 O O . LEU B 1 43 ? 15.77379 15.50108 67.64578 1.000 45.73826 27 LEU B O 1
ATOM 4701 N N . THR B 1 44 ? 15.38184 13.29015 67.78903 1.000 43.67792 28 THR B N 1
ATOM 4702 C CA . THR B 1 44 ? 14.47821 13.26713 66.64683 1.000 47.07007 28 THR B CA 1
ATOM 4703 C C . THR B 1 44 ? 13.18898 12.55436 67.02977 1.000 48.03615 28 THR B C 1
ATOM 4704 O O . THR B 1 44 ? 13.17344 11.69155 67.91522 1.000 46.55117 28 THR B O 1
ATOM 4715 N N . GLY B 1 45 ? 12.09926 12.94813 66.36999 1.000 43.97836 29 GLY B N 1
ATOM 4716 C CA . GLY B 1 45 ? 10.80709 12.32762 66.58005 1.000 44.48565 29 GLY B CA 1
ATOM 4717 C C . GLY B 1 45 ? 10.03829 12.94243 67.73029 1.000 41.48474 29 GLY B C 1
ATOM 4718 O O . GLY B 1 45 ? 10.46136 13.90579 68.37498 1.000 39.85268 29 GLY B O 1
ATOM 4722 N N . ASP B 1 46 ? 8.85909 12.37729 67.98059 1.000 39.25023 30 ASP B N 1
ATOM 4723 C CA . ASP B 1 46 ? 8.06693 12.81666 69.11980 1.000 40.10777 30 ASP B CA 1
ATOM 4724 C C . ASP B 1 46 ? 8.85176 12.56515 70.39882 1.000 40.08292 30 ASP B C 1
ATOM 4725 O O . ASP B 1 46 ? 9.63782 11.62178 70.48438 1.000 39.73626 30 ASP B O 1
ATOM 4734 N N . GLN B 1 47 ? 8.62656 13.41412 71.40151 1.000 44.19489 31 GLN B N 1
ATOM 4735 C CA . GLN B 1 47 ? 9.28698 13.26633 72.69209 1.000 44.62703 31 GLN B CA 1
ATOM 4736 C C . GLN B 1 47 ? 8.28156 13.52423 73.80055 1.000 44.88709 31 GLN B C 1
ATOM 4737 O O . GLN B 1 47 ? 7.55135 14.51708 73.75980 1.000 43.91020 31 GLN B O 1
ATOM 4751 N N . THR B 1 48 ? 8.24292 12.62238 74.77821 1.000 47.76428 32 THR B N 1
ATOM 4752 C CA . THR B 1 48 ? 7.47480 12.81063 76.00422 1.000 47.43684 32 THR B CA 1
ATOM 4753 C C . THR B 1 48 ? 8.43487 12.61485 77.16769 1.000 46.52635 32 THR B C 1
ATOM 4754 O O . THR B 1 48 ? 8.94965 11.51103 77.36721 1.000 47.95231 32 THR B O 1
ATOM 4765 N N . PHE B 1 49 ? 8.68413 13.68146 77.92354 1.000 48.59652 33 PHE B N 1
ATOM 4766 C CA . PHE B 1 49 ? 9.62272 13.64545 79.04378 1.000 49.81571 33 PHE B CA 1
ATOM 4767 C C . PHE B 1 49 ? 8.81001 13.51240 80.32579 1.000 49.27728 33 PHE B C 1
ATOM 4768 O O . PHE B 1 49 ? 8.20877 14.48066 80.79908 1.000 48.37941 33 PHE B O 1
ATOM 4785 N N . ASN B 1 50 ? 8.77287 12.30198 80.86954 1.000 53.87659 34 ASN B N 1
ATOM 4786 C CA . ASN B 1 50 ? 8.16105 12.05074 82.16656 1.000 58.44022 34 ASN B CA 1
ATOM 4787 C C . ASN B 1 50 ? 9.16699 12.12807 83.30258 1.000 56.72114 34 ASN B C 1
ATOM 4788 O O . ASN B 1 50 ? 8.84687 11.73811 84.42938 1.000 63.88331 34 ASN B O 1
ATOM 4799 N N . GLU B 1 51 ? 10.36784 12.62243 83.03301 1.000 55.97371 35 GLU B N 1
ATOM 4800 C CA . GLU B 1 51 ? 11.37176 12.86196 84.05376 1.000 59.69140 35 GLU B CA 1
ATOM 4801 C C . GLU B 1 51 ? 11.77119 14.32869 84.00690 1.000 53.27210 35 GLU B C 1
ATOM 4802 O O . GLU B 1 51 ? 11.51261 15.03295 83.02596 1.000 47.46887 35 GLU B O 1
ATOM 4814 N N . ASP B 1 52 ? 12.39315 14.79226 85.08602 1.000 51.05722 36 ASP B N 1
ATOM 4815 C CA . ASP B 1 52 ? 12.91630 16.14936 85.09847 1.000 48.96539 36 ASP B CA 1
ATOM 4816 C C . ASP B 1 52 ? 13.98662 16.28641 84.02292 1.000 49.05206 36 ASP B C 1
ATOM 4817 O O . ASP B 1 52 ? 14.77012 15.36499 83.78431 1.000 53.99095 36 ASP B O 1
ATOM 4826 N N . VAL B 1 53 ? 14.00458 17.43327 83.35302 1.000 50.03143 37 VAL B N 1
ATOM 4827 C CA . VAL B 1 53 ? 14.99034 17.71867 82.31829 1.000 45.91278 37 VAL B CA 1
ATOM 4828 C C . VAL B 1 53 ? 15.75597 18.96644 82.72903 1.000 45.16424 37 VAL B C 1
ATOM 4829 O O . VAL B 1 53 ? 15.15341 20.01732 82.97865 1.000 47.24583 37 VAL B O 1
ATOM 4842 N N . SER B 1 54 ? 17.07787 18.84812 82.80450 1.000 43.42151 38 SER B N 1
ATOM 4843 C CA . SER B 1 54 ? 17.95967 19.97067 83.09510 1.000 43.90498 38 SER B CA 1
ATOM 4844 C C . SER B 1 54 ? 18.92396 20.14751 81.93248 1.000 43.57309 38 SER B C 1
ATOM 4845 O O . SER B 1 54 ? 19.72547 19.25406 81.64370 1.000 44.24069 38 SER B O 1
ATOM 4853 N N . VAL B 1 55 ? 18.84392 21.29412 81.26727 1.000 41.82756 39 VAL B N 1
ATOM 4854 C CA . VAL B 1 55 ? 19.65354 21.57861 80.08901 1.000 39.79702 39 VAL B CA 1
ATOM 4855 C C . VAL B 1 55 ? 20.70229 22.61434 80.46642 1.000 39.01779 39 VAL B C 1
ATOM 4856 O O . VAL B 1 55 ? 20.36405 23.75539 80.79996 1.000 41.02994 39 VAL B O 1
ATOM 4869 N N . VAL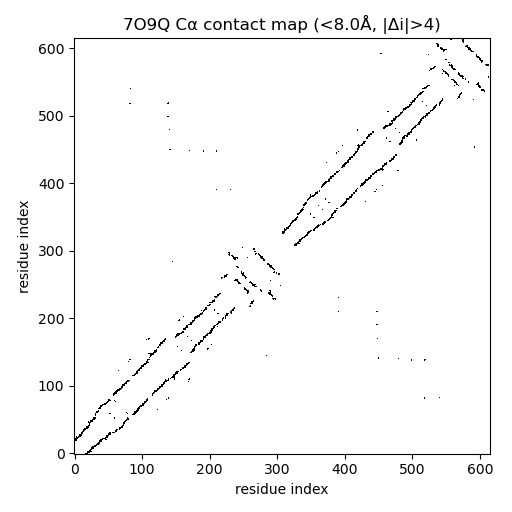 B 1 56 ? 21.96985 22.21672 80.41805 1.000 44.75140 40 VAL B N 1
ATOM 4870 C CA . VAL B 1 56 ? 23.08288 23.10275 80.73878 1.000 44.48309 40 VAL B CA 1
ATOM 4871 C C . VAL B 1 56 ? 23.76403 23.55664 79.45690 1.000 48.51415 40 VAL B C 1
ATOM 4872 O O . VAL B 1 56 ? 24.37057 24.63292 79.41100 1.000 46.50983 40 VAL B O 1
ATOM 4885 N N . SER B 1 57 ? 23.68129 22.73300 78.42170 1.000 44.43249 41 SER B N 1
ATOM 4886 C CA . SER B 1 57 ? 24.25954 23.02973 77.11487 1.000 43.28958 41 SER B CA 1
ATOM 4887 C C . SER B 1 57 ? 23.11815 23.37413 76.15566 1.000 43.08173 41 SER B C 1
ATOM 4888 O O . SER B 1 57 ? 22.27469 24.19490 76.52100 1.000 41.70001 41 SER B O 1
ATOM 4896 N N . SER B 1 58 ? 23.05112 22.79082 74.96448 1.000 42.48430 42 SER B N 1
ATOM 4897 C CA . SER B 1 58 ? 21.95610 23.03334 74.04121 1.000 44.80008 42 SER B CA 1
ATOM 4898 C C . SER B 1 58 ? 21.24590 21.72272 73.73872 1.000 44.90092 42 SER B C 1
ATOM 4899 O O . SER B 1 58 ? 21.88554 20.68661 73.53350 1.000 46.04071 42 SER B O 1
ATOM 4907 N N . LEU B 1 59 ? 19.92096 21.77754 73.72904 1.000 42.22782 43 LEU B N 1
ATOM 4908 C CA . LEU B 1 59 ? 19.08201 20.65940 73.33448 1.000 40.78059 43 LEU B CA 1
ATOM 4909 C C . LEU B 1 59 ? 18.29295 21.08708 72.10895 1.000 40.73678 43 LEU B C 1
ATOM 4910 O O . LEU B 1 59 ? 17.70948 22.17195 72.09773 1.000 42.01427 43 LEU B O 1
ATOM 4926 N N . THR B 1 60 ? 18.30655 20.25202 71.07464 1.000 39.17303 44 THR B N 1
ATOM 4927 C CA . THR B 1 60 ? 17.55966 20.49871 69.84718 1.000 39.17774 44 THR B CA 1
ATOM 4928 C C . THR B 1 60 ? 16.63118 19.32047 69.60454 1.000 41.45320 44 THR B C 1
ATOM 4929 O O . THR B 1 60 ? 17.07402 18.16814 69.60862 1.000 45.26856 44 THR B O 1
ATOM 4940 N N . LEU B 1 61 ? 15.34847 19.60886 69.41841 1.000 36.06211 45 LEU B N 1
ATOM 4941 C CA . LEU B 1 61 ? 14.34485 18.59480 69.13047 1.000 35.48482 45 LEU B CA 1
ATOM 4942 C C . LEU B 1 61 ? 13.88461 18.80751 67.69990 1.000 40.67830 45 LEU B C 1
ATOM 4943 O O . LEU B 1 61 ? 13.32940 19.86330 67.38090 1.000 39.81254 45 LEU B O 1
ATOM 4959 N N . ASN B 1 62 ? 14.12729 17.81874 66.84466 1.000 39.92872 46 ASN B N 1
ATOM 4960 C CA . ASN B 1 62 ? 13.77684 17.90923 65.43973 1.000 39.72201 46 ASN B CA 1
ATOM 4961 C C . ASN B 1 62 ? 12.74858 16.85100 65.06382 1.000 41.17412 46 ASN B C 1
ATOM 4962 O O . ASN B 1 62 ? 12.72977 15.75004 65.61720 1.000 39.89100 46 ASN B O 1
ATOM 4973 N N . ASP B 1 63 ? 11.89691 17.19656 64.09811 1.000 38.39799 47 ASP B N 1
ATOM 4974 C CA . ASP B 1 63 ? 11.12495 16.21176 63.34472 1.000 40.74152 47 ASP B CA 1
ATOM 4975 C C . ASP B 1 63 ? 10.12304 15.44874 64.20964 1.000 40.13537 47 ASP B C 1
ATOM 4976 O O . ASP B 1 63 ? 9.81592 14.28484 63.93609 1.000 40.38174 47 ASP B O 1
ATOM 4985 N N . GLY B 1 64 ? 9.58216 16.09829 65.23632 1.000 41.54133 48 GLY B N 1
ATOM 4986 C CA . GLY B 1 64 ? 8.51500 15.53681 66.04237 1.000 42.35440 48 GLY B CA 1
ATOM 4987 C C . GLY B 1 64 ? 7.22393 16.30528 65.83749 1.000 41.13684 48 GLY B C 1
ATOM 4988 O O . GLY B 1 64 ? 7.23633 17.51832 65.62355 1.000 38.40494 48 GLY B O 1
ATOM 4992 N N . SER B 1 65 ? 6.10112 15.59335 65.90566 1.000 40.39208 49 SER B N 1
ATOM 4993 C CA . SER B 1 65 ? 4.80003 16.24788 65.86630 1.000 43.11557 49 SER B CA 1
ATOM 4994 C C . SER B 1 65 ? 4.30619 16.64520 67.25122 1.000 41.90111 49 SER B C 1
ATOM 4995 O O . SER B 1 65 ? 3.39814 17.47819 67.36240 1.000 39.18521 49 SER B O 1
ATOM 5003 N N . GLN B 1 66 ? 4.88312 16.09525 68.31315 1.000 39.96404 50 GLN B N 1
ATOM 5004 C CA . GLN B 1 66 ? 4.48421 16.53425 69.64249 1.000 44.54773 50 GLN B CA 1
ATOM 5005 C C . GLN B 1 66 ? 5.66759 16.41767 70.58484 1.000 40.44303 50 GLN B C 1
ATOM 5006 O O . GLN B 1 66 ? 6.35631 15.39344 70.60709 1.000 37.03177 50 GLN B O 1
ATOM 5020 N N . TYR B 1 67 ? 5.90079 17.48891 71.33660 1.000 40.33004 51 TYR B N 1
ATOM 5021 C CA . TYR B 1 67 ? 6.92978 17.55282 72.36242 1.000 36.82508 51 TYR B CA 1
ATOM 5022 C C . TYR B 1 67 ? 6.22613 17.87622 73.67338 1.000 39.72843 51 TYR B C 1
ATOM 5023 O O . TYR B 1 67 ? 5.57385 18.91873 73.77544 1.000 38.46493 51 TYR B O 1
ATOM 5041 N N . LEU B 1 68 ? 6.33570 16.98291 74.65825 1.000 42.22035 52 LEU B N 1
ATOM 5042 C CA . LEU B 1 68 ? 5.65190 17.13800 75.94026 1.000 41.74222 52 LEU B CA 1
ATOM 5043 C C . LEU B 1 68 ? 6.67485 17.07589 77.06532 1.000 41.42832 52 LEU B C 1
ATOM 5044 O O . LEU B 1 68 ? 7.38569 16.07558 77.20334 1.000 41.30142 52 LEU B O 1
ATOM 5060 N N . PHE B 1 69 ? 6.73751 18.13062 77.87270 1.000 43.05368 53 PHE B N 1
ATOM 5061 C CA . PHE B 1 69 ? 7.54251 18.14572 79.09541 1.000 43.13773 53 PHE B CA 1
ATOM 5062 C C . PHE B 1 69 ? 6.56112 18.06402 80.25910 1.000 41.65517 53 PHE B C 1
ATOM 5063 O O . PHE B 1 69 ? 5.93891 19.06512 80.61717 1.000 43.63048 53 PHE B O 1
ATOM 5080 N N . ASN B 1 70 ? 6.41590 16.87238 80.84120 1.000 43.79092 54 ASN B N 1
ATOM 5081 C CA . ASN B 1 70 ? 5.42181 16.63746 81.87998 1.000 47.54695 54 ASN B CA 1
ATOM 5082 C C . ASN B 1 70 ? 5.90809 16.99493 83.27840 1.000 47.94874 54 ASN B C 1
ATOM 5083 O O . ASN B 1 70 ? 5.08578 17.09281 84.19350 1.000 46.48948 54 ASN B O 1
ATOM 5094 N N . ASN B 1 71 ? 7.20921 17.18991 83.46388 1.000 52.50139 55 ASN B N 1
ATOM 5095 C CA . ASN B 1 71 ? 7.76026 17.50515 84.77360 1.000 51.48647 55 ASN B CA 1
ATOM 5096 C C . ASN B 1 71 ? 8.60515 18.76844 84.68249 1.000 48.13366 55 ASN B C 1
ATOM 5097 O O . ASN B 1 71 ? 8.24230 19.70820 83.97029 1.000 46.18159 55 ASN B O 1
ATOM 5108 N N . LEU B 1 72 ? 9.72609 18.81502 85.38993 1.000 47.12039 56 LEU B N 1
ATOM 5109 C CA . LEU B 1 72 ? 10.56560 20.00194 85.34441 1.000 45.58088 56 LEU B CA 1
ATOM 5110 C C . LEU B 1 72 ? 11.27377 20.10997 83.99861 1.000 45.84711 56 LEU B C 1
ATOM 5111 O O . LEU B 1 72 ? 11.75317 19.11630 83.44740 1.000 44.02261 56 LEU B O 1
ATOM 5127 N N . LEU B 1 73 ? 11.31770 21.32838 83.46742 1.000 42.10199 57 LEU B N 1
ATOM 5128 C CA . LEU B 1 73 ? 12.23417 21.70451 82.39793 1.000 38.68805 57 LEU B CA 1
ATOM 5129 C C . LEU B 1 73 ? 13.04799 22.88324 82.91152 1.000 37.62512 57 LEU B C 1
ATOM 5130 O O . LEU B 1 73 ? 12.51954 23.99051 83.06711 1.000 40.29379 57 LEU B O 1
ATOM 5146 N N . GLN B 1 74 ? 14.31441 22.63621 83.21356 1.000 38.59608 58 GLN B N 1
ATOM 5147 C CA . GLN B 1 74 ? 15.21863 23.66364 83.70179 1.000 41.53425 58 GLN B CA 1
ATOM 5148 C C . GLN B 1 74 ? 16.25929 23.93766 82.63123 1.000 40.06988 58 GLN B C 1
ATOM 5149 O O . GLN B 1 74 ? 16.91423 23.00897 82.14417 1.000 43.47983 58 GLN B O 1
ATOM 5163 N N . ILE B 1 75 ? 16.38398 25.20407 82.25246 1.000 40.97382 59 ILE B N 1
ATOM 5164 C CA . ILE B 1 75 ? 17.35917 25.65565 81.26995 1.000 42.70591 59 ILE B CA 1
ATOM 5165 C C . ILE B 1 75 ? 18.23410 26.68515 81.97545 1.000 40.61180 59 ILE B C 1
ATOM 5166 O O . ILE B 1 75 ? 17.77275 27.78943 82.28617 1.000 38.48401 59 ILE B O 1
ATOM 5182 N N . ALA B 1 76 ? 19.48125 26.32150 82.25178 1.000 43.02808 60 ALA B N 1
ATOM 5183 C CA . ALA B 1 76 ? 20.39382 27.20576 82.96567 1.000 44.20736 60 ALA B CA 1
ATOM 5184 C C . ALA B 1 76 ? 21.81263 26.67230 82.83720 1.000 46.29029 60 ALA B C 1
ATOM 5185 O O . ALA B 1 76 ? 22.00936 25.45062 82.78926 1.000 46.14663 60 ALA B O 1
ATOM 5192 N N . PRO B 1 77 ? 22.83462 27.54197 82.79425 1.000 46.78810 61 PRO B N 1
ATOM 5193 C CA . PRO B 1 77 ? 22.79392 29.00182 82.94995 1.000 46.18400 61 PRO B CA 1
ATOM 5194 C C . PRO B 1 77 ? 22.32229 29.74128 81.69538 1.000 45.48178 61 PRO B C 1
ATOM 5195 O O . PRO B 1 77 ? 21.72823 29.12343 80.81360 1.000 43.61779 61 PRO B O 1
ATOM 5206 N N . SER B 1 78 ? 22.58744 31.04972 81.62455 1.000 47.94673 62 SER B N 1
ATOM 5207 C CA . SER B 1 78 ? 22.03432 31.87418 80.55510 1.000 49.91535 62 SER B CA 1
ATOM 5208 C C . SER B 1 78 ? 22.50053 31.43068 79.17751 1.000 46.04379 62 SER B C 1
ATOM 5209 O O . SER B 1 78 ? 21.86049 31.78125 78.17809 1.000 45.93024 62 SER B O 1
ATOM 5217 N N . SER B 1 79 ? 23.58969 30.66950 79.10142 1.000 42.93263 63 SER B N 1
ATOM 5218 C CA . SER B 1 79 ? 24.09460 30.16858 77.83022 1.000 42.66624 63 SER B CA 1
ATOM 5219 C C . SER B 1 79 ? 23.37956 28.90949 77.35280 1.000 42.68185 63 SER B C 1
ATOM 5220 O O . SER B 1 79 ? 23.55478 28.52063 76.18997 1.000 40.81770 63 SER B O 1
ATOM 5228 N N . ALA B 1 80 ? 22.58341 28.26639 78.20236 1.000 40.91505 64 ALA B N 1
ATOM 5229 C CA . ALA B 1 80 ? 21.88559 27.05706 77.79473 1.000 42.45840 64 ALA B CA 1
ATOM 5230 C C . ALA B 1 80 ? 20.73308 27.39333 76.85251 1.000 38.90978 64 ALA B C 1
ATOM 5231 O O . ALA B 1 80 ? 20.23387 28.52272 76.80872 1.000 40.08769 64 ALA B O 1
ATOM 5238 N N . SER B 1 81 ? 20.29214 26.38958 76.10035 1.000 37.09718 65 SER B N 1
ATOM 5239 C CA . SER B 1 81 ? 19.19248 26.62784 75.17847 1.000 38.68118 65 SER B CA 1
ATOM 5240 C C . SER B 1 81 ? 18.45126 25.33626 74.87713 1.000 36.10436 65 SER B C 1
ATOM 5241 O O . SER B 1 81 ? 19.02796 24.24451 74.88959 1.000 38.18301 65 SER B O 1
ATOM 5249 N N . VAL B 1 82 ? 17.16187 25.49000 74.59102 1.000 33.33030 66 VAL B N 1
ATOM 5250 C CA . VAL B 1 82 ? 16.32794 24.42892 74.04361 1.000 35.09256 66 VAL B CA 1
ATOM 5251 C C . VAL B 1 82 ? 15.67303 24.98257 72.79305 1.000 34.85823 66 VAL B C 1
ATOM 5252 O O . VAL B 1 82 ? 15.06261 26.05213 72.84212 1.000 36.26730 66 VAL B O 1
ATOM 5265 N N . THR B 1 83 ? 15.79941 24.26158 71.68345 1.000 34.25221 67 THR B N 1
ATOM 5266 C CA . THR B 1 83 ? 15.17323 24.64387 70.42423 1.000 34.04255 67 THR B CA 1
ATOM 5267 C C . THR B 1 83 ? 14.31432 23.47641 69.97112 1.000 34.49852 67 THR B C 1
ATOM 5268 O O . THR B 1 83 ? 14.83392 22.38450 69.71774 1.000 37.89519 67 THR B O 1
ATOM 5279 N N . ALA B 1 84 ? 13.00839 23.70107 69.89434 1.000 33.56218 68 ALA B N 1
ATOM 5280 C CA . ALA B 1 84 ? 12.04339 22.66545 69.54972 1.000 37.12513 68 ALA B CA 1
ATOM 5281 C C . ALA B 1 84 ? 11.47901 23.00656 68.17874 1.000 37.57533 68 ALA B C 1
ATOM 5282 O O . ALA B 1 84 ? 10.74098 23.98632 68.03270 1.000 37.08628 68 ALA B O 1
ATOM 5289 N N . ASN B 1 85 ? 11.84076 22.20382 67.17965 1.000 37.46433 69 ASN B N 1
ATOM 5290 C CA . ASN B 1 85 ? 11.47954 22.43820 65.78742 1.000 35.75195 69 ASN B CA 1
ATOM 5291 C C . ASN B 1 85 ? 10.39913 21.44442 65.37884 1.000 38.41176 69 ASN B C 1
ATOM 5292 O O . ASN B 1 85 ? 10.62672 20.23133 65.40523 1.000 37.65616 69 ASN B O 1
ATOM 5303 N N . ALA B 1 86 ? 9.23887 21.95417 64.98632 1.000 39.62922 70 ALA B N 1
ATOM 5304 C CA . ALA B 1 86 ? 8.15609 21.08238 64.56190 1.000 39.65150 70 ALA B CA 1
ATOM 5305 C C . ALA B 1 86 ? 8.55352 20.29600 63.31895 1.000 39.72019 70 ALA B C 1
ATOM 5306 O O . ALA B 1 86 ? 9.27567 20.79195 62.44906 1.000 40.17470 70 ALA B O 1
ATOM 5313 N N . LEU B 1 87 ? 8.08081 19.05391 63.25562 1.000 42.49072 71 LEU B N 1
ATOM 5314 C CA . LEU B 1 87 ? 8.14396 18.27164 62.03014 1.000 43.60537 71 LEU B CA 1
ATOM 5315 C C . LEU B 1 87 ? 7.43572 19.00743 60.89798 1.000 46.33188 71 LEU B C 1
ATOM 5316 O O . LEU B 1 87 ? 6.33231 19.53036 61.07698 1.000 48.15937 71 LEU B O 1
ATOM 5332 N N . ALA B 1 88 ? 8.07552 19.03787 59.73171 1.000 49.07044 72 ALA B N 1
ATOM 5333 C CA . ALA B 1 88 ? 7.59068 19.76590 58.57111 1.000 52.98450 72 ALA B CA 1
ATOM 5334 C C . ALA B 1 88 ? 6.50256 18.98602 57.83819 1.000 68.65170 72 ALA B C 1
ATOM 5335 O O . ALA B 1 88 ? 6.41678 17.75700 57.91543 1.000 61.26346 72 ALA B O 1
ATOM 5342 N N . ALA B 1 89 ? 5.70274 19.72273 57.06880 1.000 98.93755 73 ALA B N 1
ATOM 5343 C CA . ALA B 1 89 ? 4.51380 19.17936 56.41155 1.000 115.26774 73 ALA B CA 1
ATOM 5344 C C . ALA B 1 89 ? 3.54961 18.70718 57.48336 1.000 117.57036 73 ALA B C 1
ATOM 5345 O O . ALA B 1 89 ? 3.05682 19.53602 58.27031 1.000 115.77360 73 ALA B O 1
ATOM 5352 N N . VAL B 1 90 ? 3.26243 17.40647 57.56471 1.000 128.79342 74 VAL B N 1
ATOM 5353 C CA . VAL B 1 90 ? 2.44316 16.82943 58.62746 1.000 126.24567 74 VAL B CA 1
ATOM 5354 C C . VAL B 1 90 ? 1.18738 17.68725 58.80817 1.000 123.84766 74 VAL B C 1
ATOM 5355 O O . VAL B 1 90 ? 0.92530 18.58916 58.00482 1.000 128.62102 74 VAL B O 1
ATOM 5368 N N . SER B 1 91 ? 0.35616 17.37762 59.80381 1.000 92.59072 75 SER B N 1
ATOM 5369 C CA . SER B 1 91 ? -0.88029 18.12125 60.02046 1.000 89.04276 75 SER B CA 1
ATOM 5370 C C . SER B 1 91 ? -0.89929 18.87529 61.34426 1.000 75.40262 75 SER B C 1
ATOM 5371 O O . SER B 1 91 ? -1.12937 20.08953 61.33979 1.000 76.79838 75 SER B O 1
ATOM 5379 N N . VAL B 1 92 ? -0.67578 18.20793 62.47936 1.000 63.08097 76 VAL B N 1
ATOM 5380 C CA . VAL B 1 92 ? -0.86740 18.81616 63.79915 1.000 56.35828 76 VAL B CA 1
ATOM 5381 C C . VAL B 1 92 ? 0.45843 18.83107 64.54880 1.000 51.97423 76 VAL B C 1
ATOM 5382 O O . VAL B 1 92 ? 1.11448 17.79252 64.67839 1.000 56.42713 76 VAL B O 1
ATOM 5395 N N . PHE B 1 93 ? 0.82729 19.99572 65.07753 1.000 47.36905 77 PHE B N 1
ATOM 5396 C CA . PHE B 1 93 ? 2.00744 20.14468 65.91387 1.000 40.92299 77 PHE B CA 1
ATOM 5397 C C . PHE B 1 93 ? 1.58033 20.54818 67.31886 1.000 41.04673 77 PHE B C 1
ATOM 5398 O O . PHE B 1 93 ? 0.73286 21.42675 67.48505 1.000 39.64315 77 PHE B O 1
ATOM 5415 N N . THR B 1 94 ? 2.17052 19.90878 68.32349 1.000 38.53446 78 THR B N 1
ATOM 5416 C CA . THR B 1 94 ? 1.86244 20.20949 69.71756 1.000 39.50403 78 THR B CA 1
ATOM 5417 C C . THR B 1 94 ? 3.15560 20.40644 70.49298 1.000 36.38330 78 THR B C 1
ATOM 5418 O O . THR B 1 94 ? 4.05872 19.56910 70.42365 1.000 37.20451 78 THR B O 1
ATOM 5429 N N . PHE B 1 95 ? 3.24952 21.52519 71.20519 1.000 38.50141 79 PHE B N 1
ATOM 5430 C CA . PHE B 1 95 ? 4.26471 21.73400 72.23158 1.000 37.09307 79 PHE B CA 1
ATOM 5431 C C . PHE B 1 95 ? 3.53275 21.97462 73.54317 1.000 36.47671 79 PHE B C 1
ATOM 5432 O O . PHE B 1 95 ? 2.70139 22.88237 73.62149 1.000 35.48789 79 PHE B O 1
ATOM 5449 N N . SER B 1 96 ? 3.84413 21.17679 74.56762 1.000 38.03754 80 SER B N 1
ATOM 5450 C CA . SER B 1 96 ? 3.05475 21.17866 75.79442 1.000 39.14485 80 SER B CA 1
ATOM 5451 C C . SER B 1 96 ? 3.93095 21.23560 77.03883 1.000 36.45355 80 SER B C 1
ATOM 5452 O O . SER B 1 96 ? 4.86266 20.44139 77.19212 1.000 34.41920 80 SER B O 1
ATOM 5460 N N . LEU B 1 97 ? 3.60396 22.16870 77.93293 1.000 42.24507 81 LEU B N 1
ATOM 5461 C CA . LEU B 1 97 ? 4.05103 22.16870 79.32678 1.000 38.73340 81 LEU B CA 1
ATOM 5462 C C . LEU B 1 97 ? 2.78006 22.12491 80.16466 1.000 36.03990 81 LEU B C 1
ATOM 5463 O O . LEU B 1 97 ? 2.23242 23.17421 80.50880 1.000 36.16344 81 LEU B O 1
ATOM 5479 N N . PRO B 1 98 ? 2.25500 20.94259 80.47806 1.000 37.58849 82 PRO B N 1
ATOM 5480 C CA . PRO B 1 98 ? 0.94708 20.85386 81.14331 1.000 37.98745 82 PRO B CA 1
ATOM 5481 C C . PRO B 1 98 ? 1.03464 21.26490 82.60329 1.000 38.77201 82 PRO B C 1
ATOM 5482 O O . PRO B 1 98 ? 2.11935 21.59669 83.09929 1.000 40.20913 82 PRO B O 1
ATOM 5493 N N . PRO B 1 99 ? -0.08871 21.25343 83.32682 1.000 38.35833 83 PRO B N 1
ATOM 5494 C CA . PRO B 1 99 ? -0.07500 21.76805 84.70660 1.000 43.89605 83 PRO B CA 1
ATOM 5495 C C . PRO B 1 99 ? 0.77591 20.95069 85.66514 1.000 47.33693 83 PRO B C 1
ATOM 5496 O O . PRO B 1 99 ? 1.08383 21.43898 86.75937 1.000 47.21204 83 PRO B O 1
ATOM 5507 N N . SER B 1 100 ? 1.16078 19.73082 85.29987 1.000 45.49741 84 SER B N 1
ATOM 5508 C CA . SER B 1 100 ? 2.06153 18.94273 86.12735 1.000 44.11972 84 SER B CA 1
ATOM 5509 C C . SER B 1 100 ? 3.51558 19.36826 85.97381 1.000 44.04754 84 SER B C 1
ATOM 5510 O O . SER B 1 100 ? 4.35907 18.92119 86.75494 1.000 48.95609 84 SER B O 1
ATOM 5518 N N . SER B 1 101 ? 3.82602 20.21486 84.99783 1.000 39.64086 85 SER B N 1
ATOM 5519 C CA . SER B 1 101 ? 5.19946 20.57842 84.68594 1.000 37.67080 85 SER B CA 1
ATOM 5520 C C . SER B 1 101 ? 5.58697 21.88520 85.37087 1.000 42.37355 85 SER B C 1
ATOM 5521 O O . SER B 1 101 ? 4.77295 22.56238 85.99860 1.000 45.70355 85 SER B O 1
ATOM 5529 N N . SER B 1 102 ? 6.86612 22.22353 85.24659 1.000 41.91694 86 SER B N 1
ATOM 5530 C CA . SER B 1 102 ? 7.39303 23.49155 85.72404 1.000 44.03086 86 SER B CA 1
ATOM 5531 C C . SER B 1 102 ? 8.48832 23.93125 84.77051 1.000 40.81484 86 SER B C 1
ATOM 5532 O O . SER B 1 102 ? 9.27715 23.10580 84.30723 1.000 44.99649 86 SER B O 1
ATOM 5540 N N . LEU B 1 103 ? 8.51127 25.22210 84.45390 1.000 40.35406 87 LEU B N 1
ATOM 5541 C CA . LEU B 1 103 ? 9.52051 25.79458 83.57229 1.000 38.09072 87 LEU B CA 1
ATOM 5542 C C . LEU B 1 103 ? 10.38291 26.75163 84.38200 1.000 39.56651 87 LEU B C 1
ATOM 5543 O O . LEU B 1 103 ? 9.86509 27.68295 85.00478 1.000 41.21389 87 LEU B O 1
ATOM 5559 N N . SER B 1 104 ? 11.69075 26.51108 84.37906 1.000 36.82824 88 SER B N 1
ATOM 5560 C CA . SER B 1 104 ? 12.66672 27.39397 85.01313 1.000 40.46044 88 SER B CA 1
ATOM 5561 C C . SER B 1 104 ? 13.73598 27.69545 83.96874 1.000 41.90656 88 SER B C 1
ATOM 5562 O O . SER B 1 104 ? 14.63147 26.87568 83.74363 1.000 45.16740 88 SER B O 1
ATOM 5570 N N . ASN B 1 105 ? 13.64191 28.86184 83.33065 1.000 40.79334 89 ASN B N 1
ATOM 5571 C CA . ASN B 1 105 ? 14.51428 29.22347 82.21887 1.000 35.88389 89 ASN B CA 1
ATOM 5572 C C . ASN B 1 105 ? 15.31702 30.47295 82.55778 1.000 36.28238 89 ASN B C 1
ATOM 5573 O O . ASN B 1 105 ? 14.74521 31.55328 82.73789 1.000 37.98448 89 ASN B O 1
ATOM 5584 N N . SER B 1 106 ? 16.63992 30.32936 82.62774 1.000 36.35361 90 SER B N 1
ATOM 5585 C CA . SER B 1 106 ? 17.53716 31.47256 82.56554 1.000 40.28952 90 SER B CA 1
ATOM 5586 C C . SER B 1 106 ? 18.25945 31.56841 81.22654 1.000 40.69145 90 SER B C 1
ATOM 5587 O O . SER B 1 106 ? 18.93941 32.56974 80.97832 1.000 40.65228 90 SER B O 1
ATOM 5595 N N . GLY B 1 107 ? 18.11994 30.57136 80.36375 1.000 38.93927 91 GLY B N 1
ATOM 5596 C CA . GLY B 1 107 ? 18.71952 30.57340 79.03849 1.000 37.33774 91 GLY B CA 1
ATOM 5597 C C . GLY B 1 107 ? 17.72766 30.98358 77.97087 1.000 35.86362 91 GLY B C 1
ATOM 5598 O O . GLY B 1 107 ? 16.96932 31.94451 78.13599 1.000 35.89320 91 GLY B O 1
ATOM 5602 N N . THR B 1 108 ? 17.73899 30.24958 76.85870 1.000 40.81033 92 THR B N 1
ATOM 5603 C CA . THR B 1 108 ? 16.89386 30.53329 75.70585 1.000 38.58223 92 THR B CA 1
ATOM 5604 C C . THR B 1 108 ? 16.04086 29.31578 75.38685 1.000 39.54545 92 THR B C 1
ATOM 5605 O O . THR B 1 108 ? 16.56570 28.20764 75.22780 1.000 39.38872 92 THR B O 1
ATOM 5616 N N . LEU B 1 109 ? 14.73134 29.52582 75.29968 1.000 34.95088 93 LEU B N 1
ATOM 5617 C CA . LEU B 1 109 ? 13.79221 28.50858 74.84981 1.000 34.73856 93 LEU B CA 1
ATOM 5618 C C . LEU B 1 109 ? 13.14554 29.01856 73.57406 1.000 35.58659 93 LEU B C 1
ATOM 5619 O O . LEU B 1 109 ? 12.50250 30.06960 73.59225 1.000 37.02850 93 LEU B O 1
ATOM 5635 N N . ILE B 1 110 ? 13.32989 28.28735 72.47351 1.000 37.12554 94 ILE B N 1
ATOM 5636 C CA . ILE B 1 110 ? 12.73179 28.62891 71.18614 1.000 36.26440 94 ILE B CA 1
ATOM 5637 C C . ILE B 1 110 ? 11.77500 27.51412 70.79307 1.000 38.00921 94 ILE B C 1
ATOM 5638 O O . ILE B 1 110 ? 12.15620 26.33798 70.78323 1.000 38.78128 94 ILE B O 1
ATOM 5654 N N . ILE B 1 111 ? 10.53909 27.88669 70.47911 1.000 35.47879 95 ILE B N 1
ATOM 5655 C CA . ILE B 1 111 ? 9.52937 26.96734 69.97577 1.000 35.09601 95 ILE B CA 1
ATOM 5656 C C . ILE B 1 111 ? 9.22012 27.41109 68.55562 1.000 33.62697 95 ILE B C 1
ATOM 5657 O O . ILE B 1 111 ? 8.67206 28.49800 68.34787 1.000 36.52708 95 ILE B O 1
ATOM 5673 N N . SER B 1 112 ? 9.57739 26.57917 67.58033 1.000 37.99013 96 SER B N 1
ATOM 5674 C CA . SER B 1 112 ? 9.59154 26.97382 66.17862 1.000 36.61854 96 SER B CA 1
ATOM 5675 C C . SER B 1 112 ? 8.74245 26.01089 65.35859 1.000 37.32012 96 SER B C 1
ATOM 5676 O O . SER B 1 112 ? 8.90995 24.79240 65.45756 1.000 39.98549 96 SER B O 1
ATOM 5684 N N . ASN B 1 113 ? 7.83227 26.55613 64.54872 1.000 34.53804 97 ASN B N 1
ATOM 5685 C CA . ASN B 1 113 ? 6.97790 25.74153 63.68903 1.000 34.47879 97 ASN B CA 1
ATOM 5686 C C . ASN B 1 113 ? 6.98699 26.36185 62.29918 1.000 34.67180 97 ASN B C 1
ATOM 5687 O O . ASN B 1 113 ? 6.43778 27.44863 62.09783 1.000 37.10258 97 ASN B O 1
ATOM 5698 N N . SER B 1 114 ? 7.62787 25.68702 61.35341 1.000 38.26745 98 SER B N 1
ATOM 5699 C CA . SER B 1 114 ? 7.67015 26.17813 59.98242 1.000 39.73835 98 SER B CA 1
ATOM 5700 C C . SER B 1 114 ? 6.42953 25.80819 59.18601 1.000 40.05553 98 SER B C 1
ATOM 5701 O O . SER B 1 114 ? 6.30469 26.23578 58.03301 1.000 39.24881 98 SER B O 1
ATOM 5709 N N . ASN B 1 115 ? 5.51675 25.02453 59.75004 1.000 39.81806 99 ASN B N 1
ATOM 5710 C CA . ASN B 1 115 ? 4.29676 24.69432 59.02665 1.000 42.30264 99 ASN B CA 1
ATOM 5711 C C . ASN B 1 115 ? 3.44558 25.94158 58.85902 1.000 41.02052 99 ASN B C 1
ATOM 5712 O O . ASN B 1 115 ? 3.31294 26.74873 59.77889 1.000 41.26354 99 ASN B O 1
ATOM 5723 N N . THR B 1 116 ? 2.86841 26.09971 57.67027 1.000 35.78638 100 THR B N 1
ATOM 5724 C CA . THR B 1 116 ? 2.15091 27.31888 57.34402 1.000 36.97835 100 THR B CA 1
ATOM 5725 C C . THR B 1 116 ? 1.03336 26.97608 56.37069 1.000 40.44558 100 THR B C 1
ATOM 5726 O O . THR B 1 116 ? 1.02716 25.90464 55.76062 1.000 41.25850 100 THR B O 1
ATOM 5737 N N . GLY B 1 117 ? 0.08261 27.90012 56.23782 1.000 39.65511 101 GLY B N 1
ATOM 5738 C CA . GLY B 1 117 ? -1.04214 27.70843 55.35545 1.000 40.26473 101 GLY B CA 1
ATOM 5739 C C . GLY B 1 117 ? -2.35033 27.60133 56.11201 1.000 42.72764 101 GLY B C 1
ATOM 5740 O O . GLY B 1 117 ? -2.38051 27.36409 57.32395 1.000 41.42534 101 GLY B O 1
ATOM 5744 N N . PRO B 1 118 ? -3.46648 27.75607 55.39381 1.000 42.09212 102 PRO B N 1
ATOM 5745 C CA . PRO B 1 118 ? -4.77716 27.82825 56.05601 1.000 45.32007 102 PRO B CA 1
ATOM 5746 C C . PRO B 1 118 ? -5.21677 26.53720 56.72779 1.000 44.37472 102 PRO B C 1
ATOM 5747 O O . PRO B 1 118 ? -6.14727 26.58071 57.54422 1.000 44.66816 102 PRO B O 1
ATOM 5758 N N . SER B 1 119 ? -4.58671 25.40296 56.43513 1.000 45.31797 103 SER B N 1
ATOM 5759 C CA . SER B 1 119 ? -4.95043 24.13874 57.05879 1.000 48.42614 103 SER B CA 1
ATOM 5760 C C . SER B 1 119 ? -4.01574 23.75116 58.19914 1.000 46.62955 103 SER B C 1
ATOM 5761 O O . SER B 1 119 ? -4.14115 22.64958 58.74180 1.000 46.60286 103 SER B O 1
ATOM 5769 N N . THR B 1 120 ? -3.08957 24.62682 58.57142 1.000 43.23740 104 THR B N 1
ATOM 5770 C CA . THR B 1 120 ? -2.17080 24.32681 59.65922 1.000 43.60494 104 THR B CA 1
ATOM 5771 C C . THR B 1 120 ? -2.93734 24.22939 60.96996 1.000 40.42432 104 THR B C 1
ATOM 5772 O O . THR B 1 120 ? -3.82763 25.03700 61.24197 1.000 40.79090 104 THR B O 1
ATOM 5783 N N . GLU B 1 121 ? -2.59694 23.23202 61.78518 1.000 41.84191 105 GLU B N 1
ATOM 5784 C CA . GLU B 1 121 ? -3.13509 23.13070 63.13763 1.000 42.98262 105 GLU B CA 1
ATOM 5785 C C . GLU B 1 121 ? -1.97621 22.97489 64.10937 1.000 40.58153 105 GLU B C 1
ATOM 5786 O O . GLU B 1 121 ? -1.15929 22.06140 63.96788 1.000 37.83205 105 GLU B O 1
ATOM 5798 N N . GLN B 1 122 ? -1.90188 23.86328 65.09008 1.000 39.70388 106 GLN B N 1
ATOM 5799 C CA . GLN B 1 122 ? -0.86101 23.77582 66.09907 1.000 35.43507 106 GLN B CA 1
ATOM 5800 C C . GLN B 1 122 ? -1.46959 24.03997 67.46560 1.000 38.36127 106 GLN B C 1
ATOM 5801 O O . GLN B 1 122 ? -2.46902 24.75327 67.59482 1.000 36.09365 106 GLN B O 1
ATOM 5815 N N . HIS B 1 123 ? -0.85661 23.44214 68.48505 1.000 37.80301 107 HIS B N 1
ATOM 5816 C CA . HIS B 1 123 ? -1.27597 23.63223 69.87013 1.000 38.65090 107 HIS B CA 1
ATOM 5817 C C . HIS B 1 123 ? -0.00490 23.83248 70.68161 1.000 36.88701 107 HIS B C 1
ATOM 5818 O O . HIS B 1 123 ? 0.70385 22.87127 70.98921 1.000 38.03354 107 HIS B O 1
ATOM 5832 N N . ILE B 1 124 ? 0.28698 25.08470 71.00241 1.000 36.46678 108 ILE B N 1
ATOM 5833 C CA . ILE B 1 124 ? 1.42048 25.43740 71.84635 1.000 36.68899 108 ILE B CA 1
ATOM 5834 C C . ILE B 1 124 ? 0.82269 25.92109 73.15638 1.000 37.73629 108 ILE B C 1
ATOM 5835 O O . ILE B 1 124 ? 0.24952 27.01338 73.22210 1.000 38.26350 108 ILE B O 1
ATOM 5851 N N . VAL B 1 125 ? 0.92402 25.08534 74.18968 1.000 38.96242 109 VAL B N 1
ATOM 5852 C CA . VAL B 1 125 ? 0.13416 25.22079 75.40554 1.000 38.76901 109 VAL B CA 1
ATOM 5853 C C . VAL B 1 125 ? 1.12369 25.21951 76.56087 1.000 36.97657 109 VAL B C 1
ATOM 5854 O O . VAL B 1 125 ? 1.60932 24.16306 76.97321 1.000 35.23059 109 VAL B O 1
ATOM 5867 N N . ILE B 1 126 ? 1.44227 26.40430 77.06313 1.000 33.51913 110 ILE B N 1
ATOM 5868 C CA . ILE B 1 126 ? 2.41842 26.57828 78.12629 1.000 38.40110 110 ILE B CA 1
ATOM 5869 C C . ILE B 1 126 ? 1.64340 26.92264 79.38544 1.000 37.27688 110 ILE B C 1
ATOM 5870 O O . ILE B 1 126 ? 1.34190 28.09415 79.63463 1.000 37.62243 110 ILE B O 1
ATOM 5886 N N . THR B 1 127 ? 1.29568 25.89330 80.16837 1.000 37.17198 111 THR B N 1
ATOM 5887 C CA . THR B 1 127 ? 0.45970 26.05875 81.35680 1.000 39.33657 111 THR B CA 1
ATOM 5888 C C . THR B 1 127 ? 1.05610 25.28470 82.52963 1.000 39.67184 111 THR B C 1
ATOM 5889 O O . THR B 1 127 ? 0.35085 24.54770 83.21630 1.000 40.45875 111 THR B O 1
ATOM 5900 N N . PRO B 1 128 ? 2.36099 25.41114 82.77365 1.000 36.84555 112 PRO B N 1
ATOM 5901 C CA . PRO B 1 128 ? 2.96596 24.70067 83.90392 1.000 35.22234 112 PRO B CA 1
ATOM 5902 C C . PRO B 1 128 ? 2.43781 25.24603 85.21404 1.000 36.72713 112 PRO B C 1
ATOM 5903 O O . PRO B 1 128 ? 1.77480 26.28013 85.26787 1.000 37.71075 112 PRO B O 1
ATOM 5914 N N . ASN B 1 129 ? 2.75777 24.52647 86.28807 1.000 40.84517 113 ASN B N 1
ATOM 5915 C CA . ASN B 1 129 ? 2.43342 25.02637 87.61662 1.000 38.81262 113 ASN B CA 1
ATOM 5916 C C . ASN B 1 129 ? 3.16651 26.33045 87.88814 1.000 36.93605 113 ASN B C 1
ATOM 5917 O O . ASN B 1 129 ? 2.59047 27.27444 88.43551 1.000 38.67306 113 ASN B O 1
ATOM 5928 N N . VAL B 1 130 ? 4.44056 26.39816 87.51490 1.000 38.77599 114 VAL B N 1
ATOM 5929 C CA . VAL B 1 130 ? 5.23967 27.60875 87.62931 1.000 38.10199 114 VAL B CA 1
ATOM 5930 C C . VAL B 1 130 ? 5.93875 27.84227 86.30084 1.000 44.82550 114 VAL B C 1
ATOM 5931 O O . VAL B 1 130 ? 6.56152 26.92696 85.75096 1.000 39.05241 114 VAL B O 1
ATOM 5944 N N . MET B 1 131 ? 5.83757 29.06626 85.79976 1.000 41.26967 115 MET B N 1
ATOM 5945 C CA . MET B 1 131 ? 6.50642 29.51789 84.58553 1.000 39.54529 115 MET B CA 1
ATOM 5946 C C . MET B 1 131 ? 7.46194 30.62729 85.02228 1.000 34.57773 115 MET B C 1
ATOM 5947 O O . MET B 1 131 ? 7.03053 31.76040 85.25471 1.000 37.04722 115 MET B O 1
ATOM 5961 N N . ALA B 1 132 ? 8.74504 30.30751 85.16743 1.000 35.25583 116 ALA B N 1
ATOM 5962 C CA . ALA B 1 132 ? 9.73575 31.25771 85.66350 1.000 34.69465 116 ALA B CA 1
ATOM 5963 C C . ALA B 1 132 ? 10.77300 31.50161 84.58032 1.000 38.96176 116 ALA B C 1
ATOM 5964 O O . ALA B 1 132 ? 11.49638 30.57844 84.19122 1.000 42.80505 116 ALA B O 1
ATOM 5971 N N . ASN B 1 133 ? 10.85579 32.74459 84.11242 1.000 39.51204 117 ASN B N 1
ATOM 5972 C CA . ASN B 1 133 ? 11.73516 33.10553 83.00863 1.000 36.27865 117 ASN B CA 1
ATOM 5973 C C . ASN B 1 133 ? 12.58499 34.30015 83.40452 1.000 35.70020 117 ASN B C 1
ATOM 5974 O O . ASN B 1 133 ? 12.05219 35.38276 83.66689 1.000 35.54048 117 ASN B O 1
ATOM 5985 N N . THR B 1 134 ? 13.89821 34.10097 83.44599 1.000 35.80299 118 THR B N 1
ATOM 5986 C CA . THR B 1 134 ? 14.85040 35.19651 83.53452 1.000 37.06688 118 THR B CA 1
ATOM 5987 C C . THR B 1 134 ? 15.65775 35.35367 82.25555 1.000 37.88262 118 THR B C 1
ATOM 5988 O O . THR B 1 134 ? 16.49495 36.25856 82.16957 1.000 39.78490 118 THR B O 1
ATOM 5999 N N . GLY B 1 135 ? 15.43077 34.49090 81.26874 1.000 37.04693 119 GLY B N 1
ATOM 6000 C CA . GLY B 1 135 ? 16.13933 34.55232 80.00735 1.000 35.38917 119 GLY B CA 1
ATOM 6001 C C . GLY B 1 135 ? 15.20024 34.93664 78.88323 1.000 38.15319 119 GLY B C 1
ATOM 6002 O O . GLY B 1 135 ? 14.42327 35.88470 79.01396 1.000 38.28632 119 GLY B O 1
ATOM 6006 N N . THR B 1 136 ? 15.24467 34.18860 77.78677 1.000 34.46351 120 THR B N 1
ATOM 6007 C CA . THR B 1 136 ? 14.47514 34.49956 76.58849 1.000 34.42191 120 THR B CA 1
ATOM 6008 C C . THR B 1 136 ? 13.63414 33.29485 76.20704 1.000 33.56817 120 THR B C 1
ATOM 6009 O O . THR B 1 136 ? 14.14156 32.16866 76.14771 1.000 34.04398 120 THR B O 1
ATOM 6020 N N . ILE B 1 137 ? 12.35154 33.53454 75.97110 1.000 32.88177 121 ILE B N 1
ATOM 6021 C CA . ILE B 1 137 ? 11.44916 32.54270 75.41010 1.000 34.02526 121 ILE B CA 1
ATOM 6022 C C . ILE B 1 137 ? 10.90968 33.14088 74.12294 1.000 35.92924 121 ILE B C 1
ATOM 6023 O O . ILE B 1 137 ? 10.36042 34.24853 74.13116 1.000 36.67067 121 ILE B O 1
ATOM 6039 N N . THR B 1 138 ? 11.07837 32.42890 73.01952 1.000 33.77313 122 THR B N 1
ATOM 6040 C CA . THR B 1 138 ? 10.63810 32.94492 71.73314 1.000 36.78070 122 THR B CA 1
ATOM 6041 C C . THR B 1 138 ? 9.74459 31.92173 71.05721 1.000 35.23701 122 THR B C 1
ATOM 6042 O O . THR B 1 138 ? 10.14333 30.76758 70.85655 1.000 33.91741 122 THR B O 1
ATOM 6053 N N . LEU B 1 139 ? 8.53389 32.35096 70.74247 1.000 35.68611 123 LEU B N 1
ATOM 6054 C CA . LEU B 1 139 ? 7.59132 31.59679 69.93588 1.000 37.06976 123 LEU B CA 1
ATOM 6055 C C . LEU B 1 139 ? 7.74047 32.08292 68.50018 1.000 36.76970 123 LEU B C 1
ATOM 6056 O O . LEU B 1 139 ? 7.48700 33.25413 68.21894 1.000 37.24333 123 LEU B O 1
ATOM 6072 N N . SER B 1 140 ? 8.17092 31.19289 67.60828 1.000 36.56841 124 SER B N 1
ATOM 6073 C CA . SER B 1 140 ? 8.58807 31.55848 66.25397 1.000 37.34316 124 SER B CA 1
ATOM 6074 C C . SER B 1 140 ? 7.78481 30.69752 65.28331 1.000 38.02404 124 SER B C 1
ATOM 6075 O O . SER B 1 140 ? 8.12141 29.53197 65.06458 1.000 38.59064 124 SER B O 1
ATOM 6083 N N . LEU B 1 141 ? 6.73255 31.27045 64.69556 1.000 35.09749 125 LEU B N 1
ATOM 6084 C CA . LEU B 1 141 ? 5.73844 30.50154 63.95814 1.000 32.58411 125 LEU B CA 1
ATOM 6085 C C . LEU B 1 141 ? 5.57383 31.02963 62.54034 1.000 35.02306 125 LEU B C 1
ATOM 6086 O O . LEU B 1 141 ? 5.58885 32.24298 62.30737 1.000 34.19201 125 LEU B O 1
ATOM 6102 N N . ALA B 1 142 ? 5.41263 30.10314 61.59829 1.000 35.48301 126 ALA B N 1
ATOM 6103 C CA . ALA B 1 142 ? 5.09821 30.45912 60.22079 1.000 39.54454 126 ALA B CA 1
ATOM 6104 C C . ALA B 1 142 ? 3.60168 30.56085 59.97110 1.000 36.34243 126 ALA B C 1
ATOM 6105 O O . ALA B 1 142 ? 3.18829 31.16389 58.96903 1.000 37.21199 126 ALA B O 1
ATOM 6112 N N . HIS B 1 143 ? 2.78638 29.97206 60.84014 1.000 34.64481 127 HIS B N 1
ATOM 6113 C CA . HIS B 1 143 ? 1.33343 30.08044 60.77520 1.000 34.38834 127 HIS B CA 1
ATOM 6114 C C . HIS B 1 143 ? 0.89216 31.04532 61.86746 1.000 33.24158 127 HIS B C 1
ATOM 6115 O O . HIS B 1 143 ? 0.80094 30.66715 63.03916 1.000 33.36647 127 HIS B O 1
ATOM 6130 N N . THR B 1 144 ? 0.63357 32.29773 61.47847 1.000 35.57202 128 THR B N 1
ATOM 6131 C CA . THR B 1 144 ? 0.20658 33.34074 62.40055 1.000 34.63521 128 THR B CA 1
ATOM 6132 C C . THR B 1 144 ? -1.22615 33.79902 62.17923 1.000 35.26985 128 THR B C 1
ATOM 6133 O O . THR B 1 144 ? -1.79832 34.43564 63.07024 1.000 35.86484 128 THR B O 1
ATOM 6144 N N . ASN B 1 145 ? -1.81294 33.50188 61.02087 1.000 34.36477 129 ASN B N 1
ATOM 6145 C CA . ASN B 1 145 ? -3.20132 33.85185 60.76706 1.000 35.76754 129 ASN B CA 1
ATOM 6146 C C . ASN B 1 145 ? -4.12709 33.14175 61.74954 1.000 33.99078 129 ASN B C 1
ATOM 6147 O O . ASN B 1 145 ? -3.83011 32.04910 62.24017 1.000 33.50840 129 ASN B O 1
ATOM 6158 N N . THR B 1 146 ? -5.28715 33.74324 61.98667 1.000 37.88987 130 THR B N 1
ATOM 6159 C CA . THR B 1 146 ? -6.33840 33.04184 62.71051 1.000 41.52678 130 THR B CA 1
ATOM 6160 C C . THR B 1 146 ? -6.80901 31.83491 61.90519 1.000 37.36532 130 THR B C 1
ATOM 6161 O O . THR B 1 146 ? -6.69630 31.79222 60.67398 1.000 37.31151 130 THR B O 1
ATOM 6172 N N . ASP B 1 147 ? -7.32389 30.83542 62.61199 1.000 35.33612 131 ASP B N 1
ATOM 6173 C CA . ASP B 1 147 ? -7.83107 29.63530 61.96071 1.000 36.46466 131 ASP B CA 1
ATOM 6174 C C . ASP B 1 147 ? -8.97369 29.08601 62.80397 1.000 37.88333 131 ASP B C 1
ATOM 6175 O O . ASP B 1 147 ? -9.47352 29.75226 63.71726 1.000 38.41609 131 ASP B O 1
ATOM 6184 N N . SER B 1 148 ? -9.39223 27.86545 62.49269 1.000 38.85698 132 SER B N 1
ATOM 6185 C CA . SER B 1 148 ? -10.55135 27.28836 63.15040 1.000 43.74613 132 SER B CA 1
ATOM 6186 C C . SER B 1 148 ? -10.20572 26.51353 64.41274 1.000 47.23418 132 SER B C 1
ATOM 6187 O O . SER B 1 148 ? -11.07785 26.35640 65.27353 1.000 52.96852 132 SER B O 1
ATOM 6195 N N . SER B 1 149 ? -8.96411 26.04136 64.55712 1.000 46.24331 133 SER B N 1
ATOM 6196 C CA . SER B 1 149 ? -8.68556 25.00825 65.55027 1.000 49.00862 133 SER B CA 1
ATOM 6197 C C . SER B 1 149 ? -7.39687 25.15955 66.34696 1.000 47.40991 133 SER B C 1
ATOM 6198 O O . SER B 1 149 ? -7.24629 24.43898 67.33730 1.000 50.41497 133 SER B O 1
ATOM 6206 N N . SER B 1 150 ? -6.46772 26.03645 65.97783 1.000 45.10533 134 SER B N 1
ATOM 6207 C CA . SER B 1 150 ? -5.20492 26.09159 66.70208 1.000 41.98271 134 SER B CA 1
ATOM 6208 C C . SER B 1 150 ? -5.38455 26.78506 68.05286 1.000 38.85618 134 SER B C 1
ATOM 6209 O O . SER B 1 150 ? -6.29603 27.58922 68.25511 1.000 40.78060 134 SER B O 1
ATOM 6217 N N . THR B 1 151 ? -4.49004 26.46720 68.98350 1.000 37.18779 135 THR B N 1
ATOM 6218 C CA . THR B 1 151 ? -4.44612 27.16307 70.26264 1.000 38.29639 135 THR B CA 1
ATOM 6219 C C . THR B 1 151 ? -3.01797 27.59047 70.55969 1.000 39.68450 135 THR B C 1
ATOM 6220 O O . THR B 1 151 ? -2.08064 26.80185 70.40294 1.000 37.03803 135 THR B O 1
ATOM 6231 N N . LEU B 1 152 ? -2.86660 28.84613 70.97634 1.000 39.62453 136 LEU B N 1
ATOM 6232 C CA . LEU B 1 152 ? -1.60663 29.41319 71.44588 1.000 34.25245 136 LEU B CA 1
ATOM 6233 C C . LEU B 1 152 ? -1.87925 29.97472 72.83201 1.000 36.35410 136 LEU B C 1
ATOM 6234 O O . LEU B 1 152 ? -2.55223 31.00152 72.96011 1.000 34.43543 136 LEU B O 1
ATOM 6250 N N . ILE B 1 153 ? -1.36732 29.31033 73.86603 1.000 32.99977 137 ILE B N 1
ATOM 6251 C CA . ILE B 1 153 ? -1.79536 29.57940 75.23678 1.000 34.34460 137 ILE B CA 1
ATOM 6252 C C . ILE B 1 153 ? -0.57730 29.69475 76.13949 1.000 33.65087 137 ILE B C 1
ATOM 6253 O O . ILE B 1 153 ? 0.27770 28.80331 76.15629 1.000 36.22863 137 ILE B O 1
ATOM 6269 N N . ILE B 1 154 ? -0.51689 30.77588 76.91090 1.000 36.37788 138 ILE B N 1
ATOM 6270 C CA . ILE B 1 154 ? 0.41744 30.90145 78.02791 1.000 35.99131 138 ILE B CA 1
ATOM 6271 C C . ILE B 1 154 ? -0.45216 31.18238 79.24666 1.000 36.05103 138 ILE B C 1
ATOM 6272 O O . ILE B 1 154 ? -0.95126 32.29971 79.41114 1.000 36.07268 138 ILE B O 1
ATOM 6288 N N . ASP B 1 155 ? -0.67207 30.16164 80.08145 1.000 37.92811 139 ASP B N 1
ATOM 6289 C CA . ASP B 1 155 ? -1.58506 30.27492 81.21254 1.000 34.93080 139 ASP B CA 1
ATOM 6290 C C . ASP B 1 155 ? -1.14203 29.33889 82.33092 1.000 37.13147 139 ASP B C 1
ATOM 6291 O O . ASP B 1 155 ? -1.85085 28.38323 82.67017 1.000 37.15935 139 ASP B O 1
ATOM 6300 N N . PRO B 1 156 ? 0.03036 29.57017 82.90681 1.000 36.32674 140 PRO B N 1
ATOM 6301 C CA . PRO B 1 156 ? 0.45134 28.79170 84.07466 1.000 40.23100 140 PRO B CA 1
ATOM 6302 C C . PRO B 1 156 ? -0.35896 29.19067 85.29682 1.000 36.72626 140 PRO B C 1
ATOM 6303 O O . PRO B 1 156 ? -1.13242 30.14684 85.28200 1.000 36.00430 140 PRO B O 1
ATOM 6314 N N . VAL B 1 157 ? -0.17006 28.44410 86.38474 1.000 37.87065 141 VAL B N 1
A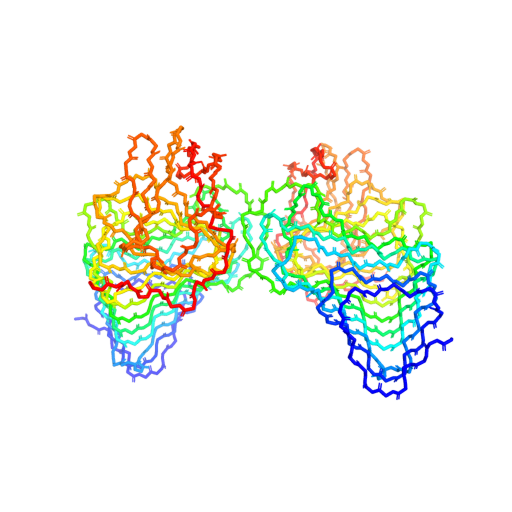TOM 6315 C CA . VAL B 1 157 ? -0.72842 28.88694 87.65649 1.000 38.97029 141 VAL B CA 1
ATOM 6316 C C . VAL B 1 157 ? -0.01087 30.14703 88.12279 1.000 40.38887 141 VAL B C 1
ATOM 6317 O O . VAL B 1 157 ? -0.63875 31.17262 88.41655 1.000 42.59536 141 VAL B O 1
ATOM 6330 N N . THR B 1 158 ? 1.31644 30.09282 88.16679 1.000 39.37457 142 THR B N 1
ATOM 6331 C CA . THR B 1 158 ? 2.15969 31.21747 88.54190 1.000 37.39114 142 THR B CA 1
ATOM 6332 C C . THR B 1 158 ? 3.06749 31.60253 87.38247 1.000 38.19489 142 THR B C 1
ATOM 6333 O O . THR B 1 158 ? 3.66387 30.73669 86.73711 1.000 36.78670 142 THR B O 1
ATOM 6344 N N . PHE B 1 159 ? 3.17486 32.90783 87.13319 1.000 40.64473 143 PHE B N 1
ATOM 6345 C CA . PHE B 1 159 ? 3.91132 33.45208 85.99293 1.000 39.04989 143 PHE B CA 1
ATOM 6346 C C . PHE B 1 159 ? 4.89682 34.49059 86.51061 1.000 36.90437 143 PHE B C 1
ATOM 6347 O O . PHE B 1 159 ? 4.49576 35.45088 87.17513 1.000 34.68818 143 PHE B O 1
ATOM 6364 N N . TYR B 1 160 ? 6.18438 34.27414 86.23769 1.000 35.53059 144 TYR B N 1
ATOM 6365 C CA . TYR B 1 160 ? 7.26841 35.15674 86.66508 1.000 36.82987 144 TYR B CA 1
ATOM 6366 C C . TYR B 1 160 ? 8.17407 35.40405 85.46506 1.000 39.01371 144 TYR B C 1
ATOM 6367 O O . TYR B 1 160 ? 8.78718 34.46372 84.95399 1.000 37.94798 144 TYR B O 1
ATOM 6385 N N . ASN B 1 161 ? 8.26521 36.65737 85.01848 1.000 36.26898 145 ASN B N 1
ATOM 6386 C CA . ASN B 1 161 ? 9.11144 37.00654 83.87792 1.000 36.96682 145 ASN B CA 1
ATOM 6387 C C . ASN B 1 161 ? 9.93820 38.24664 84.18889 1.000 35.19747 145 ASN B C 1
ATOM 6388 O O . ASN B 1 161 ? 9.40199 39.35872 84.23279 1.000 36.98845 145 ASN B O 1
ATOM 6399 N N . THR B 1 162 ? 11.24330 38.05861 84.38124 1.000 34.75419 146 THR B N 1
ATOM 6400 C CA . THR B 1 162 ? 12.18568 39.16813 84.40184 1.000 33.86299 146 THR B CA 1
ATOM 6401 C C . THR B 1 162 ? 12.96395 39.28688 83.10065 1.000 38.33943 146 THR B C 1
ATOM 6402 O O . THR B 1 162 ? 13.72247 40.24798 82.93722 1.000 40.36356 146 THR B O 1
ATOM 6413 N N . GLY B 1 163 ? 12.79454 38.34197 82.18554 1.000 39.41593 147 GLY B N 1
ATOM 6414 C CA . GLY B 1 163 ? 13.49643 38.33622 80.91385 1.000 38.64572 147 GLY B CA 1
ATOM 6415 C C . GLY B 1 163 ? 12.62685 38.84358 79.78325 1.000 37.64357 147 GLY B C 1
ATOM 6416 O O . GLY B 1 163 ? 11.86085 39.79738 79.94100 1.000 36.66831 147 GLY B O 1
ATOM 6420 N N . THR B 1 164 ? 12.75128 38.19984 78.62783 1.000 34.27032 148 THR B N 1
ATOM 6421 C CA . THR B 1 164 ? 12.04480 38.59461 77.41842 1.000 32.71722 148 THR B CA 1
ATOM 6422 C C . THR B 1 164 ? 11.24563 37.40870 76.90905 1.000 36.06227 148 THR B C 1
ATOM 6423 O O . THR B 1 164 ? 11.77589 36.29565 76.81356 1.000 36.73697 148 THR B O 1
ATOM 6434 N N . ILE B 1 165 ? 9.97683 37.65118 76.59318 1.000 36.97236 149 ILE B N 1
ATOM 6435 C CA . ILE B 1 165 ? 9.10404 36.66820 75.96419 1.000 35.31746 149 ILE B CA 1
ATOM 6436 C C . ILE B 1 165 ? 8.65835 37.26067 74.63715 1.000 34.56611 149 ILE B C 1
ATOM 6437 O O . ILE B 1 165 ? 8.04219 38.33058 74.61635 1.000 33.47698 149 ILE B O 1
ATOM 6453 N N . ASN B 1 166 ? 8.97018 36.56576 73.54000 1.000 33.79570 150 ASN B N 1
ATOM 6454 C CA . ASN B 1 166 ? 8.73037 37.05001 72.18743 1.000 31.29844 150 ASN B CA 1
ATOM 6455 C C . ASN B 1 166 ? 7.73717 36.16352 71.45166 1.000 31.94571 150 ASN B C 1
ATOM 6456 O O . ASN B 1 166 ? 7.79653 34.93683 71.55282 1.000 32.65394 150 ASN B O 1
ATOM 6467 N N . TYR B 1 167 ? 6.87494 36.78272 70.64838 1.000 31.13859 151 TYR B N 1
ATOM 6468 C CA . TYR B 1 167 ? 6.10632 36.07035 69.63116 1.000 31.37071 151 TYR B CA 1
ATOM 6469 C C . TYR B 1 167 ? 6.50527 36.69199 68.30051 1.000 34.53840 151 TYR B C 1
ATOM 6470 O O . TYR B 1 167 ? 6.23087 37.87014 68.05539 1.000 32.47376 151 TYR B O 1
ATOM 6488 N N A GLU B 1 168 ? 7.18540 35.91610 67.46165 0.517 36.36518 152 GLU B N 1
ATOM 6489 N N B GLU B 1 168 ? 7.14825 35.89321 67.45357 0.483 36.39155 152 GLU B N 1
ATOM 6490 C CA A GLU B 1 168 ? 7.69051 36.40371 66.18892 0.517 35.96802 152 GLU B CA 1
ATOM 6491 C CA B GLU B 1 168 ? 7.73066 36.34645 66.20113 0.483 36.05713 152 GLU B CA 1
ATOM 6492 C C A GLU B 1 168 ? 7.12708 35.55610 65.05756 0.517 35.43345 152 GLU B C 1
ATOM 6493 C C B GLU B 1 168 ? 7.14363 35.53806 65.05212 0.483 35.39716 152 GLU B C 1
ATOM 6494 O O A GLU B 1 168 ? 6.70583 34.41299 65.25355 0.517 34.63774 152 GLU B O 1
ATOM 6495 O O B GLU B 1 168 ? 6.71509 34.39488 65.23443 0.483 34.56237 152 GLU B O 1
ATOM 6518 N N . SER B 1 169 ? 7.11768 36.13551 63.86356 1.000 36.10825 153 SER B N 1
ATOM 6519 C CA . SER B 1 169 ? 6.65686 35.44136 62.67348 1.000 36.85144 153 SER B CA 1
ATOM 6520 C C . SER B 1 169 ? 7.83858 35.02877 61.80968 1.000 36.41023 153 SER B C 1
ATOM 6521 O O . SER B 1 169 ? 8.75173 35.82474 61.56393 1.000 37.96600 153 SER B O 1
ATOM 6530 N N . ILE B 1 170 ? 7.80309 33.79065 61.33477 1.000 34.70873 154 ILE B N 1
ATOM 6531 C CA . ILE B 1 170 ? 8.72272 33.33951 60.30159 1.000 39.17947 154 ILE B CA 1
ATOM 6532 C C . ILE B 1 170 ? 7.97406 32.97082 59.02486 1.000 38.58075 154 ILE B C 1
ATOM 6533 O O . ILE B 1 170 ? 8.51820 32.29213 58.15800 1.000 39.84910 154 ILE B O 1
ATOM 6549 N N . GLY B 1 171 ? 6.73457 33.44282 58.88987 1.000 37.29522 155 GLY B N 1
ATOM 6550 C CA . GLY B 1 171 ? 5.92136 33.17504 57.72880 1.000 39.04141 155 GLY B CA 1
ATOM 6551 C C . GLY B 1 171 ? 5.62478 34.43381 56.92956 1.000 39.97518 155 GLY B C 1
ATOM 6552 O O . GLY B 1 171 ? 6.07412 35.53567 57.23397 1.000 40.89040 155 GLY B O 1
ATOM 6556 N N . SER B 1 172 ? 4.83894 34.23597 55.87349 1.000 40.33649 156 SER B N 1
ATOM 6557 C CA . SER B 1 172 ? 4.43148 35.32039 54.99066 1.000 38.34664 156 SER B CA 1
ATOM 6558 C C . SER B 1 172 ? 2.93733 35.24920 54.70187 1.000 39.73474 156 SER B C 1
ATOM 6559 O O . SER B 1 172 ? 2.48506 35.64112 53.62183 1.000 41.89410 156 SER B O 1
ATOM 6567 N N . GLU B 1 173 ? 2.15548 34.74769 55.65298 1.000 38.30969 157 GLU B N 1
ATOM 6568 C CA . GLU B 1 173 ? 0.73315 34.55726 55.41209 1.000 39.35111 157 GLU B CA 1
ATOM 6569 C C . GLU B 1 173 ? 0.02087 35.88930 55.21380 1.000 39.27345 157 GLU B C 1
ATOM 6570 O O . GLU B 1 173 ? 0.40697 36.92118 55.76924 1.000 40.47787 157 GLU B O 1
ATOM 6582 N N . THR B 1 174 ? -1.03885 35.84921 54.40506 1.000 37.53397 158 THR B N 1
ATOM 6583 C CA . THR B 1 174 ? -1.87545 37.00233 54.11790 1.000 38.63533 158 THR B CA 1
ATOM 6584 C C . THR B 1 174 ? -3.32890 36.55923 54.17404 1.000 38.55226 158 THR B C 1
ATOM 6585 O O . THR B 1 174 ? -3.63405 35.39806 54.46303 1.000 39.59535 158 THR B O 1
ATOM 6596 N N . ASN B 1 175 ? -4.22885 37.49084 53.87277 1.000 37.70121 159 ASN B N 1
ATOM 6597 C CA . ASN B 1 175 ? -5.64832 37.19042 53.71775 1.000 36.18184 159 ASN B CA 1
ATOM 6598 C C . ASN B 1 175 ? -6.18788 36.44411 54.93833 1.000 37.95336 159 ASN B C 1
ATOM 6599 O O . ASN B 1 175 ? -6.71660 35.33570 54.85761 1.000 37.91344 159 ASN B O 1
ATOM 6610 N N . ASP B 1 176 ? -6.03908 37.07867 56.08760 1.000 37.12045 160 ASP B N 1
ATOM 6611 C CA . ASP B 1 176 ? -6.49567 36.45451 57.31824 1.000 38.80798 160 ASP B CA 1
ATOM 6612 C C . ASP B 1 176 ? -7.99866 36.18638 57.23349 1.000 38.67603 160 ASP B C 1
ATOM 6613 O O . ASP B 1 176 ? -8.75122 37.02447 56.71886 1.000 37.14653 160 ASP B O 1
ATOM 6622 N N . PRO B 1 177 ? -8.46915 35.02048 57.67857 1.000 39.53765 161 PRO B N 1
ATOM 6623 C CA . PRO B 1 177 ? -9.90652 34.71732 57.60165 1.000 38.83940 161 PRO B CA 1
ATOM 6624 C C . PRO B 1 177 ? -10.73882 35.21872 58.77289 1.000 42.07053 161 PRO B C 1
ATOM 6625 O O . PRO B 1 177 ? -11.93719 34.91755 58.82455 1.000 42.69093 161 PRO B O 1
ATOM 6636 N N . SER B 1 178 ? -10.14343 35.95208 59.71165 1.000 41.61975 162 SER B N 1
ATOM 6637 C CA . SER B 1 178 ? -10.88071 36.54584 60.82717 1.000 46.28687 162 SER B CA 1
ATOM 6638 C C . SER B 1 178 ? -11.65604 35.48756 61.61148 1.000 44.32813 162 SER B C 1
ATOM 6639 O O . SER B 1 178 ? -12.84707 35.63796 61.89055 1.000 47.84414 162 SER B O 1
ATOM 6647 N N . LEU B 1 179 ? -10.96484 34.41257 61.97925 1.000 42.28228 163 LEU B N 1
ATOM 6648 C CA . LEU B 1 179 ? -11.54325 33.35406 62.79385 1.000 44.71964 163 LEU B CA 1
ATOM 6649 C C . LEU B 1 179 ? -11.03312 33.46730 64.23173 1.000 43.99908 163 LEU B C 1
ATOM 6650 O O . LEU B 1 179 ? -10.26008 34.36414 64.57329 1.000 43.15010 163 LEU B O 1
ATOM 6666 N N . THR B 1 180 ? -11.46812 32.53585 65.08644 1.000 46.21788 164 THR B N 1
ATOM 6667 C CA . THR B 1 180 ? -11.19958 32.61527 66.52102 1.000 46.60087 164 THR B CA 1
ATOM 6668 C C . THR B 1 180 ? -9.98877 31.80748 66.97183 1.000 43.39548 164 THR B C 1
ATOM 6669 O O . THR B 1 180 ? -9.52288 32.00186 68.10301 1.000 39.42844 164 THR B O 1
ATOM 6680 N N . GLY B 1 181 ? -9.48256 30.90097 66.14119 1.000 39.29406 165 GLY B N 1
ATOM 6681 C CA . GLY B 1 181 ? -8.34684 30.09264 66.52022 1.000 35.07649 165 GLY B CA 1
ATOM 6682 C C . GLY B 1 181 ? -7.00739 30.75937 66.23869 1.000 35.13312 165 GLY B C 1
ATOM 6683 O O . GLY B 1 181 ? -6.92126 31.72796 65.48537 1.000 38.57625 165 GLY B O 1
ATOM 6687 N N . ASN B 1 182 ? -5.96865 30.22128 66.88702 1.000 36.66465 166 ASN B N 1
ATOM 6688 C CA . ASN B 1 182 ? -4.57675 30.62665 66.67636 1.000 36.82038 166 ASN B CA 1
ATOM 6689 C C . ASN B 1 182 ? -4.31084 32.06390 67.11911 1.000 35.98422 166 ASN B C 1
ATOM 6690 O O . ASN B 1 182 ? -3.47978 32.76168 66.52968 1.000 35.90745 166 ASN B O 1
ATOM 6701 N N . ILE B 1 183 ? -4.99762 32.51137 68.16609 1.000 34.23441 167 ILE B N 1
ATOM 6702 C CA . ILE B 1 183 ? -4.76711 33.82034 68.77207 1.000 33.55098 167 ILE B CA 1
ATOM 6703 C C . ILE B 1 183 ? -4.04460 33.59387 70.09263 1.000 32.85645 167 ILE B C 1
ATOM 6704 O O . ILE B 1 183 ? -4.59333 32.95852 71.00034 1.000 35.62203 167 ILE B O 1
ATOM 6720 N N . LEU B 1 184 ? -2.81452 34.09552 70.19340 1.000 32.09267 168 LEU B N 1
ATOM 6721 C CA . LEU B 1 184 ? -2.04585 33.95110 71.42487 1.000 32.65332 168 LEU B CA 1
ATOM 6722 C C . LEU B 1 184 ? -2.81429 34.58542 72.56686 1.000 35.14591 168 LEU B C 1
ATOM 6723 O O . LEU B 1 184 ? -3.16596 35.76591 72.50614 1.000 34.34972 168 LEU B O 1
ATOM 6739 N N . SER B 1 185 ? -3.07097 33.79941 73.60776 1.000 36.03679 169 SER B N 1
ATOM 6740 C CA . SER B 1 185 ? -3.87253 34.23008 74.74330 1.000 38.06812 169 SER B CA 1
ATOM 6741 C C . SER B 1 185 ? -3.04532 34.05229 76.00610 1.000 31.71861 169 SER B C 1
ATOM 6742 O O . SER B 1 185 ? -2.58405 32.94394 76.29456 1.000 33.51749 169 SER B O 1
ATOM 6750 N N . ILE B 1 186 ? -2.84997 35.14587 76.74067 1.000 32.08017 170 ILE B N 1
ATOM 6751 C CA . ILE B 1 186 ? -1.92996 35.20009 77.87642 1.000 35.23098 170 ILE B CA 1
ATOM 6752 C C . ILE B 1 186 ? -2.75375 35.31019 79.15067 1.000 34.65066 170 ILE B C 1
ATOM 6753 O O . ILE B 1 186 ? -3.52273 36.26407 79.31906 1.000 35.88416 170 ILE B O 1
ATOM 6769 N N . GLY B 1 187 ? -2.58698 34.33726 80.04983 1.000 36.55087 171 GLY B N 1
ATOM 6770 C CA . GLY B 1 187 ? -3.24044 34.37958 81.34305 1.000 37.67585 171 GLY B CA 1
ATOM 6771 C C . GLY B 1 187 ? -4.68525 33.91894 81.30067 1.000 37.21314 171 GLY B C 1
ATOM 6772 O O . GLY B 1 187 ? -5.21729 33.47140 80.27566 1.000 35.00557 171 GLY B O 1
ATOM 6776 N N . SER B 1 188 ? -5.33926 34.06039 82.45111 1.000 35.13540 172 SER B N 1
ATOM 6777 C CA . SER B 1 188 ? -6.74051 33.69155 82.58010 1.000 34.51220 172 SER B CA 1
ATOM 6778 C C . SER B 1 188 ? -7.34415 34.49205 83.72325 1.000 38.85408 172 SER B C 1
ATOM 6779 O O . SER B 1 188 ? -6.62910 35.04400 84.56153 1.000 36.20785 172 SER B O 1
ATOM 6787 N N . SER B 1 189 ? -8.67209 34.54833 83.73826 1.000 40.86408 173 SER B N 1
ATOM 6788 C CA . SER B 1 189 ? -9.37676 35.35677 84.72184 1.000 44.18461 173 SER B CA 1
ATOM 6789 C C . SER B 1 189 ? -9.05438 34.88256 86.13404 1.000 45.98584 173 SER B C 1
ATOM 6790 O O . SER B 1 189 ? -9.19611 33.69924 86.45605 1.000 46.49368 173 SER B O 1
ATOM 6798 N N . GLY B 1 190 ? -8.60798 35.81152 86.97413 1.000 43.65696 174 GLY B N 1
ATOM 6799 C CA . GLY B 1 190 ? -8.31424 35.51044 88.35830 1.000 47.88351 174 GLY B CA 1
ATOM 6800 C C . GLY B 1 190 ? -6.87813 35.13411 88.64761 1.000 47.60628 174 GLY B C 1
ATOM 6801 O O . GLY B 1 190 ? -6.49284 35.08242 89.82336 1.000 45.90665 174 GLY B O 1
ATOM 6805 N N . ARG B 1 191 ? -6.07564 34.84747 87.62904 1.000 38.47199 175 ARG B N 1
ATOM 6806 C CA . ARG B 1 191 ? -4.65866 34.59410 87.82330 1.000 37.92346 175 ARG B CA 1
ATOM 6807 C C . ARG B 1 191 ? -3.87520 35.86177 87.51463 1.000 35.00978 175 ARG B C 1
ATOM 6808 O O . ARG B 1 191 ? -4.29293 36.69139 86.70592 1.000 37.95613 175 ARG B O 1
ATOM 6829 N N . THR B 1 192 ? -2.72227 35.99712 88.15107 1.000 39.90763 176 THR B N 1
ATOM 6830 C CA . THR B 1 192 ? -1.87596 37.15936 87.94247 1.000 40.62045 176 THR B CA 1
ATOM 6831 C C . THR B 1 192 ? -0.62542 36.75795 87.17639 1.000 37.39653 176 THR B C 1
ATOM 6832 O O . THR B 1 192 ? -0.23862 35.58733 87.14053 1.000 37.27440 176 THR B O 1
ATOM 6843 N N . LEU B 1 193 ? 0.00681 37.75670 86.56565 1.000 35.16617 177 LEU B N 1
ATOM 6844 C CA . LEU B 1 193 ? 1.20436 37.56480 85.75353 1.000 35.80222 177 LEU B CA 1
ATOM 6845 C C . LEU B 1 193 ? 2.24333 38.57670 86.20534 1.000 34.47828 177 LEU B C 1
ATOM 6846 O O . LEU B 1 193 ? 2.08160 39.77352 85.95776 1.000 37.73458 177 LEU B O 1
ATOM 6862 N N . GLN B 1 194 ? 3.28884 38.11756 86.89369 1.000 32.42174 178 GLN B N 1
ATOM 6863 C CA . GLN B 1 194 ? 4.35779 39.01861 87.32354 1.000 32.65511 178 GLN B CA 1
ATOM 6864 C C . GLN B 1 194 ? 5.30347 39.25758 86.15333 1.000 32.63241 178 GL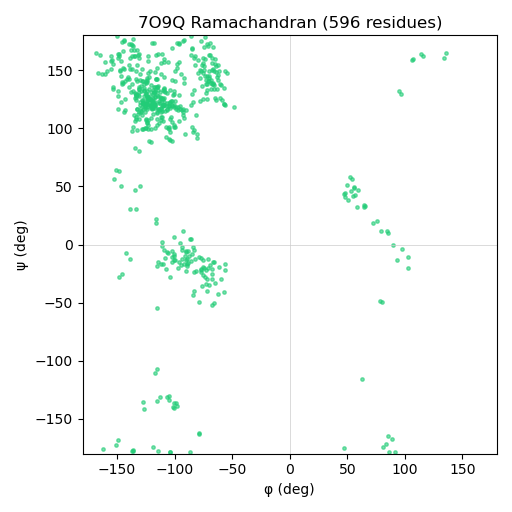N B C 1
ATOM 6865 O O . GLN B 1 194 ? 6.22687 38.47882 85.91932 1.000 33.92564 178 GLN B O 1
ATOM 6879 N N . ASN B 1 195 ? 5.08445 40.34799 85.42631 1.000 31.93079 179 ASN B N 1
ATOM 6880 C CA . ASN B 1 195 ? 5.91361 40.71448 84.28115 1.000 31.68162 179 ASN B CA 1
ATOM 6881 C C . ASN B 1 195 ? 6.81432 41.87638 84.68937 1.000 33.10998 179 ASN B C 1
ATOM 6882 O O . ASN B 1 195 ? 6.43648 43.04287 84.57241 1.000 34.77944 179 ASN B O 1
ATOM 6893 N N . LEU B 1 196 ? 8.00456 41.54780 85.18965 1.000 35.50192 180 LEU B N 1
ATOM 6894 C CA . LEU B 1 196 ? 9.01489 42.55855 85.46516 1.000 34.19910 180 LEU B CA 1
ATOM 6895 C C . LEU B 1 196 ? 9.80176 42.92482 84.22315 1.000 35.58475 180 LEU B C 1
ATOM 6896 O O . LEU B 1 196 ? 10.38680 44.01395 84.17622 1.000 34.82926 180 LEU B O 1
ATOM 6912 N N . GLY B 1 197 ? 9.83929 42.02559 83.24818 1.000 35.22863 181 GLY B N 1
ATOM 6913 C CA . GLY B 1 197 ? 10.60877 42.15110 82.02155 1.000 32.53612 181 GLY B CA 1
ATOM 6914 C C . GLY B 1 197 ? 9.73577 42.57890 80.86681 1.000 33.18801 181 GLY B C 1
ATOM 6915 O O . GLY B 1 197 ? 8.87299 43.44722 81.01185 1.000 32.93345 181 GLY B O 1
ATOM 6919 N N . THR B 1 198 ? 9.93568 41.93651 79.71715 1.000 36.69088 182 THR B N 1
ATOM 6920 C CA . THR B 1 198 ? 9.32075 42.38641 78.47850 1.000 34.69056 182 THR B CA 1
ATOM 6921 C C . THR B 1 198 ? 8.58120 41.25190 77.78441 1.000 32.82492 182 THR B C 1
ATOM 6922 O O . THR B 1 198 ? 9.04378 40.10671 77.75059 1.000 34.73159 182 THR B O 1
ATOM 6933 N N . ILE B 1 199 ? 7.42883 41.59159 77.22940 1.000 31.98574 183 ILE B N 1
ATOM 6934 C CA . ILE B 1 199 ? 6.66519 40.71269 76.35825 1.000 32.75134 183 ILE B CA 1
ATOM 6935 C C . ILE B 1 199 ? 6.54921 41.44732 75.03591 1.000 34.64786 183 ILE B C 1
ATOM 6936 O O . ILE B 1 199 ? 6.02278 42.56561 74.99923 1.000 32.44106 183 ILE B O 1
ATOM 6952 N N . ASN B 1 200 ? 7.06403 40.83573 73.96496 1.000 36.24845 184 ASN B N 1
ATOM 6953 C CA . ASN B 1 200 ? 7.11653 41.44362 72.64030 1.000 34.30550 184 ASN B CA 1
ATOM 6954 C C . ASN B 1 200 ? 6.15806 40.69979 71.72318 1.000 34.73420 184 ASN B C 1
ATOM 6955 O O . ASN B 1 200 ? 6.32288 39.49835 71.49504 1.000 34.48977 184 ASN B O 1
ATOM 6966 N N . LEU B 1 201 ? 5.17050 41.40937 71.20234 1.000 34.55671 185 LEU B N 1
ATOM 6967 C CA . LEU B 1 201 ? 4.11100 40.80878 70.40591 1.000 33.20889 185 LEU B CA 1
ATOM 6968 C C . LEU B 1 201 ? 4.30015 41.35591 68.99875 1.000 32.63215 185 LEU B C 1
ATOM 6969 O O . LEU B 1 201 ? 3.99846 42.52064 68.73569 1.000 34.77630 185 LEU B O 1
ATOM 6985 N N . ASN B 1 202 ? 4.82278 40.51844 68.11187 1.000 32.31622 186 ASN B N 1
ATOM 6986 C CA . ASN B 1 202 ? 5.31560 40.99205 66.82685 1.000 31.71894 186 ASN B CA 1
ATOM 6987 C C . ASN B 1 202 ? 5.08263 39.94311 65.74217 1.000 32.76435 186 ASN B C 1
ATOM 6988 O O . ASN B 1 202 ? 5.98539 39.61126 64.97342 1.000 34.41812 186 ASN B O 1
ATOM 6999 N N . ALA B 1 203 ? 3.85689 39.42268 65.64071 1.000 33.91548 187 ALA B N 1
ATOM 7000 C CA . ALA B 1 203 ? 3.65056 38.29355 64.73760 1.000 34.93215 187 ALA B CA 1
ATOM 7001 C C . ALA B 1 203 ? 2.30178 38.22699 64.03268 1.000 33.54951 187 ALA B C 1
ATOM 7002 O O . ALA B 1 203 ? 2.20495 37.59463 62.97836 1.000 39.88908 187 ALA B O 1
ATOM 7009 N N . ALA B 1 204 ? 1.24958 38.82229 64.59536 1.000 36.21185 188 ALA B N 1
ATOM 7010 C CA . ALA B 1 204 ? -0.10386 38.44757 64.19758 1.000 34.97579 188 ALA B CA 1
ATOM 7011 C C . ALA B 1 204 ? -1.02753 39.65780 64.18613 1.000 37.99023 188 ALA B C 1
ATOM 7012 O O . ALA B 1 204 ? -0.65367 40.77105 64.57398 1.000 38.15617 188 ALA B O 1
ATOM 7019 N N . ASN B 1 205 ? -2.26741 39.41480 63.74737 1.000 31.89772 189 ASN B N 1
ATOM 7020 C CA . ASN B 1 205 ? -3.26984 40.46544 63.73628 1.000 31.91564 189 ASN B CA 1
ATOM 7021 C C . ASN B 1 205 ? -3.76952 40.78682 65.13234 1.000 34.30500 189 ASN B C 1
ATOM 7022 O O . ASN B 1 205 ? -4.19805 41.91607 65.38213 1.000 30.48153 189 ASN B O 1
ATOM 7033 N N . SER B 1 206 ? -3.74049 39.81627 66.04173 1.000 35.73229 190 SER B N 1
ATOM 7034 C CA . SER B 1 206 ? -4.34883 40.02462 67.34609 1.000 35.66669 190 SER B CA 1
ATOM 7035 C C . SER B 1 206 ? -3.67364 39.15115 68.38952 1.000 35.33141 190 SER B C 1
ATOM 7036 O O . SER B 1 206 ? -3.08168 38.11334 68.07992 1.000 32.51635 190 SER B O 1
ATOM 7044 N N . TYR B 1 207 ? -3.77071 39.61154 69.63753 1.000 37.00799 191 TYR B N 1
ATOM 7045 C CA . TYR B 1 207 ? -3.35484 38.87702 70.82161 1.000 32.42969 191 TYR B CA 1
ATOM 7046 C C . TYR B 1 207 ? -4.34649 39.21480 71.92078 1.000 32.72123 191 TYR B C 1
ATOM 7047 O O . TYR B 1 207 ? -4.91204 40.31148 71.93131 1.000 30.28007 191 TYR B O 1
ATOM 7065 N N . TYR B 1 208 ? -4.54895 38.27374 72.84309 1.000 31.61044 192 TYR B N 1
ATOM 7066 C CA . TYR B 1 208 ? -5.49295 38.43081 73.94660 1.000 30.36078 192 TYR B CA 1
ATOM 7067 C C . TYR B 1 208 ? -4.74231 38.39735 75.27397 1.000 32.58241 192 TYR B C 1
ATOM 7068 O O . TYR B 1 208 ? -3.92000 37.50395 75.49935 1.000 32.70347 192 TYR B O 1
ATOM 7086 N N . LEU B 1 209 ? -5.03634 39.35696 76.14615 1.000 29.77793 193 LEU B N 1
ATOM 7087 C CA . LEU B 1 209 ? -4.53699 39.36718 77.52020 1.000 33.47949 193 LEU B CA 1
ATOM 7088 C C . LEU B 1 209 ? -5.73581 39.14623 78.43377 1.000 34.42171 193 LEU B C 1
ATOM 7089 O O . LEU B 1 209 ? -6.63709 39.98993 78.50449 1.000 35.99964 193 LEU B O 1
ATOM 7105 N N . LEU B 1 210 ? -5.74501 38.00634 79.11951 1.000 31.35990 194 LEU B N 1
ATOM 7106 C CA . LEU B 1 210 ? -6.86615 37.59547 79.94514 1.000 34.33802 194 LEU B CA 1
ATOM 7107 C C . LEU B 1 210 ? -6.52476 37.51063 81.42511 1.000 38.09285 194 LEU B C 1
ATOM 7108 O O . LEU B 1 210 ? -7.44379 37.53925 82.25094 1.000 38.81735 194 LEU B O 1
ATOM 7124 N N . GLY B 1 211 ? -5.24088 37.44411 81.78021 1.000 34.79948 195 GLY B N 1
ATOM 7125 C CA . GLY B 1 211 ? -4.82199 37.47152 83.16661 1.000 32.59572 195 GLY B CA 1
ATOM 7126 C C . GLY B 1 211 ? -4.53107 38.88212 83.65129 1.000 36.76066 195 GLY B C 1
ATOM 7127 O O . GLY B 1 211 ? -4.58552 39.85840 82.90591 1.000 38.06076 195 GLY B O 1
ATOM 7131 N N . THR B 1 212 ? -4.21518 38.98087 84.94554 1.000 36.58905 196 THR B N 1
ATOM 7132 C CA . THR B 1 212 ? -3.93052 40.25834 85.58858 1.000 35.58257 196 THR B CA 1
ATOM 7133 C C . THR B 1 212 ? -2.42309 40.48867 85.61643 1.000 35.84261 196 THR B C 1
ATOM 7134 O O . THR B 1 212 ? -1.70182 39.86535 86.40698 1.000 36.20521 196 THR B O 1
ATOM 7145 N N . ILE B 1 213 ? -1.95409 41.39738 84.76129 1.000 34.87651 197 ILE B N 1
ATOM 7146 C CA . ILE B 1 213 ? -0.55714 41.81095 84.76789 1.000 34.49176 197 ILE B CA 1
ATOM 7147 C C . ILE B 1 213 ? -0.25672 42.59832 86.03940 1.000 38.69401 197 ILE B C 1
ATOM 7148 O O . ILE B 1 213 ? -1.07787 43.40656 86.49729 1.000 35.37225 197 ILE B O 1
ATOM 7164 N N . THR B 1 214 ? 0.93590 42.37969 86.60614 1.000 38.82723 198 THR B N 1
ATOM 7165 C CA . THR B 1 214 ? 1.43564 43.18515 87.71491 1.000 39.17774 198 THR B CA 1
ATOM 7166 C C . THR B 1 214 ? 2.91361 43.49909 87.49689 1.000 38.92198 198 THR B C 1
ATOM 7167 O O . THR B 1 214 ? 3.54967 42.98873 86.56946 1.000 34.46080 198 THR B O 1
ATOM 7178 N N . GLU B 1 215 ? 3.44386 44.36017 88.37850 1.000 39.61577 199 GLU B N 1
ATOM 7179 C CA . GLU B 1 215 ? 4.85351 44.74640 88.49200 1.000 37.58919 199 GLU B CA 1
ATOM 7180 C C . GLU B 1 215 ? 5.14299 46.02929 87.71601 1.000 40.17167 199 GLU B C 1
ATOM 7181 O O . GLU B 1 215 ? 4.79015 46.14845 86.53485 1.000 42.22011 199 GLU B O 1
ATOM 7193 N N . ASN B 1 216 ? 5.82953 46.97906 88.36448 1.000 35.11117 200 ASN B N 1
ATOM 7194 C CA . ASN B 1 216 ? 5.98484 48.31857 87.80727 1.000 38.04963 200 ASN B CA 1
ATOM 7195 C C . ASN B 1 216 ? 7.01906 48.40967 86.69122 1.000 37.63826 200 ASN B C 1
ATOM 7196 O O . ASN B 1 216 ? 6.94113 49.33880 85.88118 1.000 37.51897 200 ASN B O 1
ATOM 7207 N N . SER B 1 217 ? 7.98316 47.49500 86.63804 1.000 36.43931 201 SER B N 1
ATOM 7208 C CA . SER B 1 217 ? 9.08443 47.59723 85.68748 1.000 36.32366 201 SER B CA 1
ATOM 7209 C C . SER B 1 217 ? 8.78516 46.96411 84.33497 1.000 36.61836 201 SER B C 1
ATOM 7210 O O . SER B 1 217 ? 9.55922 47.16716 83.39304 1.000 37.22092 201 SER B O 1
ATOM 7218 N N . GLY B 1 218 ? 7.68089 46.23055 84.20160 1.000 38.45206 202 GLY B N 1
ATOM 7219 C CA . GLY B 1 218 ? 7.46289 45.43651 83.01074 1.000 35.47442 202 GLY B CA 1
ATOM 7220 C C . GLY B 1 218 ? 6.88418 46.22003 81.84761 1.000 33.12975 202 GLY B C 1
ATOM 7221 O O . GLY B 1 218 ? 6.28641 47.28126 81.99985 1.000 33.45674 202 GLY B O 1
ATOM 7225 N N . SER B 1 219 ? 7.06037 45.64256 80.65788 1.000 33.86660 203 SER B N 1
ATOM 7226 C CA . SER B 1 219 ? 6.62909 46.22945 79.39582 1.000 36.59300 203 SER B CA 1
ATOM 7227 C C . SER B 1 219 ? 5.88980 45.18905 78.56687 1.000 35.24842 203 SER B C 1
ATOM 7228 O O . SER B 1 219 ? 6.27941 44.01882 78.54272 1.000 31.78685 203 SER B O 1
ATOM 7236 N N . ILE B 1 220 ? 4.82520 45.61972 77.89171 1.000 34.82442 204 ILE B N 1
ATOM 7237 C CA . ILE B 1 220 ? 4.18857 44.84690 76.83147 1.000 34.86632 204 ILE B CA 1
ATOM 7238 C C . ILE B 1 220 ? 4.29815 45.69774 75.57934 1.000 34.09559 204 ILE B C 1
ATOM 7239 O O . ILE B 1 220 ? 3.67826 46.76401 75.49465 1.000 32.45529 204 ILE B O 1
ATOM 7255 N N . ASN B 1 221 ? 5.09445 45.24065 74.62061 1.000 34.25686 205 ASN B N 1
ATOM 7256 C CA . ASN B 1 221 ? 5.38096 45.99440 73.41030 1.000 35.61739 205 ASN B CA 1
ATOM 7257 C C . ASN B 1 221 ? 4.54702 45.39444 72.29026 1.000 34.31506 205 ASN B C 1
ATOM 7258 O O . ASN B 1 221 ? 4.85365 44.30575 71.79804 1.000 32.84300 205 ASN B O 1
ATOM 7269 N N . VAL B 1 222 ? 3.48434 46.09867 71.90834 1.000 37.10321 206 VAL B N 1
ATOM 7270 C CA . VAL B 1 222 ? 2.64109 45.70159 70.78975 1.000 32.09767 206 VAL B CA 1
ATOM 7271 C C . VAL B 1 222 ? 3.31974 46.24726 69.53641 1.000 34.82568 206 VAL B C 1
ATOM 7272 O O . VAL B 1 222 ? 3.18127 47.42328 69.20655 1.000 36.39192 206 VAL B O 1
ATOM 7285 N N . GLN B 1 223 ? 4.08802 45.39994 68.85822 1.000 34.31211 207 GLN B N 1
ATOM 7286 C CA . GLN B 1 223 ? 4.92068 45.83761 67.74582 1.000 36.21167 207 GLN B CA 1
ATOM 7287 C C . GLN B 1 223 ? 4.26233 45.60887 66.39768 1.000 30.78538 207 GLN B C 1
ATOM 7288 O O . GLN B 1 223 ? 4.64355 46.25853 65.42187 1.000 34.99204 207 GLN B O 1
ATOM 7302 N N . LYS B 1 224 ? 3.28146 44.71890 66.34364 1.000 32.53877 208 LYS B N 1
ATOM 7303 C CA . LYS B 1 224 ? 2.48737 44.45695 65.15963 1.000 39.80486 208 LYS B CA 1
ATOM 7304 C C . LYS B 1 224 ? 1.14372 43.92989 65.63647 1.000 40.16263 208 LYS B C 1
ATOM 7305 O O . LYS B 1 224 ? 1.09100 43.10955 66.55427 1.000 39.14216 208 LYS B O 1
ATOM 7324 N N . GLY B 1 225 ? 0.06843 44.42822 65.04954 1.000 33.81306 209 GLY B N 1
ATOM 7325 C CA . GLY B 1 225 ? -1.25576 43.92385 65.36517 1.000 32.34629 209 GLY B CA 1
ATOM 7326 C C . GLY B 1 225 ? -1.90913 44.64616 66.52638 1.000 33.64099 209 GLY B C 1
ATOM 7327 O O . GLY B 1 225 ? -1.47418 45.71265 66.96640 1.000 30.57918 209 GLY B O 1
ATOM 7331 N N . PHE B 1 226 ? -2.99520 44.04057 67.01860 1.000 30.94784 210 PHE B N 1
ATOM 7332 C CA . PHE B 1 226 ? -3.86416 44.63701 68.02735 1.000 29.74303 210 PHE B CA 1
ATOM 7333 C C . PHE B 1 226 ? -3.83859 43.78969 69.29155 1.000 32.30944 210 PHE B C 1
ATOM 7334 O O . PHE B 1 226 ? -3.96508 42.56521 69.22722 1.000 33.66065 210 PHE B O 1
ATOM 7351 N N . LEU B 1 227 ? -3.72656 44.44790 70.44069 1.000 35.31774 211 LEU B N 1
ATOM 7352 C CA . LEU B 1 227 ? -3.76702 43.77627 71.73522 1.000 32.01974 211 LEU B CA 1
ATOM 7353 C C . LEU B 1 227 ? -5.12405 44.02818 72.38389 1.000 33.58428 211 LEU B C 1
ATOM 7354 O O . LEU B 1 227 ? -5.49908 45.18267 72.60944 1.000 33.29326 211 LEU B O 1
ATOM 7370 N N . TYR B 1 228 ? -5.85219 42.95361 72.68318 1.000 32.33121 212 TYR B N 1
ATOM 7371 C CA . TYR B 1 228 ? -7.13746 43.03763 73.35827 1.000 31.80022 212 TYR B CA 1
ATOM 7372 C C . TYR B 1 228 ? -6.93654 42.61780 74.80676 1.000 29.89769 212 TYR B C 1
ATOM 7373 O O . TYR B 1 228 ? -6.31881 41.58524 75.07130 1.000 33.35323 212 TYR B O 1
ATOM 7391 N N . VAL B 1 229 ? -7.47207 43.40180 75.73162 1.000 35.18698 213 VAL B N 1
ATOM 7392 C CA . VAL B 1 229 ? -7.33479 43.11941 77.15892 1.000 33.10372 213 VAL B CA 1
ATOM 7393 C C . VAL B 1 229 ? -8.72867 42.92222 77.73008 1.000 33.86722 213 VAL B C 1
ATOM 7394 O O . VAL B 1 229 ? -9.57309 43.82442 77.64548 1.000 33.79503 213 VAL B O 1
ATOM 7407 N N . ASN B 1 230 ? -8.97822 41.73283 78.28723 1.000 31.91983 214 ASN B N 1
ATOM 7408 C CA . ASN B 1 230 ? -10.21179 41.44046 79.02310 1.000 36.77129 214 ASN B CA 1
ATOM 7409 C C . ASN B 1 230 ? -9.77875 40.79239 80.33549 1.000 36.17837 214 ASN B C 1
ATOM 7410 O O . ASN B 1 230 ? -9.80781 39.57027 80.47311 1.000 39.21667 214 ASN B O 1
ATOM 7421 N N . ALA B 1 231 ? -9.38089 41.62228 81.29123 1.000 36.98460 215 ALA B N 1
ATOM 7422 C CA . ALA B 1 231 ? -8.82379 41.15961 82.55467 1.000 35.18127 215 ALA B CA 1
ATOM 7423 C C . ALA B 1 231 ? -9.51978 41.85640 83.71205 1.000 35.74849 215 ALA B C 1
ATOM 7424 O O . ALA B 1 231 ? -10.13668 42.90936 83.54912 1.000 38.35686 215 ALA B O 1
ATOM 7431 N N . LEU B 1 232 ? -9.39811 41.25261 84.89902 1.000 36.94215 216 LEU B N 1
ATOM 7432 C CA . LEU B 1 232 ? -10.01280 41.82672 86.09203 1.000 41.95233 216 LEU B CA 1
ATOM 7433 C C . LEU B 1 232 ? -9.30063 43.10264 86.52609 1.000 41.38289 216 LEU B C 1
ATOM 7434 O O . LEU B 1 232 ? -9.93282 44.03288 87.04026 1.000 41.64111 216 LEU B O 1
ATOM 7450 N N . ASP B 1 233 ? -7.98556 43.15264 86.34727 1.000 38.13770 217 ASP B N 1
ATOM 7451 C CA . ASP B 1 233 ? -7.16853 44.28576 86.75759 1.000 39.31343 217 ASP B CA 1
ATOM 7452 C C . ASP B 1 233 ? -5.99025 44.37420 85.79817 1.000 37.20921 217 ASP B C 1
ATOM 7453 O O . ASP B 1 233 ? -5.63991 43.39551 85.13571 1.000 35.95043 217 ASP B O 1
ATOM 7462 N N . PHE B 1 234 ? -5.35753 45.54651 85.75625 1.000 38.29783 218 PHE B N 1
ATOM 7463 C CA . PHE B 1 234 ? -4.10059 45.72343 85.03431 1.000 38.38932 218 PHE B CA 1
ATOM 7464 C C . PHE B 1 234 ? -3.22000 46.67587 85.82702 1.000 35.57849 218 PHE B C 1
ATOM 7465 O O . PHE B 1 234 ? -3.54759 47.85832 85.95917 1.000 34.86035 218 PHE B O 1
ATOM 7482 N N . ILE B 1 235 ? -2.08018 46.17872 86.30152 1.000 37.18244 219 ILE B N 1
ATOM 7483 C CA . ILE B 1 235 ? -1.29365 46.86758 87.31614 1.000 36.78849 219 ILE B CA 1
ATOM 7484 C C . ILE B 1 235 ? 0.14158 47.03274 86.83947 1.000 37.76247 219 ILE B C 1
ATOM 7485 O O . ILE B 1 235 ? 0.74711 46.08123 86.33703 1.000 35.78227 219 ILE B O 1
ATOM 7501 N N . GLY B 1 236 ? 0.68564 48.23150 87.01711 1.000 36.86197 220 GLY B N 1
ATOM 7502 C CA . GLY B 1 236 ? 2.13194 48.45257 86.94589 1.000 34.69305 220 GLY B CA 1
ATOM 7503 C C . GLY B 1 236 ? 2.77320 48.53944 85.57268 1.000 35.95112 220 GLY B C 1
ATOM 7504 O O . GLY B 1 236 ? 3.54264 49.46584 85.30654 1.000 38.71295 220 GLY B O 1
ATOM 7508 N N . ASN B 1 237 ? 2.47682 47.59100 84.69247 1.000 32.95904 221 ASN B N 1
ATOM 7509 C CA . ASN B 1 237 ? 3.17163 47.51867 83.41663 1.000 35.12668 221 ASN B CA 1
ATOM 7510 C C . ASN B 1 237 ? 2.87984 48.74399 82.55230 1.000 37.68178 221 ASN B C 1
ATOM 7511 O O . ASN B 1 237 ? 1.87888 49.44111 82.72039 1.000 37.59834 221 ASN B O 1
ATOM 7522 N N . THR B 1 238 ? 3.76278 48.97267 81.58365 1.000 35.73169 222 THR B N 1
ATOM 7523 C CA . THR B 1 238 ? 3.55130 49.95828 80.53447 1.000 33.37367 222 THR B CA 1
ATOM 7524 C C . THR B 1 238 ? 3.31300 49.21319 79.22733 1.000 34.44917 222 THR B C 1
ATOM 7525 O O . THR B 1 238 ? 4.05464 48.27959 78.90374 1.000 34.75043 222 THR B O 1
ATOM 7536 N N . ILE B 1 239 ? 2.26932 49.60408 78.50040 1.000 39.16738 223 ILE B N 1
ATOM 7537 C CA . ILE B 1 239 ? 1.97759 49.05678 77.17826 1.000 30.92106 223 ILE B CA 1
ATOM 7538 C C . ILE B 1 239 ? 2.54579 50.03212 76.15747 1.000 35.28520 223 ILE B C 1
ATOM 7539 O O . ILE B 1 239 ? 2.13455 51.19630 76.11082 1.000 36.59675 223 ILE B O 1
ATOM 7555 N N . ASN B 1 240 ? 3.50092 49.57101 75.35282 1.000 33.57561 224 ASN B N 1
ATOM 7556 C CA . ASN B 1 240 ? 4.15074 50.40641 74.35230 1.000 35.23137 224 ASN B CA 1
ATOM 7557 C C . ASN B 1 240 ? 3.59733 50.05114 72.98036 1.000 35.34762 224 ASN B C 1
ATOM 7558 O O . ASN B 1 240 ? 3.78238 48.92316 72.50685 1.000 35.51470 224 ASN B O 1
ATOM 7569 N N . LEU B 1 241 ? 2.95050 51.01559 72.33540 1.000 36.67631 225 LEU B N 1
ATOM 7570 C CA . LEU B 1 241 ? 2.35203 50.80598 71.02161 1.000 32.88591 225 LEU B CA 1
ATOM 7571 C C . LEU B 1 241 ? 3.29459 51.27698 69.92063 1.000 34.13948 225 LEU B C 1
ATOM 7572 O O . LEU B 1 241 ? 3.76755 52.41704 69.94958 1.000 32.17498 225 LEU B O 1
ATOM 7588 N N . SER B 1 242 ? 3.54325 50.40405 68.94108 1.000 33.15998 226 SER B N 1
ATOM 7589 C CA . SER B 1 242 ? 4.27940 50.77130 67.74094 1.000 34.97011 226 SER B CA 1
ATOM 7590 C C . SER B 1 242 ? 3.31282 51.36249 66.71994 1.000 33.97135 226 SER B C 1
ATOM 7591 O O . SER B 1 242 ? 2.10954 51.46096 66.95302 1.000 34.22451 226 SER B O 1
ATOM 7599 N N . THR B 1 243 ? 3.83089 51.76318 65.56482 1.000 38.21080 227 THR B N 1
ATOM 7600 C CA . THR B 1 243 ? 2.95043 52.33461 64.56181 1.000 40.28077 227 THR B CA 1
ATOM 7601 C C . THR B 1 243 ? 2.00425 51.26503 64.01813 1.000 37.96197 227 THR B C 1
ATOM 7602 O O . THR B 1 243 ? 2.32076 50.07446 63.99475 1.000 38.08561 227 THR B O 1
ATOM 7613 N N . THR B 1 244 ? 0.81936 51.71345 63.60323 1.000 32.44105 228 THR B N 1
ATOM 7614 C CA . THR B 1 244 ? -0.24733 50.85932 63.07054 1.000 36.36059 228 THR B CA 1
ATOM 7615 C C . THR B 1 244 ? -0.55408 49.67743 63.98935 1.000 33.85131 228 THR B C 1
ATOM 7616 O O . THR B 1 244 ? -0.86639 48.57323 63.54106 1.000 36.78519 228 THR B O 1
ATOM 7627 N N . THR B 1 245 ? -0.51516 49.91723 65.29844 1.000 33.89774 229 THR B N 1
ATOM 7628 C CA . THR B 1 245 ? -1.02537 48.95443 66.25959 1.000 34.84410 229 THR B CA 1
ATOM 7629 C C . THR B 1 245 ? -2.17670 49.58810 67.03194 1.000 37.82362 229 THR B C 1
ATOM 7630 O O . THR B 1 245 ? -2.47762 50.77637 66.88413 1.000 37.47393 229 THR B O 1
ATOM 7641 N N . ALA B 1 246 ? -2.83070 48.77470 67.85961 1.000 33.61405 230 ALA B N 1
ATOM 7642 C CA . ALA B 1 246 ? -3.94148 49.26077 68.66542 1.000 32.26596 230 ALA B CA 1
ATOM 7643 C C . ALA B 1 246 ? -3.97981 48.51876 69.98980 1.000 35.62621 230 ALA B C 1
ATOM 7644 O O . ALA B 1 246 ? -3.60305 47.35069 70.07520 1.000 35.06768 230 ALA B O 1
ATOM 7651 N N . LEU B 1 247 ? -4.45451 49.22249 71.01269 1.000 38.01543 231 LEU B N 1
ATOM 7652 C CA . LEU B 1 247 ? -4.80703 48.65329 72.30554 1.000 31.68285 231 LEU B CA 1
ATOM 7653 C C . LEU B 1 247 ? -6.31565 48.74513 72.46907 1.000 33.37515 231 LEU B C 1
ATOM 7654 O O . LEU B 1 247 ? -6.88572 49.83184 72.33178 1.000 37.08522 231 LEU B O 1
ATOM 7670 N N . ALA B 1 248 ? -6.95849 47.61278 72.75031 1.000 31.61621 232 ALA B N 1
ATOM 7671 C CA . ALA B 1 248 ? -8.39905 47.55884 72.98057 1.000 30.57767 232 ALA B CA 1
ATOM 7672 C C . ALA B 1 248 ? -8.69167 46.93571 74.33830 1.000 32.02493 232 ALA B C 1
ATOM 7673 O O . ALA B 1 248 ? -8.38703 45.76272 74.56092 1.000 35.19563 232 ALA B O 1
ATOM 7680 N N . PHE B 1 249 ? -9.31959 47.69693 75.22762 1.000 36.06803 233 PHE B N 1
ATOM 7681 C CA . PHE B 1 249 ? -9.81052 47.14178 76.48425 1.000 37.58153 233 PHE B CA 1
ATOM 7682 C C . PHE B 1 249 ? -11.26410 46.71086 76.30712 1.000 36.58440 233 PHE B C 1
ATOM 7683 O O . PHE B 1 249 ? -12.13704 47.53714 76.02492 1.000 34.87205 233 PHE B O 1
ATOM 7700 N N . ILE B 1 250 ? -11.50964 45.40562 76.44210 1.000 35.39114 234 ILE B N 1
ATOM 7701 C CA . ILE B 1 250 ? -12.85911 44.86223 76.33431 1.000 32.87858 234 ILE B CA 1
ATOM 7702 C C . ILE B 1 250 ? -13.68234 45.21408 77.56299 1.000 37.06336 234 ILE B C 1
ATOM 7703 O O . ILE B 1 250 ? -14.90065 45.40501 77.47130 1.000 36.31766 234 ILE B O 1
ATOM 7719 N N . SER B 1 251 ? -13.04346 45.28068 78.72709 1.000 36.62397 235 SER B N 1
ATOM 7720 C CA . SER B 1 251 ? -13.69524 45.66065 79.96902 1.000 40.34660 235 SER B CA 1
ATOM 7721 C C . SER B 1 251 ? -12.81891 46.67809 80.68497 1.000 37.82243 235 SER B C 1
ATOM 7722 O O . SER B 1 251 ? -11.58923 46.57078 80.63887 1.000 36.77227 235 SER B O 1
ATOM 7730 N N . PRO B 1 252 ? -13.40823 47.67411 81.34003 1.000 39.33033 236 PRO B N 1
ATOM 7731 C CA . PRO B 1 252 ? -12.58937 48.65101 82.06227 1.000 37.85926 236 PRO B CA 1
ATOM 7732 C C . PRO B 1 252 ? -11.97817 48.04898 83.31986 1.000 37.64272 236 PRO B C 1
ATOM 7733 O O . PRO B 1 252 ? -12.57591 47.19883 83.98424 1.000 39.33815 236 PRO B O 1
ATOM 7744 N N . VAL B 1 253 ? -10.76169 48.48529 83.62808 1.000 36.42855 237 VAL B N 1
ATOM 7745 C CA . VAL B 1 253 ? -10.12785 48.16573 84.90248 1.000 39.14918 237 VAL B CA 1
ATOM 7746 C C . VAL B 1 253 ? -10.14830 49.41474 85.77208 1.000 36.51623 237 VAL B C 1
ATOM 7747 O O . VAL B 1 253 ? -10.25482 50.54260 85.28779 1.000 36.95286 237 VAL B O 1
ATOM 7760 N N . SER B 1 254 ? -10.05772 49.20907 87.08650 1.000 37.07007 238 SER B N 1
ATOM 7761 C CA . SER B 1 254 ? -10.10531 50.35675 87.98233 1.000 40.91489 238 SER B CA 1
ATOM 7762 C C . SER B 1 254 ? -8.78823 51.11940 88.00035 1.000 37.22798 238 SER B C 1
ATOM 7763 O O . SER B 1 254 ? -8.77500 52.30398 88.35520 1.000 39.97806 238 SER B O 1
ATOM 7771 N N . GLN B 1 255 ? -7.69532 50.47401 87.61233 1.000 35.73580 239 GLN B N 1
ATOM 7772 C CA . GLN B 1 255 ? -6.38654 51.10388 87.59472 1.000 37.56863 239 GLN B CA 1
ATOM 7773 C C . GLN B 1 255 ? -6.22714 52.03436 86.40007 1.000 36.78383 239 GLN B C 1
ATOM 7774 O O . GLN B 1 255 ? -6.80470 51.81616 85.32919 1.000 35.78455 239 GLN B O 1
ATOM 7788 N N . VAL B 1 256 ? -5.41914 53.07765 86.59755 1.000 36.21739 240 VAL B N 1
ATOM 7789 C CA . VAL B 1 256 ? -4.91601 53.87194 85.47949 1.000 36.31634 240 VAL B CA 1
ATOM 7790 C C . VAL B 1 256 ? -3.88505 53.04282 84.72759 1.000 38.36380 240 VAL B C 1
ATOM 7791 O O . VAL B 1 256 ? -2.91131 52.55496 85.31488 1.000 39.17288 240 VAL B O 1
ATOM 7804 N N . VAL B 1 257 ? -4.08902 52.87946 83.41726 1.000 36.39138 241 VAL B N 1
ATOM 7805 C CA . VAL B 1 257 ? -3.27326 51.99457 82.59051 1.000 36.44184 241 VAL B CA 1
ATOM 7806 C C . VAL B 1 257 ? -2.24342 52.84018 81.85376 1.000 38.91423 241 VAL B C 1
ATOM 7807 O O . VAL B 1 257 ? -2.60197 53.77669 81.13190 1.000 36.07715 241 VAL B O 1
ATOM 7820 N N . ARG B 1 258 ? -0.96588 52.51606 82.03198 1.000 34.58683 242 ARG B N 1
ATOM 7821 C CA . ARG B 1 258 ? 0.10458 53.30501 81.43971 1.000 35.81797 242 ARG B CA 1
ATOM 7822 C C . ARG B 1 258 ? 0.34180 52.84768 80.00198 1.000 37.27253 242 ARG B C 1
ATOM 7823 O O . ARG B 1 258 ? 0.63510 51.67569 79.76166 1.000 34.41846 242 ARG B O 1
ATOM 7844 N N . VAL B 1 259 ? 0.22975 53.77503 79.05734 1.000 38.23712 243 VAL B N 1
ATOM 7845 C CA . VAL B 1 259 ? 0.40344 53.48734 77.63480 1.000 33.21793 243 VAL B CA 1
ATOM 7846 C C . VAL B 1 259 ? 1.36281 54.52095 77.06661 1.000 31.88385 243 VAL B C 1
ATOM 7847 O O . VAL B 1 259 ? 1.22007 55.71655 77.34206 1.000 35.45019 243 VAL B O 1
ATOM 7860 N N . ARG B 1 260 ? 2.33574 54.06945 76.27825 1.000 32.28572 244 ARG B N 1
ATOM 7861 C CA . ARG B 1 260 ? 3.29758 54.97096 75.66416 1.000 35.28898 244 ARG B CA 1
ATOM 7862 C C . ARG B 1 260 ? 3.40085 54.65904 74.17904 1.000 35.43664 244 ARG B C 1
ATOM 7863 O O . ARG B 1 260 ? 2.95781 53.60723 73.71601 1.000 32.41521 244 ARG B O 1
ATOM 7884 N N . GLY B 1 261 ? 3.98046 55.59887 73.43767 1.000 39.00536 245 GLY B N 1
ATOM 7885 C CA . GLY B 1 261 ? 4.04763 55.49655 71.99375 1.000 37.15853 245 GLY B CA 1
ATOM 7886 C C . GLY B 1 261 ? 2.82843 56.01479 71.26902 1.000 36.85240 245 GLY B C 1
ATOM 7887 O O . GLY B 1 261 ? 2.71760 55.81015 70.05371 1.000 37.19867 245 GLY B O 1
ATOM 7891 N N . VAL B 1 262 ? 1.91352 56.68258 71.96856 1.000 35.85591 246 VAL B N 1
ATOM 7892 C CA . VAL B 1 262 ? 0.61967 57.04725 71.39692 1.000 36.34937 246 VAL B CA 1
ATOM 7893 C C . VAL B 1 262 ? 0.79499 58.26101 70.48873 1.000 36.37869 246 VAL B C 1
ATOM 7894 O O . VAL B 1 262 ? 1.28212 59.31253 70.92196 1.000 35.18831 246 VAL B O 1
ATOM 7907 N N . PHE B 1 263 ? 0.39559 58.11683 69.22480 1.000 36.40086 247 PHE B N 1
ATOM 7908 C CA . PHE B 1 263 ? 0.49959 59.19877 68.25146 1.000 38.18661 247 PHE B CA 1
ATOM 7909 C C . PHE B 1 263 ? -0.42713 58.88033 67.08057 1.000 38.48471 247 PHE B C 1
ATOM 7910 O O . PHE B 1 263 ? -1.17156 57.89894 67.10465 1.000 36.95696 247 PHE B O 1
ATOM 7927 N N . PHE B 1 264 ? -0.39067 59.72507 66.04719 1.000 42.13618 248 PHE B N 1
ATOM 7928 C CA . PHE B 1 264 ? -1.35520 59.55177 64.96524 1.000 44.24315 248 PHE B CA 1
ATOM 7929 C C . PHE B 1 264 ? -1.29298 58.15580 64.35100 1.000 40.33512 248 PHE B C 1
ATOM 7930 O O . PHE B 1 264 ? -2.25463 57.73792 63.69998 1.000 44.19926 248 PHE B O 1
ATOM 7947 N N . GLY B 1 265 ? -0.21845 57.40700 64.57888 1.000 39.29544 249 GLY B N 1
ATOM 7948 C CA . GLY B 1 265 ? -0.06846 56.09091 63.99099 1.000 39.97101 249 GLY B CA 1
ATOM 7949 C C . GLY B 1 265 ? -0.72222 54.93426 64.71821 1.000 39.62109 249 GLY B C 1
ATOM 7950 O O . GLY B 1 265 ? -0.64791 53.80462 64.23177 1.000 41.26877 249 GLY B O 1
ATOM 7954 N N . ASN B 1 266 ? -1.35521 55.14825 65.86906 1.000 36.88566 250 ASN B N 1
ATOM 7955 C CA . ASN B 1 266 ? -1.93863 54.03499 66.60612 1.000 36.40554 250 ASN B CA 1
ATOM 7956 C C . ASN B 1 266 ? -3.15712 54.52507 67.38103 1.000 36.38244 250 ASN B C 1
ATOM 7957 O O . ASN B 1 266 ? -3.52498 55.70360 67.33053 1.000 36.28254 250 ASN B O 1
ATOM 7968 N N . ILE B 1 267 ? -3.79909 53.59372 68.08553 1.000 35.98919 251 ILE B N 1
ATOM 7969 C CA . ILE B 1 267 ? -5.17312 53.75293 68.54881 1.000 37.03463 251 ILE B CA 1
ATOM 7970 C C . ILE B 1 267 ? -5.30361 53.19283 69.95497 1.000 34.21664 251 ILE B C 1
ATOM 7971 O O . ILE B 1 267 ? -4.67611 52.18260 70.28251 1.000 37.66266 251 ILE B O 1
ATOM 7987 N N . ILE B 1 268 ? -6.13285 53.83978 70.77998 1.000 33.57428 252 ILE B N 1
ATOM 7988 C CA . ILE B 1 268 ? -6.60579 53.26570 72.04162 1.000 34.14214 252 ILE B CA 1
ATOM 7989 C C . ILE B 1 268 ? -8.11970 53.12085 71.94442 1.000 36.01760 252 ILE B C 1
ATOM 7990 O O . ILE B 1 268 ? -8.83392 54.11758 71.77297 1.000 38.52640 252 ILE B O 1
ATOM 8006 N N . ALA B 1 269 ? -8.60731 51.88965 72.06719 1.000 34.48905 253 ALA B N 1
ATOM 8007 C CA . ALA B 1 269 ? -10.02154 51.57906 71.90981 1.000 34.26550 253 ALA B CA 1
ATOM 8008 C C . ALA B 1 269 ? -10.59077 51.07879 73.23038 1.000 36.12308 253 ALA B C 1
ATOM 8009 O O . ALA B 1 269 ? -9.92442 50.33164 73.95328 1.000 35.98313 253 ALA B O 1
ATOM 8016 N N . SER B 1 270 ? -11.83673 51.46380 73.51123 1.000 37.55260 254 SER B N 1
ATOM 8017 C CA . SER B 1 270 ? -12.55814 51.06413 74.71369 1.000 34.31935 254 SER B CA 1
ATOM 8018 C C . SER B 1 270 ? -13.96098 50.60671 74.34240 1.000 35.03001 254 SER B C 1
ATOM 8019 O O . SER B 1 270 ? -14.70306 51.33565 73.67340 1.000 34.58575 254 SER B O 1
ATOM 8027 N N . VAL B 1 271 ? -14.33223 49.40668 74.78653 1.000 38.87957 255 VAL B N 1
ATOM 8028 C CA . VAL B 1 271 ? -15.61277 48.83061 74.39325 1.000 39.32018 255 VAL B CA 1
ATOM 8029 C C . VAL B 1 271 ? -16.75482 49.64805 74.97886 1.000 39.67922 255 VAL B C 1
ATOM 8030 O O . VAL B 1 271 ? -16.70137 50.10779 76.12854 1.000 40.19842 255 VAL B O 1
ATOM 8043 N N . GLY B 1 272 ? -17.79282 49.84949 74.17624 1.000 40.17174 256 GLY B N 1
ATOM 8044 C CA . GLY B 1 272 ? -18.99632 50.52075 74.62000 1.000 44.18522 256 GLY B CA 1
ATOM 8045 C C . GLY B 1 272 ? -19.49121 51.53575 73.60823 1.000 44.98417 256 GLY B C 1
ATOM 8046 O O . GLY B 1 272 ? -18.77700 51.93422 72.68156 1.000 42.35581 256 GLY B O 1
ATOM 8050 N N . SER B 1 273 ? -20.73300 51.95948 73.79550 1.000 47.74131 257 SER B N 1
ATOM 8051 C CA . SER B 1 273 ? -21.39869 52.93184 72.94154 1.000 48.90339 257 SER B CA 1
ATOM 8052 C C . SER B 1 273 ? -21.42197 54.30396 73.60724 1.000 46.85228 257 SER B C 1
ATOM 8053 O O . SER B 1 273 ? -21.11552 54.45515 74.79046 1.000 48.32545 257 SER B O 1
ATOM 8061 N N . SER B 1 274 ? -21.79635 55.31004 72.81865 1.000 51.66677 258 SER B N 1
ATOM 8062 C CA . SER B 1 274 ? -21.95207 56.68138 73.29941 1.000 52.32443 258 SER B CA 1
ATOM 8063 C C . SER B 1 274 ? -20.69278 57.16250 74.01767 1.000 49.87633 258 SER B C 1
ATOM 8064 O O . SER B 1 274 ? -20.74808 57.77247 75.08631 1.000 50.60102 258 SER B O 1
ATOM 8072 N N . GLY B 1 275 ? -19.54341 56.90543 73.40073 1.000 45.28308 259 GLY B N 1
ATOM 8073 C CA . GLY B 1 275 ? -18.27903 57.20552 74.03881 1.000 44.50076 259 GLY B CA 1
ATOM 8074 C C . GLY B 1 275 ? -17.93972 58.68588 74.03860 1.000 44.80666 259 GLY B C 1
ATOM 8075 O O . GLY B 1 275 ? -18.29025 59.43726 73.12938 1.000 46.20653 259 GLY B O 1
ATOM 8079 N N . THR B 1 276 ? -17.24263 59.09799 75.09840 1.000 44.81957 260 THR B N 1
ATOM 8080 C CA . THR B 1 276 ? -16.67779 60.43465 75.22535 1.000 45.95281 260 THR B CA 1
ATOM 8081 C C . THR B 1 276 ? -15.26511 60.29862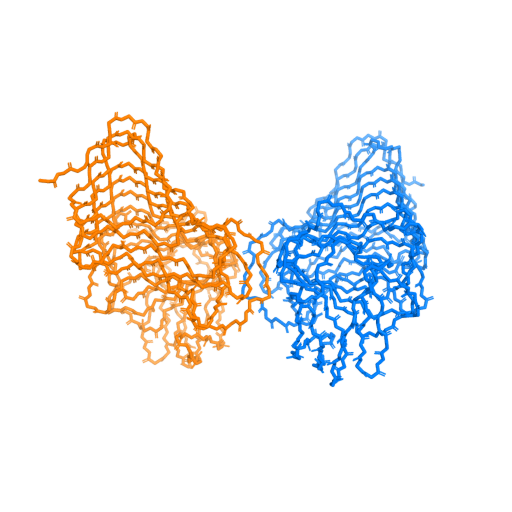 75.78306 1.000 46.97352 260 THR B C 1
ATOM 8082 O O . THR B 1 276 ? -14.89814 59.25874 76.33960 1.000 43.73864 260 THR B O 1
ATOM 8093 N N . PHE B 1 277 ? -14.46283 61.35365 75.62723 1.000 44.79363 261 PHE B N 1
ATOM 8094 C CA . PHE B 1 277 ? -13.09922 61.33426 76.14186 1.000 42.04286 261 PHE B CA 1
ATOM 8095 C C . PHE B 1 277 ? -12.74565 62.68243 76.75488 1.000 40.42308 261 PHE B C 1
ATOM 8096 O O . PHE B 1 277 ? -13.30417 63.72012 76.39598 1.000 38.73173 261 PHE B O 1
ATOM 8113 N N . SER B 1 278 ? -11.80126 62.64966 77.68833 1.000 42.14624 262 SER B N 1
ATOM 8114 C CA . SER B 1 278 ? -11.33103 63.84986 78.36196 1.000 43.94647 262 SER B CA 1
ATOM 8115 C C . SER B 1 278 ? -9.87261 63.62993 78.73027 1.000 43.76763 262 SER B C 1
ATOM 8116 O O . SER B 1 278 ? -9.53889 62.61492 79.34551 1.000 45.55122 262 SER B O 1
ATOM 8124 N N . TYR B 1 279 ? -9.01227 64.56732 78.34375 1.000 40.97908 263 TYR B N 1
ATOM 8125 C CA . TYR B 1 279 ? -7.58028 64.47964 78.59785 1.000 41.42721 263 TYR B CA 1
ATOM 8126 C C . TYR B 1 279 ? -7.19056 65.53807 79.61868 1.000 40.43842 263 TYR B C 1
ATOM 8127 O O . TYR B 1 279 ? -7.46781 66.72606 79.42459 1.000 41.76970 263 TYR B O 1
ATOM 8145 N N . ASN B 1 280 ? -6.54812 65.10643 80.69745 1.000 44.16166 264 ASN B N 1
ATOM 8146 C CA . ASN B 1 280 ? -6.12384 66.00957 81.76337 1.000 44.37405 264 ASN B CA 1
ATOM 8147 C C . ASN B 1 280 ? -4.69105 66.44315 81.47709 1.000 44.97276 264 ASN B C 1
ATOM 8148 O O . ASN B 1 280 ? -3.76380 65.62988 81.54074 1.000 42.66045 264 ASN B O 1
ATOM 8159 N N . THR B 1 281 ? -4.51032 67.72224 81.14765 1.000 45.83729 265 THR B N 1
ATOM 8160 C CA . THR B 1 281 ? -3.19009 68.21783 80.77951 1.000 47.09195 265 THR B CA 1
ATOM 8161 C C . THR B 1 281 ? -2.24199 68.29599 81.96911 1.000 51.01824 265 THR B C 1
ATOM 8162 O O . THR B 1 281 ? -1.03576 68.47088 81.76482 1.000 50.33176 265 THR B O 1
ATOM 8173 N N . GLN B 1 282 ? -2.75820 68.16752 83.19457 1.000 53.12453 266 GLN B N 1
ATOM 8174 C CA . GLN B 1 282 ? -1.92347 68.20502 84.38935 1.000 54.75075 266 GLN B CA 1
ATOM 8175 C C . GLN B 1 282 ? -1.31252 66.84514 84.68845 1.000 48.94753 266 GLN B C 1
ATOM 8176 O O . GLN B 1 282 ? -0.13039 66.75127 85.03667 1.000 47.74369 266 GLN B O 1
ATOM 8190 N N . THR B 1 283 ? -2.11116 65.78587 84.57797 1.000 44.46252 267 THR B N 1
ATOM 8191 C CA . THR B 1 283 ? -1.68884 64.44846 84.96083 1.000 41.46947 267 THR B CA 1
ATOM 8192 C C . THR B 1 283 ? -1.32196 63.57488 83.77262 1.000 43.68253 267 THR B C 1
ATOM 8193 O O . THR B 1 283 ? -0.69554 62.52648 83.96332 1.000 42.20673 267 THR B O 1
ATOM 8204 N N . GLY B 1 284 ? -1.70582 63.97424 82.56369 1.000 40.76407 268 GLY B N 1
ATOM 8205 C CA . GLY B 1 284 ? -1.45459 63.15974 81.39298 1.000 41.93213 268 GLY B CA 1
ATOM 8206 C C . GLY B 1 284 ? -2.37164 61.97035 81.25671 1.000 40.95748 268 GLY B C 1
ATOM 8207 O O . GLY B 1 284 ? -2.04522 61.02691 80.52820 1.000 41.45259 268 GLY B O 1
ATOM 8211 N N . ILE B 1 285 ? -3.52066 61.98627 81.92367 1.000 39.30459 269 ILE B N 1
ATOM 8212 C CA . ILE B 1 285 ? -4.43298 60.85172 81.93318 1.000 39.08187 269 ILE B CA 1
ATOM 8213 C C . ILE B 1 285 ? -5.57353 61.11410 80.96127 1.000 39.87507 269 ILE B C 1
ATOM 8214 O O . ILE B 1 285 ? -6.22511 62.16489 81.01333 1.000 39.60949 269 ILE B O 1
ATOM 8230 N N . LEU B 1 286 ? -5.81756 60.14629 80.08769 1.000 40.43732 270 LEU B N 1
ATOM 8231 C CA . LEU B 1 286 ? -6.93398 60.15953 79.15367 1.000 36.31369 270 LEU B CA 1
ATOM 8232 C C . LEU B 1 286 ? -8.04961 59.29696 79.72834 1.000 38.00519 270 LEU B C 1
ATOM 8233 O O . LEU B 1 286 ? -7.85965 58.09194 79.93088 1.000 35.60541 270 LEU B O 1
ATOM 8249 N N . THR B 1 287 ? -9.20010 59.90653 79.99147 1.000 42.81968 271 THR B N 1
ATOM 8250 C CA . THR B 1 287 ? -10.36121 59.20092 80.51677 1.000 41.64930 271 THR B CA 1
ATOM 8251 C C . THR B 1 287 ? -11.38070 59.02671 79.40065 1.000 40.59540 271 THR B C 1
ATOM 8252 O O . THR B 1 287 ? -11.86024 60.01386 78.83468 1.000 39.44098 271 THR B O 1
ATOM 8263 N N . VAL B 1 288 ? -11.69352 57.77399 79.08553 1.000 39.24188 272 VAL B N 1
ATOM 8264 C CA . VAL B 1 288 ? -12.69846 57.41731 78.09458 1.000 37.30948 272 VAL B CA 1
ATOM 8265 C C . VAL B 1 288 ? -13.91350 56.85511 78.81639 1.000 39.24640 272 VAL B C 1
ATOM 8266 O O . VAL B 1 288 ? -13.78323 55.97595 79.67699 1.000 38.55887 272 VAL B O 1
ATOM 8279 N N . THR B 1 289 ? -15.09508 57.35502 78.46905 1.000 41.25698 273 THR B N 1
ATOM 8280 C CA . THR B 1 289 ? -16.32326 56.92685 79.12467 1.000 44.46272 273 THR B CA 1
ATOM 8281 C C . THR B 1 289 ? -17.31287 56.44588 78.07606 1.000 43.38098 273 THR B C 1
ATOM 8282 O O . THR B 1 289 ? -17.70707 57.21056 77.19056 1.000 44.06362 273 THR B O 1
ATOM 8293 N N . THR B 1 290 ? -17.69919 55.17583 78.17854 1.000 42.75219 274 THR B N 1
ATOM 8294 C CA . THR B 1 290 ? -18.77808 54.60810 77.38258 1.000 41.24044 274 THR B CA 1
ATOM 8295 C C . THR B 1 290 ? -19.90974 54.22079 78.32489 1.000 43.82870 274 THR B C 1
ATOM 8296 O O . THR B 1 290 ? -20.60389 55.09404 78.85686 1.000 48.55693 274 THR B O 1
ATOM 8307 N N . ASN B 1 291 ? -20.10091 52.92331 78.55079 1.000 47.44426 275 ASN B N 1
ATOM 8308 C CA . ASN B 1 291 ? -20.88755 52.47152 79.69165 1.000 51.09571 275 ASN B CA 1
ATOM 8309 C C . ASN B 1 291 ? -20.01432 52.17274 80.90378 1.000 51.55711 275 ASN B C 1
ATOM 8310 O O . ASN B 1 291 ? -20.54569 51.84991 81.97155 1.000 53.86698 275 ASN B O 1
ATOM 8321 N N . GLY B 1 292 ? -18.69147 52.25238 80.74988 1.000 47.77753 276 GLY B N 1
ATOM 8322 C CA . GLY B 1 292 ? -17.76948 52.20919 81.86497 1.000 46.23716 276 GLY B CA 1
ATOM 8323 C C . GLY B 1 292 ? -16.69742 53.26654 81.68550 1.000 46.29105 276 GLY B C 1
ATOM 8324 O O . GLY B 1 292 ? -16.65746 53.96402 80.67109 1.000 45.79645 276 GLY B O 1
ATOM 8328 N N . VAL B 1 293 ? -15.81991 53.36467 82.68039 1.000 44.79395 277 VAL B N 1
ATOM 8329 C CA . VAL B 1 293 ? -14.78441 54.39281 82.71765 1.000 42.21705 277 VAL B CA 1
ATOM 8330 C C . VAL B 1 293 ? -13.42952 53.72261 82.55324 1.000 39.86566 277 VAL B C 1
ATOM 8331 O O . VAL B 1 293 ? -13.02142 52.90381 83.38915 1.000 38.12268 277 VAL B O 1
ATOM 8344 N N . TYR B 1 294 ? -12.73604 54.07289 81.47229 1.000 39.33874 278 TYR B N 1
ATOM 8345 C CA . TYR B 1 294 ? -11.39332 53.59790 81.17971 1.000 36.68621 278 TYR B CA 1
ATOM 8346 C C . TYR B 1 294 ? -10.41690 54.75072 81.36501 1.000 38.68975 278 TYR B C 1
ATOM 8347 O O . TYR B 1 294 ? -10.65879 55.85522 80.86481 1.000 41.64408 278 TYR B O 1
ATOM 8365 N N . SER B 1 295 ? -9.30847 54.49313 82.05178 1.000 36.60674 279 SER B N 1
ATOM 8366 C CA . SER B 1 295 ? -8.33477 55.52890 82.37996 1.000 39.12455 279 SER B CA 1
ATOM 8367 C C . SER B 1 295 ? -6.96441 55.11488 81.86931 1.000 41.19209 279 SER B C 1
ATOM 8368 O O . SER B 1 295 ? -6.43927 54.07049 82.27110 1.000 36.22341 279 SER B O 1
ATOM 8376 N N . TYR B 1 296 ? -6.38584 55.94294 80.99674 1.000 41.71651 280 TYR B N 1
ATOM 8377 C CA . TYR B 1 296 ? -5.10580 55.66337 80.35592 1.000 38.03237 280 TYR B CA 1
ATOM 8378 C C . TYR B 1 296 ? -4.11640 56.78569 80.64360 1.000 39.28038 280 TYR B C 1
ATOM 8379 O O . TYR B 1 296 ? -4.36184 57.94056 80.28815 1.000 39.55095 280 TYR B O 1
ATOM 8397 N N . ASP B 1 297 ? -2.99314 56.43962 81.26277 1.000 37.67863 281 ASP B N 1
ATOM 8398 C CA . ASP B 1 297 ? -1.87954 57.36540 81.46040 1.000 38.62985 281 ASP B CA 1
ATOM 8399 C C . ASP B 1 297 ? -1.05030 57.35312 80.18110 1.000 37.38684 281 ASP B C 1
ATOM 8400 O O . ASP B 1 297 ? -0.24957 56.44619 79.96233 1.000 35.97142 281 ASP B O 1
ATOM 8409 N N . ILE B 1 298 ? -1.25623 58.34775 79.30988 1.000 35.59948 282 ILE B N 1
ATOM 8410 C CA . ILE B 1 298 ? -0.51909 58.40182 78.04546 1.000 36.07074 282 ILE B CA 1
ATOM 8411 C C . ILE B 1 298 ? 0.63750 59.38790 78.08816 1.000 37.14348 282 ILE B C 1
ATOM 8412 O O . ILE B 1 298 ? 1.45061 59.41150 77.14827 1.000 36.58566 282 ILE B O 1
ATOM 8428 N N . GLY B 1 299 ? 0.75389 60.17686 79.14539 1.000 38.53641 283 GLY B N 1
ATOM 8429 C CA . GLY B 1 299 ? 1.79868 61.16860 79.26947 1.000 42.31396 283 GLY B CA 1
ATOM 8430 C C . GLY B 1 299 ? 1.26369 62.58090 79.08242 1.000 44.05177 283 GLY B C 1
ATOM 8431 O O . GLY B 1 299 ? 0.19711 62.80962 78.50263 1.000 42.25211 283 GLY B O 1
ATOM 8435 N N . CYS B 1 300 ? 2.02297 63.54130 79.60256 1.000 46.60783 284 CYS B N 1
ATOM 8436 C CA . CYS B 1 300 ? 1.69200 64.94681 79.43717 1.000 48.10516 284 CYS B CA 1
ATOM 8437 C C . CYS B 1 300 ? 2.24884 65.46149 78.11240 1.000 48.79777 284 CYS B C 1
ATOM 8438 O O . CYS B 1 300 ? 3.02824 64.79305 77.43124 1.000 45.41957 284 CYS B O 1
ATOM 8445 N N . GLY B 1 301 ? 1.82706 66.66638 77.74445 1.000 45.94805 285 GLY B N 1
ATOM 8446 C CA . GLY B 1 301 ? 2.35433 67.33792 76.57986 1.000 43.86711 285 GLY B CA 1
ATOM 8447 C C . GLY B 1 301 ? 1.52251 67.20039 75.32557 1.000 43.76227 285 GLY B C 1
ATOM 8448 O O . GLY B 1 301 ? 1.87926 67.80003 74.30510 1.000 45.71768 285 GLY B O 1
ATOM 8452 N N . TYR B 1 302 ? 0.43720 66.43087 75.35998 1.000 42.48303 286 TYR B N 1
ATOM 8453 C CA . TYR B 1 302 ? -0.45541 66.33813 74.21355 1.000 43.94939 286 TYR B CA 1
ATOM 8454 C C . TYR B 1 302 ? -1.34943 67.56852 74.13521 1.000 43.81169 286 TYR B C 1
ATOM 8455 O O . TYR B 1 302 ? -1.76968 68.12159 75.15680 1.000 41.19401 286 TYR B O 1
ATOM 8473 N N . ASN B 1 303 ? -1.61873 68.00533 72.91325 1.000 42.30743 287 ASN B N 1
ATOM 8474 C CA . ASN B 1 303 ? -2.58949 69.05679 72.67460 1.000 44.38691 287 ASN B CA 1
ATOM 8475 C C . ASN B 1 303 ? -3.97962 68.43596 72.69145 1.000 44.59031 287 ASN B C 1
ATOM 8476 O O . ASN B 1 303 ? -4.32376 67.66933 71.78213 1.000 43.84665 287 ASN B O 1
ATOM 8487 N N . PRO B 1 304 ? -4.81115 68.73146 73.69499 1.000 46.20666 288 PRO B N 1
ATOM 8488 C CA . PRO B 1 304 ? -6.11804 68.06266 73.76083 1.000 46.65971 288 PRO B CA 1
ATOM 8489 C C . PRO B 1 304 ? -7.05509 68.46222 72.63651 1.000 44.47628 288 PRO B C 1
ATOM 8490 O O . PRO B 1 304 ? -7.95179 67.68262 72.29300 1.000 42.89071 288 PRO B O 1
ATOM 8501 N N . ALA B 1 305 ? -6.87557 69.64862 72.05295 1.000 45.68794 289 ALA B N 1
ATOM 8502 C CA . ALA B 1 305 ? -7.78884 70.12822 71.02196 1.000 46.94613 289 ALA B CA 1
ATOM 8503 C C . ALA B 1 305 ? -7.68725 69.33350 69.72651 1.000 42.78861 289 ALA B C 1
ATOM 8504 O O . ALA B 1 305 ? -8.60094 69.40751 68.89779 1.000 41.36875 289 ALA B O 1
ATOM 8511 N N . LEU B 1 306 ? -6.60554 68.58886 69.52647 1.000 45.55196 290 LEU B N 1
ATOM 8512 C CA . LEU B 1 306 ? -6.40317 67.85537 68.28328 1.000 47.74435 290 LEU B CA 1
ATOM 8513 C C . LEU B 1 306 ? -6.97572 66.44586 68.32379 1.000 46.49029 290 LEU B C 1
ATOM 8514 O O . LEU B 1 306 ? -7.10241 65.81418 67.26823 1.000 41.23125 290 LEU B O 1
ATOM 8530 N N . MET B 1 307 ? -7.32409 65.94035 69.50309 1.000 44.25397 291 MET B N 1
ATOM 8531 C CA . MET B 1 307 ? -7.80823 64.57516 69.61699 1.000 42.48178 291 MET B CA 1
ATOM 8532 C C . MET B 1 307 ? -9.23322 64.46277 69.08586 1.000 40.81062 291 MET B C 1
ATOM 8533 O O . MET B 1 307 ? -10.02200 65.40820 69.14694 1.000 42.91408 291 MET B O 1
ATOM 8547 N N . SER B 1 308 ? -9.55792 63.28224 68.56348 1.000 38.31529 292 SER B N 1
ATOM 8548 C CA . SER B 1 308 ? -10.90436 62.97384 68.11149 1.000 39.52662 292 SER B CA 1
ATOM 8549 C C . SER B 1 308 ? -11.26197 61.56597 68.55899 1.000 37.51273 292 SER B C 1
ATOM 8550 O O . SER B 1 308 ? -10.40570 60.79609 68.99979 1.000 36.90030 292 SER B O 1
ATOM 8558 N N . GLY B 1 309 ? -12.54075 61.23209 68.44969 1.000 38.45465 293 GLY B N 1
ATOM 8559 C CA . GLY B 1 309 ? -13.00591 59.89560 68.76783 1.000 38.53649 293 GLY B CA 1
ATOM 8560 C C . GLY B 1 309 ? -13.91337 59.35304 67.68412 1.000 38.14250 293 GLY B C 1
ATOM 8561 O O . GLY B 1 309 ? -14.55366 60.10123 66.95130 1.000 40.72226 293 GLY B O 1
ATOM 8565 N N . GLN B 1 310 ? -13.96560 58.02405 67.59756 1.000 36.68486 294 GLN B N 1
ATOM 8566 C CA . GLN B 1 310 ? -14.81172 57.36583 66.61148 1.000 43.52062 294 GLN B CA 1
ATOM 8567 C C . GLN B 1 310 ? -15.37141 56.07759 67.19005 1.000 38.50346 294 GLN B C 1
ATOM 8568 O O . GLN B 1 310 ? -14.65533 55.33326 67.86182 1.000 39.87389 294 GLN B O 1
ATOM 8582 N N . GLN B 1 311 ? -16.64284 55.80791 66.90833 1.000 39.96382 295 GLN B N 1
ATOM 8583 C CA . GLN B 1 311 ? -17.20643 54.50153 67.20924 1.000 39.23547 295 GLN B CA 1
ATOM 8584 C C . GLN B 1 311 ? -16.89305 53.55718 66.05808 1.000 44.48417 295 GLN B C 1
ATOM 8585 O O . GLN B 1 311 ? -17.11172 53.89586 64.89005 1.000 43.55195 295 GLN B O 1
ATOM 8599 N N . GLU B 1 312 ? -16.35861 52.38673 66.38726 1.000 46.26542 296 GLU B N 1
ATOM 8600 C CA . GLU B 1 312 ? -16.13318 51.33171 65.41141 1.000 49.38275 296 GLU B CA 1
ATOM 8601 C C . GLU B 1 312 ? -16.57146 50.01421 66.03254 1.000 47.46171 296 GLU B C 1
ATOM 8602 O O . GLU B 1 312 ? -16.87176 49.93367 67.22735 1.000 47.78587 296 GLU B O 1
ATOM 8614 N N . THR B 1 313 ? -16.61455 48.97686 65.20657 1.000 47.29044 297 THR B N 1
ATOM 8615 C CA . THR B 1 313 ? -16.95549 47.63519 65.65478 1.000 46.65372 297 THR B CA 1
ATOM 8616 C C . THR B 1 313 ? -15.70798 46.76301 65.62079 1.000 46.43756 297 THR B C 1
ATOM 8617 O O . THR B 1 313 ? -15.03157 46.67892 64.59070 1.000 49.88296 297 THR B O 1
ATOM 8628 N N . LEU B 1 314 ? -15.40159 46.12678 66.74754 1.000 45.12179 298 LEU B N 1
ATOM 8629 C CA . LEU B 1 314 ? -14.31060 45.16958 66.82642 1.000 47.14920 298 LEU B CA 1
ATOM 8630 C C . LEU B 1 314 ? -14.86944 43.78892 67.14090 1.000 43.09828 298 LEU B C 1
ATOM 8631 O O . LEU B 1 314 ? -16.00429 43.64213 67.59856 1.000 41.71005 298 LEU B O 1
ATOM 8647 N N . SER B 1 315 ? -14.05473 42.77449 66.89395 1.000 43.93458 299 SER B N 1
ATOM 8648 C CA . SER B 1 315 ? -14.41508 41.39461 67.17275 1.000 44.36467 299 SER B CA 1
ATOM 8649 C C . SER B 1 315 ? -13.49207 40.85152 68.25067 1.000 40.06413 299 SER B C 1
ATOM 8650 O O . SER B 1 315 ? -12.27766 41.06296 68.20273 1.000 37.22064 299 SER B O 1
ATOM 8658 N N . PHE B 1 316 ? -14.07396 40.14878 69.21651 1.000 38.48961 300 PHE B N 1
ATOM 8659 C CA . PHE B 1 316 ? -13.30322 39.60356 70.32680 1.000 37.86581 300 PHE B CA 1
ATOM 8660 C C . PHE B 1 316 ? -13.93239 38.28953 70.75509 1.000 37.82446 300 PHE B C 1
ATOM 8661 O O . PHE B 1 316 ? -15.11659 38.26180 71.10863 1.000 37.48566 300 PHE B O 1
ATOM 8678 N N . GLN B 1 317 ? -13.13838 37.21973 70.72083 1.000 37.94237 301 GLN B N 1
ATOM 8679 C CA . GLN B 1 317 ? -13.58592 35.87420 71.08149 1.000 42.00821 301 GLN B CA 1
ATOM 8680 C C . GLN B 1 317 ? -14.90560 35.53142 70.39563 1.000 42.95181 301 GLN B C 1
ATOM 8681 O O . GLN B 1 317 ? -15.80455 34.92978 70.98619 1.000 43.60037 301 GLN B O 1
ATOM 8695 N N . GLY B 1 318 ? -15.01724 35.91648 69.12215 1.000 47.50035 302 GLY B N 1
ATOM 8696 C CA . GLY B 1 318 ? -16.12732 35.50818 68.28804 1.000 49.65809 302 GLY B CA 1
ATOM 8697 C C . GLY B 1 318 ? -17.34060 36.41007 68.31260 1.000 49.53263 302 GLY B C 1
ATOM 8698 O O . GLY B 1 318 ? -18.31800 36.12071 67.60902 1.000 52.65179 302 GLY B O 1
ATOM 8702 N N . ASN B 1 319 ? -17.31579 37.49446 69.07954 1.000 45.29548 303 ASN B N 1
ATOM 8703 C CA . ASN B 1 319 ? -18.45745 38.38604 69.19671 1.000 45.32780 303 ASN B CA 1
ATOM 8704 C C . ASN B 1 319 ? -18.05298 39.80021 68.81203 1.000 42.65822 303 ASN B C 1
ATOM 8705 O O . ASN B 1 319 ? -16.90934 40.21495 69.01788 1.000 43.06907 303 ASN B O 1
ATOM 8716 N N . LEU B 1 320 ? -19.00398 40.53294 68.24369 1.000 45.86364 304 LEU B N 1
ATOM 8717 C CA . LEU B 1 320 ? -18.77794 41.90453 67.81485 1.000 46.45082 304 LEU B CA 1
ATOM 8718 C C . LEU B 1 320 ? -19.15424 42.87409 68.92760 1.000 46.09408 304 LEU B C 1
ATOM 8719 O O . LEU B 1 320 ? -20.12006 42.65238 69.66165 1.000 46.07252 304 LEU B O 1
ATOM 8735 N N . TYR B 1 321 ? -18.38091 43.95248 69.04476 1.000 47.29874 305 TYR B N 1
ATOM 8736 C CA . TYR B 1 321 ? -18.57843 44.94766 70.08818 1.000 46.80288 305 TYR B CA 1
ATOM 8737 C C . TYR B 1 321 ? -18.45448 46.33717 69.48947 1.000 44.46740 305 TYR B C 1
ATOM 8738 O O . TYR B 1 321 ? -17.49201 46.61756 68.76894 1.000 39.90987 305 TYR B O 1
ATOM 8756 N N . ASP B 1 322 ? -19.40793 47.20575 69.80383 1.000 45.89561 306 ASP B N 1
ATOM 8757 C CA . ASP B 1 322 ? -19.21724 48.62465 69.55077 1.000 46.22594 306 ASP B CA 1
ATOM 8758 C C . ASP B 1 322 ? -18.10756 49.13329 70.46240 1.000 45.60191 306 ASP B C 1
ATOM 8759 O O . ASP B 1 322 ? -18.02615 48.75831 71.63845 1.000 42.98118 306 ASP B O 1
ATOM 8768 N N . THR B 1 323 ? -17.23522 49.97050 69.90793 1.000 43.91177 307 THR B N 1
ATOM 8769 C CA . THR B 1 323 ? -16.02633 50.40501 70.59388 1.000 44.35591 307 THR B CA 1
ATOM 8770 C C . THR B 1 323 ? -15.75223 51.86180 70.26575 1.000 40.03703 307 THR B C 1
ATOM 8771 O O . THR B 1 323 ? -15.94119 52.29230 69.12530 1.000 38.63022 307 THR B O 1
ATOM 8782 N N . PHE B 1 324 ? -15.29975 52.61567 71.26052 1.000 38.16951 308 PHE B N 1
ATOM 8783 C CA . PHE B 1 324 ? -14.94767 54.01602 71.07364 1.000 38.18242 308 PHE B CA 1
ATOM 8784 C C . PHE B 1 324 ? -13.43001 54.13319 70.98968 1.000 37.76021 308 PHE B C 1
ATOM 8785 O O . PHE B 1 324 ? -12.71651 53.76416 71.93091 1.000 40.84673 308 PHE B O 1
ATOM 8802 N N . LEU B 1 325 ? -12.94665 54.63517 69.85769 1.000 40.14015 309 LEU B N 1
ATOM 8803 C CA . LEU B 1 325 ? -11.52557 54.81106 69.59695 1.000 41.63914 309 LEU B CA 1
ATOM 8804 C C . LEU B 1 325 ? -11.13356 56.25853 69.84234 1.000 43.10552 309 LEU B C 1
ATOM 8805 O O . LEU B 1 325 ? -11.87385 57.17301 69.47668 1.000 45.11184 309 LEU B O 1
ATOM 8821 N N . VAL B 1 326 ? -9.95963 56.46820 70.43727 1.000 38.38171 310 VAL B N 1
ATOM 8822 C CA . VAL B 1 326 ? -9.39418 57.80375 70.59288 1.000 37.94747 310 VAL B CA 1
ATOM 8823 C C . VAL B 1 326 ? -8.17889 57.92049 69.68071 1.000 39.14200 310 VAL B C 1
ATOM 8824 O O . VAL B 1 326 ? -7.27289 57.07653 69.71431 1.000 39.91089 310 VAL B O 1
ATOM 8837 N N . LEU B 1 327 ? -8.19496 58.94387 68.83060 1.000 36.00014 311 LEU B N 1
ATOM 8838 C CA . LEU B 1 327 ? -7.11150 59.26560 67.91059 1.000 38.90402 311 LEU B CA 1
ATOM 8839 C C . LEU B 1 327 ? -6.51344 60.59491 68.35073 1.000 41.08842 311 LEU B C 1
ATOM 8840 O O . LEU B 1 327 ? -7.19842 61.62422 68.31621 1.000 45.64550 311 LEU B O 1
ATOM 8856 N N . VAL B 1 328 ? -5.24647 60.58120 68.76896 1.000 37.97695 312 VAL B N 1
ATOM 8857 C CA . VAL B 1 328 ? -4.66097 61.81450 69.28405 1.000 42.18319 312 VAL B CA 1
ATOM 8858 C C . VAL B 1 328 ? -4.27966 62.76345 68.15688 1.000 40.16473 312 VAL B C 1
ATOM 8859 O O . VAL B 1 328 ? -4.16661 63.97339 68.38805 1.000 41.31015 312 VAL B O 1
ATOM 8872 N N . ASN B 1 329 ? -4.09527 62.24925 66.94128 1.000 37.88139 313 ASN B N 1
ATOM 8873 C CA . ASN B 1 329 ? -3.91299 63.08336 65.75197 1.000 41.50051 313 ASN B CA 1
ATOM 8874 C C . ASN B 1 329 ? -2.74283 64.04674 65.91501 1.000 42.83896 313 ASN B C 1
ATOM 8875 O O . ASN B 1 329 ? -2.82651 65.21927 65.54216 1.000 44.57359 313 ASN B O 1
ATOM 8886 N N . GLN B 1 330 ? -1.63845 63.55679 66.46278 1.000 42.43365 314 GLN B N 1
ATOM 8887 C CA . GLN B 1 330 ? -0.47151 64.39991 66.66698 1.000 43.44843 314 GLN B CA 1
ATOM 8888 C C . GLN B 1 330 ? 0.72469 63.50829 66.94256 1.000 43.57428 314 GLN B C 1
ATOM 8889 O O . GLN B 1 330 ? 0.55979 62.33089 67.27645 1.000 40.64488 314 GLN B O 1
ATOM 8903 N N . PRO B 1 331 ? 1.93908 64.03673 66.81736 1.000 42.67531 315 PRO B N 1
ATOM 8904 C CA . PRO B 1 331 ? 3.12597 63.23693 67.12856 1.000 43.52579 315 PRO B CA 1
ATOM 8905 C C . PRO B 1 331 ? 3.24515 63.00101 68.62649 1.000 41.09593 315 PRO B C 1
ATOM 8906 O O . PRO B 1 331 ? 2.52899 63.58152 69.44517 1.000 40.93358 315 PRO B O 1
ATOM 8917 N N . ILE B 1 332 ? 4.17556 62.13044 68.97968 1.000 44.59246 316 ILE B N 1
ATOM 8918 C CA . ILE B 1 332 ? 4.51312 61.96676 70.39769 1.000 44.49215 316 ILE B CA 1
ATOM 8919 C C . ILE B 1 332 ? 5.13176 63.26645 70.90337 1.000 48.48587 316 ILE B C 1
ATOM 8920 O O . ILE B 1 332 ? 6.09572 63.76444 70.29293 1.000 49.93510 316 ILE B O 1
ATOM 8936 N N . PRO B 1 333 ? 4.61918 63.86575 71.98056 1.000 45.92818 317 PRO B N 1
ATOM 8937 C CA . PRO B 1 333 ? 5.26980 65.06240 72.52681 1.000 46.85534 317 PRO B CA 1
ATOM 8938 C C . PRO B 1 333 ? 6.74144 64.80167 72.81691 1.000 48.63704 317 PRO B C 1
ATOM 8939 O O . PRO B 1 333 ? 7.13943 63.68878 73.16638 1.000 45.78443 317 PRO B O 1
ATOM 8950 N N . SER B 1 334 ? 7.55585 65.84744 72.66032 1.000 58.60999 318 SER B N 1
ATOM 8951 C CA . SER B 1 334 ? 8.98348 65.72121 72.93600 1.000 64.53107 318 SER B CA 1
ATOM 8952 C C . SER B 1 334 ? 9.25317 65.50229 74.41958 1.000 64.55129 318 SER B C 1
ATOM 8953 O O . SER B 1 334 ? 10.24592 64.85814 74.77875 1.000 65.73847 318 SER B O 1
ATOM 8961 N N . ASP B 1 335 ? 8.38991 66.02458 75.29006 1.000 59.67689 319 ASP B N 1
ATOM 8962 C CA . ASP B 1 335 ? 8.54480 65.88894 76.73663 1.000 60.18509 319 ASP B CA 1
ATOM 8963 C C . ASP B 1 335 ? 7.21034 65.44363 77.31728 1.000 55.09629 319 ASP B C 1
ATOM 8964 O O . ASP B 1 335 ? 6.23567 66.20281 77.29813 1.000 53.94924 319 ASP B O 1
ATOM 8973 N N . LEU B 1 336 ? 7.17135 64.22008 77.83249 1.000 53.13436 320 LEU B N 1
ATOM 8974 C CA . LEU B 1 336 ? 5.96360 63.64824 78.40847 1.000 52.34626 320 LEU B CA 1
ATOM 8975 C C . LEU B 1 336 ? 5.86540 63.85298 79.91584 1.000 56.14510 320 LEU B C 1
ATOM 8976 O O . LEU B 1 336 ? 4.86858 63.44292 80.51735 1.000 53.88540 320 LEU B O 1
ATOM 8992 N N . THR B 1 337 ? 6.86627 64.46358 80.53964 1.000 57.71637 321 THR B N 1
ATOM 8993 C CA . THR B 1 337 ? 6.86365 64.59354 81.99060 1.000 64.18750 321 THR B CA 1
ATOM 8994 C C . THR B 1 337 ? 5.83133 65.62470 82.43056 1.000 62.67246 321 THR B C 1
ATOM 8995 O O . THR B 1 337 ? 5.67932 66.68180 81.81134 1.000 62.02463 321 THR B O 1
ATOM 9006 N N . CYS B 1 338 ? 5.11317 65.30629 83.50274 1.000 66.56115 322 CYS B N 1
ATOM 9007 C CA . CYS B 1 338 ? 4.09938 66.19711 84.04191 1.000 67.53331 322 CYS B CA 1
ATOM 9008 C C . CYS B 1 338 ? 4.69327 67.05911 85.14766 1.000 78.04055 322 CYS B C 1
ATOM 9009 O O . CYS B 1 338 ? 5.57674 66.62726 85.89125 1.000 82.52800 322 CYS B O 1
ATOM 9016 N N . ALA B 1 339 ? 4.20112 68.29033 85.24660 1.000 86.80426 323 ALA B N 1
ATOM 9017 C CA . ALA B 1 339 ? 4.70346 69.21809 86.25169 1.000 97.25637 323 ALA B CA 1
ATOM 9018 C C . ALA B 1 339 ? 4.24117 68.80080 87.64478 1.000 101.61266 323 ALA B C 1
ATOM 9019 O O . ALA B 1 339 ? 3.06276 68.50001 87.85816 1.000 99.55168 323 ALA B O 1
ATOM 9026 N N . ALA B 1 340 ? 5.17187 68.78481 88.59392 1.000 117.00692 324 ALA B N 1
ATOM 9027 C CA . ALA B 1 340 ? 4.85814 68.39619 89.96441 1.000 122.52991 324 ALA B CA 1
ATOM 9028 C C . ALA B 1 340 ? 3.87406 69.37906 90.59012 1.000 126.31024 324 ALA B C 1
ATOM 9029 O O . ALA B 1 340 ? 3.96334 70.58694 90.36944 1.000 127.05853 324 ALA B O 1
#

Nearest PDB structures (foldseek):
  7o9q-assembly1_A  TM=1.003E+00  e=3.339E-53  Nakaseomyces glabratus
  7o9o-assembly1_A  TM=8.136E-01  e=1.040E-11  Nakaseomyces glabratus
  7o9q-assembly1_A  TM=1.002E+00  e=2.490E-51  Nakaseomyces glabratus
  7o9o-assembly1_A  TM=8.386E-01  e=2.658E-12  Nakaseomyces glabratus
  7o9p-assembly1_A  TM=8.145E-01  e=9.643E-12  Nakaseomyces glabratus

B-factor: mean 55.21, std 19.31, range [27.81, 405.67]

Organism: Candida glabrata (strain ATCC 2001 / BCRC 20586 / JCM 3761 / NBRC 0622 / NRRL Y-65 / CBS 138) (NCBI:txid284593)

GO terms:
  GO:0009277 fungal-type cell wall (C, IDA)

InterPro domains:
  IPR011004 Trimeric LpxA-like superfamily [SSF51161] (344-419)
  IPR050149 Collagen superfamily [PTHR24023] (352-791)

Secondary structure (DSSP, 8-state):
-EEE-S-EEEES-EEE-S-EEESSEEEEEEESEEEE-SEEEE-STT-EEEEEEPSS-SEEEEEE-TT-EEEESSEEEEEE---STT-EEEEEE--SEEEESSEEEEEES--S-BSS-EEEE--SEEEESSEEEEEE-----S----SBS-EEE--TT-EEEESSEEEEESSSEEEE-SEEE-TT-EEEE-SEEEEE--S-B-S-EEEE-TTEEEEESS--SSPEEEE--STT-EEEEE-SS-EEEEETTTTEEEEESSSEEEEE--S---GGG-EEEEEEEEETTEEEEEEEEE--SPPPS--PPP-/-EEEE-S-EEEES-EEE-SEEEESSEEEEEEESEEEE-SEEEE-STT-EEEEEEPSSSSEEEEEE-TT-EEEESSEEEEEE---STT-EEEEEE--SEEEESSEEEEEES--S-BSS-EEEE--SEEEESSEEEEEE-----S----SBS-EEE--TT-EEEESSEEEEESSSEEEE-SEEE-TT-EEEE-SEEEEE--S---S-EEEE-TTEEEEESS--SSPEEEE--STT-EEEEE-SS-EEEEETTTTEEEEESSSEEEEE--S---GGG-EEEEEEEEETTEEEEEEEEE--SPPPS--PPP-